Protein 1CW6 (pdb70)

Structure (mmCIF, N/CA/C/O backbone):
data_1CW6
#
_entry.id   1CW6
#
_cell.length_a   1.000
_cell.length_b   1.000
_cell.length_c   1.000
_cell.angle_alpha   90.00
_cell.angle_beta   90.00
_cell.angle_gamma   90.00
#
_symmetry.space_group_name_H-M   'P 1'
#
loop_
_atom_site.group_PDB
_atom_site.id
_atom_site.type_symbol
_atom_site.label_atom_id
_atom_site.label_alt_id
_atom_site.label_comp_id
_atom_site.label_asym_id
_atom_site.label_entity_id
_atom_site.label_seq_id
_atom_site.pdbx_PDB_ins_code
_atom_site.Cartn_x
_atom_site.Cartn_y
_atom_site.Cartn_z
_atom_site.occupancy
_atom_site.B_iso_or_equiv
_atom_site.auth_seq_id
_atom_site.auth_comp_id
_atom_site.auth_asym_id
_atom_site.auth_atom_id
_atom_site.pdbx_PDB_model_num
ATOM 1 N N . LYS A 1 1 ? -8.011 -4.516 6.679 1.00 0.00 1 LYS A N 1
ATOM 2 C CA . LYS A 1 1 ? -7.189 -5.431 5.844 1.00 0.00 1 LYS A CA 1
ATOM 3 C C . LYS A 1 1 ? -6.260 -4.654 4.914 1.00 0.00 1 LYS A C 1
ATOM 4 O O . LYS A 1 1 ? -6.716 -3.999 3.982 1.00 0.00 1 LYS A O 1
ATOM 22 N N . TYR A 1 2 ? -4.955 -4.726 5.163 1.00 0.00 2 TYR A N 1
ATOM 23 C CA . TYR A 1 2 ? -3.990 -4.025 4.333 1.00 0.00 2 TYR A CA 1
ATOM 24 C C . TYR A 1 2 ? -3.716 -4.813 3.063 1.00 0.00 2 TYR A C 1
ATOM 25 O O . TYR A 1 2 ? -3.591 -6.036 3.099 1.00 0.00 2 TYR A O 1
ATOM 43 N N . TYR A 1 3 ? -3.601 -4.112 1.947 1.00 0.00 3 TYR A N 1
ATOM 44 C CA . TYR A 1 3 ? -3.328 -4.764 0.669 1.00 0.00 3 TYR A CA 1
ATOM 45 C C . TYR A 1 3 ? -1.915 -4.443 0.203 1.00 0.00 3 TYR A C 1
ATOM 46 O O . TYR A 1 3 ? -1.679 -4.181 -0.976 1.00 0.00 3 TYR A O 1
ATOM 64 N N . GLY A 1 4 ? -0.977 -4.439 1.151 1.00 0.00 4 GLY A N 1
ATOM 65 C CA . GLY A 1 4 ? 0.412 -4.139 0.842 1.00 0.00 4 GLY A CA 1
ATOM 66 C C . GLY A 1 4 ? 0.576 -2.920 -0.053 1.00 0.00 4 GLY A C 1
ATOM 67 O O . GLY A 1 4 ? 1.620 -2.743 -0.680 1.00 0.00 4 GLY A O 1
ATOM 71 N N . ASN A 1 5 ? -0.458 -2.083 -0.118 1.00 0.00 5 ASN A N 1
ATOM 72 C CA . ASN A 1 5 ? -0.427 -0.881 -0.945 1.00 0.00 5 ASN A CA 1
ATOM 73 C C . ASN A 1 5 ? -1.212 0.246 -0.284 1.00 0.00 5 ASN A C 1
ATOM 74 O O . ASN A 1 5 ? -2.106 0.832 -0.898 1.00 0.00 5 ASN A O 1
ATOM 85 N N . GLY A 1 6 ? -0.896 0.537 0.976 1.00 0.00 6 GLY A N 1
ATOM 86 C CA . GLY A 1 6 ? -1.604 1.587 1.688 1.00 0.00 6 GLY A CA 1
ATOM 87 C C . GLY A 1 6 ? -3.094 1.552 1.431 1.00 0.00 6 GLY A C 1
ATOM 88 O O . GLY A 1 6 ? -3.726 2.585 1.233 1.00 0.00 6 GLY A O 1
ATOM 92 N N . VAL A 1 7 ? -3.652 0.351 1.422 1.00 0.00 7 VAL A N 1
ATOM 93 C CA . VAL A 1 7 ? -5.076 0.175 1.185 1.00 0.00 7 VAL A CA 1
ATOM 94 C C . VAL A 1 7 ? -5.665 -0.763 2.215 1.00 0.00 7 VAL A C 1
ATOM 95 O O . VAL A 1 7 ? -5.349 -1.953 2.246 1.00 0.00 7 VAL A O 1
ATOM 108 N N . HIS A 1 8 ? -6.517 -0.218 3.059 1.00 0.00 8 HIS A N 1
ATOM 109 C CA . HIS A 1 8 ? -7.149 -0.999 4.095 1.00 0.00 8 HIS A CA 1
ATOM 110 C C . HIS A 1 8 ? -8.647 -0.815 4.054 1.00 0.00 8 HIS A C 1
ATOM 111 O O . HIS A 1 8 ? -9.148 0.254 3.702 1.00 0.00 8 HIS A O 1
ATOM 126 N N . CYS A 1 9 ? -9.359 -1.861 4.415 1.00 0.00 9 CYS A N 1
ATOM 127 C CA . CYS A 1 9 ? -10.796 -1.809 4.431 1.00 0.00 9 CYS A CA 1
ATOM 128 C C . CYS A 1 9 ? -11.292 -1.826 5.863 1.00 0.00 9 CYS A C 1
ATOM 129 O O . CYS A 1 9 ? -11.383 -2.879 6.496 1.00 0.00 9 CYS A O 1
ATOM 136 N N . THR A 1 10 ? -11.589 -0.643 6.374 1.00 0.00 10 THR A N 1
ATOM 137 C CA . THR A 1 10 ? -12.056 -0.500 7.744 1.00 0.00 10 THR A CA 1
ATOM 138 C C . THR A 1 10 ? -13.567 -0.373 7.795 1.00 0.00 10 THR A C 1
ATOM 139 O O . THR A 1 10 ? -14.204 -0.006 6.808 1.00 0.00 10 THR A O 1
ATOM 150 N N . LYS A 1 11 ? -14.125 -0.684 8.960 1.00 0.00 11 LYS A N 1
ATOM 151 C CA . LYS A 1 11 ? -15.567 -0.621 9.188 1.00 0.00 11 LYS A CA 1
ATOM 152 C C . LYS A 1 11 ? -16.372 -1.039 7.954 1.00 0.00 11 LYS A C 1
ATOM 153 O O . LYS A 1 11 ? -17.457 -0.516 7.699 1.00 0.00 11 LYS A O 1
ATOM 172 N N . SER A 1 12 ? -15.833 -2.000 7.213 1.00 0.00 12 SER A N 1
ATOM 173 C CA . SER A 1 12 ? -16.481 -2.524 6.007 1.00 0.00 12 SER A CA 1
ATOM 174 C C . SER A 1 12 ? -16.384 -1.535 4.847 1.00 0.00 12 SER A C 1
ATOM 175 O O . SER A 1 12 ? -17.366 -1.272 4.152 1.00 0.00 12 SER A O 1
ATOM 183 N N . GLY A 1 13 ? -15.186 -1.006 4.639 1.00 0.00 13 GLY A N 1
ATOM 184 C CA . GLY A 1 13 ? -14.958 -0.062 3.560 1.00 0.00 13 GLY A CA 1
ATOM 185 C C . GLY A 1 13 ? -13.484 0.065 3.237 1.00 0.00 13 GLY A C 1
ATOM 186 O O . GLY A 1 13 ? -12.676 0.314 4.129 1.00 0.00 13 GLY A O 1
ATOM 190 N N . CYS A 1 14 ? -13.128 -0.108 1.965 1.00 0.00 14 CYS A N 1
ATOM 191 C CA . CYS A 1 14 ? -11.735 -0.012 1.549 1.00 0.00 14 CYS A CA 1
ATOM 192 C C . CYS A 1 14 ? -11.366 1.413 1.194 1.00 0.00 14 CYS A C 1
ATOM 193 O O . CYS A 1 14 ? -12.018 2.061 0.374 1.00 0.00 14 CYS A O 1
ATOM 200 N N . SER A 1 15 ? -10.302 1.884 1.824 1.00 0.00 15 SER A N 1
ATOM 201 C CA . SER A 1 15 ? -9.814 3.239 1.598 1.00 0.00 15 SER A CA 1
ATOM 202 C C . SER A 1 15 ? -8.297 3.290 1.716 1.00 0.00 15 SER A C 1
ATOM 203 O O . SER A 1 15 ? -7.662 2.296 2.068 1.00 0.00 15 SER A O 1
ATOM 211 N N . VAL A 1 16 ? -7.720 4.446 1.404 1.00 0.00 16 VAL A N 1
ATOM 212 C CA . VAL A 1 16 ? -6.272 4.613 1.470 1.00 0.00 16 VAL A CA 1
ATOM 213 C C . VAL A 1 16 ? -5.867 5.722 2.431 1.00 0.00 16 VAL A C 1
ATOM 214 O O . VAL A 1 16 ? -6.242 6.881 2.253 1.00 0.00 16 VAL A O 1
ATOM 227 N N . ASN A 1 17 ? -5.061 5.364 3.424 1.00 0.00 17 ASN A N 1
ATOM 228 C CA . ASN A 1 17 ? -4.563 6.343 4.380 1.00 0.00 17 ASN A CA 1
ATOM 229 C C . ASN A 1 17 ? -3.545 7.250 3.690 1.00 0.00 17 ASN A C 1
ATOM 230 O O . ASN A 1 17 ? -3.208 8.326 4.184 1.00 0.00 17 ASN A O 1
ATOM 241 N N . TRP A 1 18 ? -3.067 6.789 2.535 1.00 0.00 18 TRP A N 1
ATOM 242 C CA . TRP A 1 18 ? -2.095 7.513 1.732 1.00 0.00 18 TRP A CA 1
ATOM 243 C C . TRP A 1 18 ? -0.783 7.660 2.472 1.00 0.00 18 TRP A C 1
ATOM 244 O O . TRP A 1 18 ? 0.219 7.076 2.068 1.00 0.00 18 TRP A O 1
ATOM 265 N N . GLY A 1 19 ? -0.782 8.394 3.574 1.00 0.00 19 GLY A N 1
ATOM 266 C CA . GLY A 1 19 ? 0.440 8.522 4.333 1.00 0.00 19 GLY A CA 1
ATOM 267 C C . GLY A 1 19 ? 0.996 7.152 4.671 1.00 0.00 19 GLY A C 1
ATOM 268 O O . GLY A 1 19 ? 2.209 6.963 4.763 1.00 0.00 19 GLY A O 1
ATOM 272 N N . GLU A 1 20 ? 0.087 6.186 4.817 1.00 0.00 20 GLU A N 1
ATOM 273 C CA . GLU A 1 20 ? 0.460 4.808 5.109 1.00 0.00 20 GLU A CA 1
ATOM 274 C C . GLU A 1 20 ? 1.047 4.172 3.852 1.00 0.00 20 GLU A C 1
ATOM 275 O O . GLU A 1 20 ? 2.049 3.455 3.909 1.00 0.00 20 GLU A O 1
ATOM 287 N N . ALA A 1 21 ? 0.430 4.473 2.711 1.00 0.00 21 ALA A N 1
ATOM 288 C CA . ALA A 1 21 ? 0.893 3.968 1.426 1.00 0.00 21 ALA A CA 1
ATOM 289 C C . ALA A 1 21 ? 2.192 4.645 1.037 1.00 0.00 21 ALA A C 1
ATOM 290 O O . ALA A 1 21 ? 3.129 4.011 0.554 1.00 0.00 21 ALA A O 1
ATOM 297 N N . PHE A 1 22 ? 2.237 5.948 1.277 1.00 0.00 22 PHE A N 1
ATOM 298 C CA . PHE A 1 22 ? 3.409 6.749 0.975 1.00 0.00 22 PHE A CA 1
ATOM 299 C C . PHE A 1 22 ? 4.610 6.183 1.699 1.00 0.00 22 PHE A C 1
ATOM 300 O O . PHE A 1 22 ? 5.726 6.193 1.187 1.00 0.00 22 PHE A O 1
ATOM 317 N N . SER A 1 23 ? 4.361 5.691 2.900 1.00 0.00 23 SER A N 1
ATOM 318 C CA . SER A 1 23 ? 5.415 5.087 3.702 1.00 0.00 23 SER A CA 1
ATOM 319 C C . SER A 1 23 ? 5.803 3.757 3.071 1.00 0.00 23 SER A C 1
ATOM 320 O O . SER A 1 23 ? 6.948 3.319 3.161 1.00 0.00 23 SER A O 1
ATOM 328 N N . ALA A 1 24 ? 4.830 3.131 2.411 1.00 0.00 24 ALA A N 1
ATOM 329 C CA . ALA A 1 24 ? 5.054 1.864 1.735 1.00 0.00 24 ALA A CA 1
ATOM 330 C C . ALA A 1 24 ? 5.876 2.095 0.477 1.00 0.00 24 ALA A C 1
ATOM 331 O O . ALA A 1 24 ? 6.860 1.399 0.224 1.00 0.00 24 ALA A O 1
ATOM 338 N N . GLY A 1 25 ? 5.465 3.088 -0.304 1.00 0.00 25 GLY A N 1
ATOM 339 C CA . GLY A 1 25 ? 6.174 3.414 -1.527 1.00 0.00 25 GLY A CA 1
ATOM 340 C C . GLY A 1 25 ? 7.601 3.857 -1.263 1.00 0.00 25 GLY A C 1
ATOM 341 O O . GLY A 1 25 ? 8.525 3.393 -1.924 1.00 0.00 25 GLY A O 1
ATOM 345 N N . VAL A 1 26 ? 7.786 4.762 -0.299 1.00 0.00 26 VAL A N 1
ATOM 346 C CA . VAL A 1 26 ? 9.127 5.253 0.031 1.00 0.00 26 VAL A CA 1
ATOM 347 C C . VAL A 1 26 ? 10.053 4.116 0.436 1.00 0.00 26 VAL A C 1
ATOM 348 O O . VAL A 1 26 ? 11.228 4.115 0.086 1.00 0.00 26 VAL A O 1
ATOM 361 N N . HIS A 1 27 ? 9.530 3.140 1.163 1.00 0.00 27 HIS A N 1
ATOM 362 C CA . HIS A 1 27 ? 10.349 2.013 1.584 1.00 0.00 27 HIS A CA 1
ATOM 363 C C . HIS A 1 27 ? 10.855 1.267 0.357 1.00 0.00 27 HIS A C 1
ATOM 364 O O . HIS A 1 27 ? 12.017 0.874 0.285 1.00 0.00 27 HIS A O 1
ATOM 379 N N . ARG A 1 28 ? 9.965 1.097 -0.611 1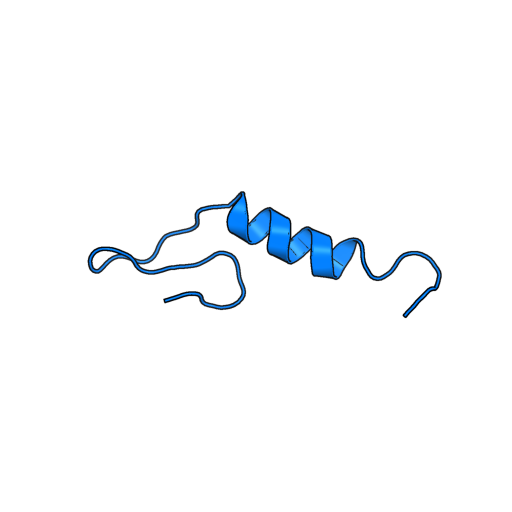.00 0.00 28 ARG A N 1
ATOM 380 C CA . ARG A 1 28 ? 10.291 0.421 -1.859 1.00 0.00 28 ARG A CA 1
ATOM 381 C C . ARG A 1 28 ? 11.163 1.307 -2.759 1.00 0.00 28 ARG A C 1
ATOM 382 O O . ARG A 1 28 ? 12.110 0.833 -3.386 1.00 0.00 28 ARG A O 1
ATOM 403 N N . LEU A 1 29 ? 10.810 2.589 -2.830 1.00 0.00 29 LEU A N 1
ATOM 404 C CA . LEU A 1 29 ? 11.523 3.555 -3.665 1.00 0.00 29 LEU A CA 1
ATOM 405 C C . LEU A 1 29 ? 12.879 3.940 -3.080 1.00 0.00 29 LEU A C 1
ATOM 406 O O . LEU A 1 29 ? 13.899 3.915 -3.769 1.00 0.00 29 LEU A O 1
ATOM 422 N N . ALA A 1 30 ? 12.867 4.325 -1.814 1.00 0.00 30 ALA A N 1
ATOM 423 C CA . ALA A 1 30 ? 14.072 4.761 -1.118 1.00 0.00 30 ALA A CA 1
ATOM 424 C C . ALA A 1 30 ? 15.046 3.617 -0.832 1.00 0.00 30 ALA A C 1
ATOM 425 O O . ALA A 1 30 ? 16.120 3.845 -0.273 1.00 0.00 30 ALA A O 1
ATOM 432 N N . ASN A 1 31 ? 14.686 2.396 -1.214 1.00 0.00 31 ASN A N 1
ATOM 433 C CA . ASN A 1 31 ? 15.561 1.251 -0.985 1.00 0.00 31 ASN A CA 1
ATOM 434 C C . ASN A 1 31 ? 16.629 1.156 -2.070 1.00 0.00 31 ASN A C 1
ATOM 435 O O . ASN A 1 31 ? 17.763 0.758 -1.806 1.00 0.00 31 ASN A O 1
ATOM 446 N N . GLY A 1 32 ? 16.256 1.520 -3.294 1.00 0.00 32 GLY A N 1
ATOM 447 C CA . GLY A 1 32 ? 17.193 1.465 -4.403 1.00 0.00 32 GLY A CA 1
ATOM 448 C C . GLY A 1 32 ? 18.092 2.685 -4.466 1.00 0.00 32 GLY A C 1
ATOM 449 O O . GLY A 1 32 ? 18.097 3.410 -5.462 1.00 0.00 32 GLY A O 1
ATOM 453 N N . GLY A 1 33 ? 18.856 2.912 -3.402 1.00 0.00 33 GLY A N 1
ATOM 454 C CA . GLY A 1 33 ? 19.754 4.055 -3.359 1.00 0.00 33 GLY A CA 1
ATOM 455 C C . GLY A 1 33 ? 21.187 3.686 -3.695 1.00 0.00 33 GLY A C 1
ATOM 456 O O . GLY A 1 33 ? 22.025 3.561 -2.803 1.00 0.00 33 GLY A O 1
ATOM 460 N N . ASN A 1 34 ? 21.470 3.525 -4.985 1.00 0.00 34 ASN A N 1
ATOM 461 C CA . ASN A 1 34 ? 22.812 3.181 -5.447 1.00 0.00 34 ASN A CA 1
ATOM 462 C C . ASN A 1 34 ? 23.229 1.783 -4.989 1.00 0.00 34 ASN A C 1
ATOM 463 O O . ASN A 1 34 ? 23.503 0.912 -5.812 1.00 0.00 34 ASN A O 1
ATOM 474 N N . GLY A 1 35 ? 23.290 1.577 -3.676 1.00 0.00 35 GLY A N 1
ATOM 475 C CA . GLY A 1 35 ? 23.684 0.283 -3.149 1.00 0.00 35 GLY A CA 1
ATOM 476 C C . GLY A 1 35 ? 23.015 -0.038 -1.826 1.00 0.00 35 GLY A C 1
ATOM 477 O O . GLY A 1 35 ? 21.868 0.342 -1.595 1.00 0.00 35 GLY A O 1
ATOM 481 N N . PHE A 1 36 ? 23.734 -0.744 -0.955 1.00 0.00 36 PHE A N 1
ATOM 482 C CA . PHE A 1 36 ? 23.204 -1.116 0.352 1.00 0.00 36 PHE A CA 1
ATOM 483 C C . PHE A 1 36 ? 21.889 -1.878 0.210 1.00 0.00 36 PHE A C 1
ATOM 484 O O . PHE A 1 36 ? 20.810 -1.306 0.366 1.00 0.00 36 PHE A O 1
ATOM 501 N N . TRP A 1 37 ? 21.987 -3.170 -0.083 1.00 0.00 37 TRP A N 1
ATOM 502 C CA . TRP A 1 37 ? 20.805 -4.010 -0.244 1.00 0.00 37 TRP A CA 1
ATOM 503 C C . TRP A 1 37 ? 20.210 -4.377 1.111 1.00 0.00 37 TRP A C 1
ATOM 504 O O . TRP A 1 37 ? 19.051 -3.992 1.372 1.00 0.00 37 TRP A O 1
ATOM 526 N N . LYS A 1 1 ? -7.570 -4.742 6.383 1.00 0.00 1 LYS A N 2
ATOM 527 C CA . LYS A 1 1 ? -6.611 -5.558 5.585 1.00 0.00 1 LYS A CA 2
ATOM 528 C C . LYS A 1 1 ? -5.736 -4.676 4.703 1.00 0.00 1 LYS A C 2
ATOM 529 O O . LYS A 1 1 ? -6.230 -4.043 3.777 1.00 0.00 1 LYS A O 2
ATOM 547 N N . TYR A 1 2 ? -4.440 -4.641 4.984 1.00 0.00 2 TYR A N 2
ATOM 548 C CA . TYR A 1 2 ? -3.524 -3.845 4.208 1.00 0.00 2 TYR A CA 2
ATOM 549 C C . TYR A 1 2 ? -3.165 -4.528 2.895 1.00 0.00 2 TYR A C 2
ATOM 550 O O . TYR A 1 2 ? -2.835 -5.713 2.873 1.00 0.00 2 TYR A O 2
ATOM 568 N N . TYR A 1 3 ? -3.210 -3.768 1.808 1.00 0.00 3 TYR A N 2
ATOM 569 C CA . TYR A 1 3 ? -2.872 -4.297 0.488 1.00 0.00 3 TYR A CA 2
ATOM 570 C C . TYR A 1 3 ? -1.481 -3.835 0.075 1.00 0.00 3 TYR A C 2
ATOM 571 O O . TYR A 1 3 ? -1.257 -3.448 -1.070 1.00 0.00 3 TYR A O 2
ATOM 589 N N . GLY A 1 4 ? -0.556 -3.852 1.037 1.00 0.00 4 GLY A N 2
ATOM 590 C CA . GLY A 1 4 ? 0.815 -3.430 0.787 1.00 0.00 4 GLY A CA 2
ATOM 591 C C . GLY A 1 4 ? 0.919 -2.206 -0.110 1.00 0.00 4 GLY A C 2
ATOM 592 O O . GLY A 1 4 ? 1.933 -2.005 -0.777 1.00 0.00 4 GLY A O 2
ATOM 596 N N . ASN A 1 5 ? -0.137 -1.397 -0.131 1.00 0.00 5 ASN A N 2
ATOM 597 C CA . ASN A 1 5 ? -0.176 -0.192 -0.950 1.00 0.00 5 ASN A CA 2
ATOM 598 C C . ASN A 1 5 ? -1.015 0.874 -0.264 1.00 0.00 5 ASN A C 2
ATOM 599 O O . ASN A 1 5 ? -1.800 1.570 -0.908 1.00 0.00 5 ASN A O 2
ATOM 610 N N . GLY A 1 6 ? -0.880 0.978 1.052 1.00 0.00 6 GLY A N 2
ATOM 611 C CA . GLY A 1 6 ? -1.670 1.946 1.782 1.00 0.00 6 GLY A CA 2
ATOM 612 C C . GLY A 1 6 ? -3.148 1.748 1.552 1.00 0.00 6 GLY A C 2
ATOM 613 O O . GLY A 1 6 ? -3.934 2.673 1.718 1.00 0.00 6 GLY A O 2
ATOM 617 N N . VAL A 1 7 ? -3.527 0.535 1.160 1.00 0.00 7 VAL A N 2
ATOM 618 C CA . VAL A 1 7 ? -4.934 0.226 0.910 1.00 0.00 7 VAL A CA 2
ATOM 619 C C . VAL A 1 7 ? -5.443 -0.797 1.903 1.00 0.00 7 VAL A C 2
ATOM 620 O O . VAL A 1 7 ? -5.198 -1.995 1.760 1.00 0.00 7 VAL A O 2
ATOM 633 N N . HIS A 1 8 ? -6.164 -0.321 2.900 1.00 0.00 8 HIS A N 2
ATOM 634 C CA . HIS A 1 8 ? -6.717 -1.200 3.904 1.00 0.00 8 HIS A CA 2
ATOM 635 C C . HIS A 1 8 ? -8.224 -1.257 3.778 1.00 0.00 8 HIS A C 2
ATOM 636 O O . HIS A 1 8 ? -8.842 -0.385 3.169 1.00 0.00 8 HIS A O 2
ATOM 651 N N . CYS A 1 9 ? -8.813 -2.285 4.356 1.00 0.00 9 CYS A N 2
ATOM 652 C CA . CYS A 1 9 ? -10.246 -2.438 4.312 1.00 0.00 9 CYS A CA 2
ATOM 653 C C . CYS A 1 9 ? -10.794 -2.555 5.720 1.00 0.00 9 CYS A C 2
ATOM 654 O O . CYS A 1 9 ? -10.962 -3.653 6.252 1.00 0.00 9 CYS A O 2
ATOM 661 N N . THR A 1 10 ? -11.046 -1.402 6.322 1.00 0.00 10 THR A N 2
ATOM 662 C CA . THR A 1 10 ? -11.550 -1.340 7.687 1.00 0.00 10 THR A CA 2
ATOM 663 C C . THR A 1 10 ? -13.029 -1.011 7.736 1.00 0.00 10 THR A C 2
ATOM 664 O O . THR A 1 10 ? -13.526 -0.213 6.948 1.00 0.00 10 THR A O 2
ATOM 675 N N . LYS A 1 11 ? -13.695 -1.633 8.708 1.00 0.00 11 LYS A N 2
ATOM 676 C CA . LYS A 1 11 ? -15.121 -1.453 8.986 1.00 0.00 11 LYS A CA 2
ATOM 677 C C . LYS A 1 11 ? -15.944 -0.935 7.801 1.00 0.00 11 LYS A C 2
ATOM 678 O O . LYS A 1 11 ? -16.889 -1.588 7.361 1.00 0.00 11 LYS A O 2
ATOM 697 N N . SER A 1 12 ? -15.609 0.258 7.327 1.00 0.00 12 SER A N 2
ATOM 698 C CA . SER A 1 12 ? -16.352 0.880 6.234 1.00 0.00 12 SER A CA 2
ATOM 699 C C . SER A 1 12 ? -15.926 0.369 4.857 1.00 0.00 12 SER A C 2
ATOM 700 O O . SER A 1 12 ? -16.435 0.835 3.839 1.00 0.00 12 SER A O 2
ATOM 708 N N . GLY A 1 13 ? -15.015 -0.599 4.821 1.00 0.00 13 GLY A N 2
ATOM 709 C CA . GLY A 1 13 ? -14.583 -1.147 3.545 1.00 0.00 13 GLY A CA 2
ATOM 710 C C . GLY A 1 13 ? -13.124 -0.868 3.246 1.00 0.00 13 GLY A C 2
ATOM 711 O O . GLY A 1 13 ? -12.330 -0.665 4.161 1.00 0.00 13 GLY A O 2
ATOM 715 N N . CYS A 1 14 ? -12.773 -0.861 1.959 1.00 0.00 14 CYS A N 2
ATOM 716 C CA . CYS A 1 14 ? -11.400 -0.606 1.536 1.00 0.00 14 CYS A CA 2
ATOM 717 C C . CYS A 1 14 ? -11.171 0.864 1.248 1.00 0.00 14 CYS A C 2
ATOM 718 O O . CYS A 1 14 ? -11.900 1.491 0.478 1.00 0.00 14 CYS A O 2
ATOM 725 N N . SER A 1 15 ? -10.137 1.398 1.877 1.00 0.00 15 SER A N 2
ATOM 726 C CA . SER A 1 15 ? -9.768 2.801 1.710 1.00 0.00 15 SER A CA 2
ATOM 727 C C . SER A 1 15 ? -8.257 2.969 1.798 1.00 0.00 15 SER A C 2
ATOM 728 O O . SER A 1 15 ? -7.542 2.031 2.153 1.00 0.00 15 SER A O 2
ATOM 736 N N . VAL A 1 16 ? -7.775 4.166 1.469 1.00 0.00 16 VAL A N 2
ATOM 737 C CA . VAL A 1 16 ? -6.345 4.449 1.512 1.00 0.00 16 VAL A CA 2
ATOM 738 C C . VAL A 1 16 ? -6.027 5.557 2.501 1.00 0.00 16 VAL A C 2
ATOM 739 O O . VAL A 1 16 ? -6.536 6.671 2.385 1.00 0.00 16 VAL A O 2
ATOM 752 N N . ASN A 1 17 ? -5.161 5.256 3.455 1.00 0.00 17 ASN A N 2
ATOM 753 C CA . ASN A 1 17 ? -4.749 6.256 4.434 1.00 0.00 17 ASN A CA 2
ATOM 754 C C . ASN A 1 17 ? -3.800 7.250 3.771 1.00 0.00 17 ASN A C 2
ATOM 755 O O . ASN A 1 17 ? -3.514 8.318 4.306 1.00 0.00 17 ASN A O 2
ATOM 766 N N . TRP A 1 18 ? -3.319 6.871 2.588 1.00 0.00 18 TRP A N 2
ATOM 767 C CA . TRP A 1 18 ? -2.411 7.689 1.804 1.00 0.00 18 TRP A CA 2
ATOM 768 C C . TRP A 1 18 ? -1.080 7.858 2.506 1.00 0.00 18 TRP A C 2
ATOM 769 O O . TRP A 1 18 ? -0.087 7.271 2.081 1.00 0.00 18 TRP A O 2
ATOM 790 N N . GLY A 1 19 ? -1.046 8.614 3.595 1.00 0.00 19 GLY A N 2
ATOM 791 C CA . GLY A 1 19 ? 0.204 8.762 4.312 1.00 0.00 19 GLY A CA 2
ATOM 792 C C . GLY A 1 19 ? 0.786 7.399 4.644 1.00 0.00 19 GLY A C 2
ATOM 793 O O . GLY A 1 19 ? 2.002 7.238 4.748 1.00 0.00 19 GLY A O 2
ATOM 797 N N . GLU A 1 20 ? -0.101 6.409 4.767 1.00 0.00 20 GLU A N 2
ATOM 798 C CA . GLU A 1 20 ? 0.302 5.038 5.037 1.00 0.00 20 GLU A CA 2
ATOM 799 C C . GLU A 1 20 ? 0.884 4.442 3.765 1.00 0.00 20 GLU A C 2
ATOM 800 O O . GLU A 1 20 ? 1.897 3.741 3.788 1.00 0.00 20 GLU A O 2
ATOM 812 N N . ALA A 1 21 ? 0.237 4.756 2.643 1.00 0.00 21 ALA A N 2
ATOM 813 C CA . ALA A 1 21 ? 0.683 4.290 1.342 1.00 0.00 21 ALA A CA 2
ATOM 814 C C . ALA A 1 21 ? 1.988 4.967 0.983 1.00 0.00 21 ALA A C 2
ATOM 815 O O . ALA A 1 21 ? 2.897 4.352 0.431 1.00 0.00 21 ALA A O 2
ATOM 822 N N . PHE A 1 22 ? 2.076 6.241 1.337 1.00 0.00 22 PHE A N 2
ATOM 823 C CA . PHE A 1 22 ? 3.271 7.021 1.091 1.00 0.00 22 PHE A CA 2
ATOM 824 C C . PHE A 1 22 ? 4.439 6.355 1.791 1.00 0.00 22 PHE A C 2
ATOM 825 O O . PHE A 1 22 ? 5.547 6.287 1.264 1.00 0.00 22 PHE A O 2
ATOM 842 N N . SER A 1 23 ? 4.155 5.835 2.977 1.00 0.00 23 SER A N 2
ATOM 843 C CA . SER A 1 23 ? 5.155 5.127 3.770 1.00 0.00 23 SER A CA 2
ATOM 844 C C . SER A 1 23 ? 5.483 3.786 3.126 1.00 0.00 23 SER A C 2
ATOM 845 O O . SER A 1 23 ? 6.600 3.284 3.238 1.00 0.00 23 SER A O 2
ATOM 853 N N . ALA A 1 24 ? 4.491 3.213 2.453 1.00 0.00 24 ALA A N 2
ATOM 854 C CA . ALA A 1 24 ? 4.661 1.929 1.788 1.00 0.00 24 ALA A CA 2
ATOM 855 C C . ALA A 1 24 ? 5.474 2.092 0.515 1.00 0.00 24 ALA A C 2
ATOM 856 O O . ALA A 1 24 ? 6.428 1.353 0.269 1.00 0.00 24 ALA A O 2
ATOM 863 N N . GLY A 1 25 ? 5.087 3.070 -0.290 1.00 0.00 25 GLY A N 2
ATOM 864 C CA . GLY A 1 25 ? 5.783 3.327 -1.532 1.00 0.00 25 GLY A CA 2
ATOM 865 C C . GLY A 1 25 ? 7.214 3.771 -1.309 1.00 0.00 25 GLY A C 2
ATOM 866 O O . GLY A 1 25 ? 8.106 3.387 -2.059 1.00 0.00 25 GLY A O 2
ATOM 870 N N . VAL A 1 26 ? 7.438 4.587 -0.283 1.00 0.00 26 VAL A N 2
ATOM 871 C CA . VAL A 1 26 ? 8.779 5.082 0.019 1.00 0.00 26 VAL A CA 2
ATOM 872 C C . VAL A 1 26 ? 9.700 3.944 0.412 1.00 0.00 26 VAL A C 2
ATOM 873 O O . VAL A 1 26 ? 10.863 3.917 0.022 1.00 0.00 26 VAL A O 2
ATOM 886 N N . HIS A 1 27 ? 9.183 2.992 1.173 1.00 0.00 27 HIS A N 2
ATOM 887 C CA . HIS A 1 27 ? 9.994 1.860 1.583 1.00 0.00 27 HIS A CA 2
ATOM 888 C C . HIS A 1 27 ? 10.446 1.100 0.345 1.00 0.00 27 HIS A C 2
ATOM 889 O O . HIS A 1 27 ? 11.588 0.664 0.252 1.00 0.00 27 HIS A O 2
ATOM 904 N N . ARG A 1 28 ? 9.538 0.972 -0.617 1.00 0.00 28 ARG A N 2
ATOM 905 C CA . ARG A 1 28 ? 9.836 0.286 -1.868 1.00 0.00 28 ARG A CA 2
ATOM 906 C C . ARG A 1 28 ? 10.826 1.088 -2.716 1.00 0.00 28 ARG A C 2
ATOM 907 O O . ARG A 1 28 ? 11.798 0.536 -3.236 1.00 0.00 28 ARG A O 2
ATOM 928 N N . LEU A 1 29 ? 10.571 2.390 -2.860 1.00 0.00 29 LEU A N 2
ATOM 929 C CA . LEU A 1 29 ? 11.437 3.261 -3.654 1.00 0.00 29 LEU A CA 2
ATOM 930 C C . LEU A 1 29 ? 12.774 3.484 -2.973 1.00 0.00 29 LEU A C 2
ATOM 931 O O . LEU A 1 29 ? 13.838 3.333 -3.574 1.00 0.00 29 LEU A O 2
ATOM 947 N N . ALA A 1 30 ? 12.691 3.879 -1.720 1.00 0.00 30 ALA A N 2
ATOM 948 C CA . ALA A 1 30 ? 13.864 4.186 -0.910 1.00 0.00 30 ALA A CA 2
ATOM 949 C C . ALA A 1 30 ? 14.727 2.959 -0.618 1.00 0.00 30 ALA A C 2
ATOM 950 O O . ALA A 1 30 ? 15.907 3.096 -0.296 1.00 0.00 30 ALA A O 2
ATOM 957 N N . ASN A 1 31 ? 14.154 1.764 -0.723 1.00 0.00 31 ASN A N 2
ATOM 958 C CA . ASN A 1 31 ? 14.919 0.547 -0.460 1.00 0.00 31 ASN A CA 2
ATOM 959 C C . ASN A 1 31 ? 15.704 0.122 -1.697 1.00 0.00 31 ASN A C 2
ATOM 960 O O . ASN A 1 31 ? 15.482 -0.956 -2.246 1.00 0.00 31 ASN A O 2
ATOM 971 N N . GLY A 1 32 ? 16.624 0.981 -2.131 1.00 0.00 32 GLY A N 2
ATOM 972 C CA . GLY A 1 32 ? 17.427 0.676 -3.302 1.00 0.00 32 GLY A CA 2
ATOM 973 C C . GLY A 1 32 ? 17.857 1.917 -4.060 1.00 0.00 32 GLY A C 2
ATOM 974 O O . GLY A 1 32 ? 18.832 1.884 -4.809 1.00 0.00 32 GLY A O 2
ATOM 978 N N . GLY A 1 33 ? 17.127 3.014 -3.872 1.00 0.00 33 GLY A N 2
ATOM 979 C CA . GLY A 1 33 ? 17.460 4.254 -4.554 1.00 0.00 33 GLY A CA 2
ATOM 980 C C . GLY A 1 33 ? 16.984 5.480 -3.797 1.00 0.00 33 GLY A C 2
ATOM 981 O O . GLY A 1 33 ? 15.781 5.699 -3.653 1.00 0.00 33 GLY A O 2
ATOM 985 N N . ASN A 1 34 ? 17.929 6.280 -3.315 1.00 0.00 34 ASN A N 2
ATOM 986 C CA . ASN A 1 34 ? 17.600 7.489 -2.566 1.00 0.00 34 ASN A CA 2
ATOM 987 C C . ASN A 1 34 ? 18.680 8.554 -2.739 1.00 0.00 34 ASN A C 2
ATOM 988 O O . ASN A 1 34 ? 19.737 8.486 -2.114 1.00 0.00 34 ASN A O 2
ATOM 999 N N . GLY A 1 35 ? 18.399 9.543 -3.582 1.00 0.00 35 GLY A N 2
ATOM 1000 C CA . GLY A 1 35 ? 19.349 10.619 -3.818 1.00 0.00 35 GLY A CA 2
ATOM 1001 C C . GLY A 1 35 ? 18.781 11.976 -3.450 1.00 0.00 35 GLY A C 2
ATOM 1002 O O . GLY A 1 35 ? 19.073 12.978 -4.103 1.00 0.00 35 GLY A O 2
ATOM 1006 N N . PHE A 1 36 ? 17.967 12.006 -2.398 1.00 0.00 36 PHE A N 2
ATOM 1007 C CA . PHE A 1 36 ? 17.348 13.248 -1.942 1.00 0.00 36 PHE A CA 2
ATOM 1008 C C . PHE A 1 36 ? 18.342 14.103 -1.161 1.00 0.00 36 PHE A C 2
ATOM 1009 O O . PHE A 1 36 ? 18.997 13.623 -0.237 1.00 0.00 36 PHE A O 2
ATOM 1026 N N . TRP A 1 37 ? 18.444 15.375 -1.534 1.00 0.00 37 TRP A N 2
ATOM 1027 C CA . TRP A 1 37 ? 19.351 16.298 -0.862 1.00 0.00 37 TRP A CA 2
ATOM 1028 C C . TRP A 1 37 ? 18.762 16.774 0.462 1.00 0.00 37 TRP A C 2
ATOM 1029 O O . TRP A 1 37 ? 17.526 16.686 0.623 1.00 0.00 37 TRP A O 2
ATOM 1051 N N . LYS A 1 1 ? -8.198 -4.488 7.138 1.00 0.00 1 LYS A N 3
ATOM 1052 C CA . LYS A 1 1 ? -7.313 -5.353 6.311 1.00 0.00 1 LYS A CA 3
ATOM 1053 C C . LYS A 1 1 ? -6.440 -4.539 5.371 1.00 0.00 1 LYS A C 3
ATOM 1054 O O . LYS A 1 1 ? -6.934 -3.978 4.394 1.00 0.00 1 LYS A O 3
ATOM 1072 N N . TYR A 1 2 ? -5.139 -4.510 5.638 1.00 0.00 2 TYR A N 3
ATOM 1073 C CA . TYR A 1 2 ? -4.211 -3.814 4.808 1.00 0.00 2 TYR A CA 3
ATOM 1074 C C . TYR A 1 2 ? -3.988 -4.641 3.562 1.00 0.00 2 TYR A C 3
ATOM 1075 O O . TYR A 1 2 ? -4.374 -5.808 3.510 1.00 0.00 2 TYR A O 3
ATOM 1093 N N . TYR A 1 3 ? -3.390 -4.037 2.557 1.00 0.00 3 TYR A N 3
ATOM 1094 C CA . TYR A 1 3 ? -3.147 -4.730 1.304 1.00 0.00 3 TYR A CA 3
ATOM 1095 C C . TYR A 1 3 ? -1.681 -4.621 0.890 1.00 0.00 3 TYR A C 3
ATOM 1096 O O . TYR A 1 3 ? -1.188 -5.427 0.099 1.00 0.00 3 TYR A O 3
ATOM 1114 N N . GLY A 1 4 ? -0.986 -3.634 1.440 1.00 0.00 4 GLY A N 3
ATOM 1115 C CA . GLY A 1 4 ? 0.411 -3.445 1.126 1.00 0.00 4 GLY A CA 3
ATOM 1116 C C . GLY A 1 4 ? 0.619 -2.295 0.163 1.00 0.00 4 GLY A C 3
ATOM 1117 O O . GLY A 1 4 ? 1.699 -2.142 -0.412 1.00 0.00 4 GLY A O 3
ATOM 1121 N N . ASN A 1 5 ? -0.424 -1.486 -0.009 1.00 0.00 5 ASN A N 3
ATOM 1122 C CA . ASN A 1 5 ? -0.376 -0.335 -0.901 1.00 0.00 5 ASN A CA 3
ATOM 1123 C C . ASN A 1 5 ? -1.067 0.864 -0.265 1.00 0.00 5 ASN A C 3
ATOM 1124 O O . ASN A 1 5 ? -1.408 1.827 -0.954 1.00 0.00 5 ASN A O 3
ATOM 1135 N N . GLY A 1 6 ? -1.315 0.794 1.044 1.00 0.00 6 GLY A N 3
ATOM 1136 C CA . GLY A 1 6 ? -1.996 1.880 1.703 1.00 0.00 6 GLY A CA 3
ATOM 1137 C C . GLY A 1 6 ? -3.491 1.649 1.727 1.00 0.00 6 GLY A C 3
ATOM 1138 O O . GLY A 1 6 ? -4.225 2.371 2.397 1.00 0.00 6 GLY A O 3
ATOM 1142 N N . VAL A 1 7 ? -3.937 0.642 0.976 1.00 0.00 7 VAL A N 3
ATOM 1143 C CA . VAL A 1 7 ? -5.350 0.307 0.882 1.00 0.00 7 VAL A CA 3
ATOM 1144 C C . VAL A 1 7 ? -5.800 -0.655 1.969 1.00 0.00 7 VAL A C 3
ATOM 1145 O O . VAL A 1 7 ? -5.515 -1.852 1.912 1.00 0.00 7 VAL A O 3
ATOM 1158 N N . HIS A 1 8 ? -6.549 -0.131 2.921 1.00 0.00 8 HIS A N 3
ATOM 1159 C CA . HIS A 1 8 ? -7.096 -0.946 3.988 1.00 0.00 8 HIS A CA 3
ATOM 1160 C C . HIS A 1 8 ? -8.601 -0.853 3.954 1.00 0.00 8 HIS A C 3
ATOM 1161 O O . HIS A 1 8 ? -9.165 0.157 3.538 1.00 0.00 8 HIS A O 3
ATOM 1176 N N . CYS A 1 9 ? -9.248 -1.905 4.400 1.00 0.00 9 CYS A N 3
ATOM 1177 C CA . CYS A 1 9 ? -10.687 -1.924 4.437 1.00 0.00 9 CYS A CA 3
ATOM 1178 C C . CYS A 1 9 ? -11.141 -1.960 5.882 1.00 0.00 9 CYS A C 3
ATOM 1179 O O . CYS A 1 9 ? -11.342 -3.025 6.470 1.00 0.00 9 CYS A O 3
ATOM 1186 N N . THR A 1 10 ? -11.275 -0.771 6.454 1.00 0.00 10 THR A N 3
ATOM 1187 C CA . THR A 1 10 ? -11.674 -0.631 7.845 1.00 0.00 10 THR A CA 3
ATOM 1188 C C . THR A 1 10 ? -13.179 -0.510 7.960 1.00 0.00 10 THR A C 3
ATOM 1189 O O . THR A 1 10 ? -13.812 0.245 7.222 1.00 0.00 10 THR A O 3
ATOM 1200 N N . LYS A 1 11 ? -13.740 -1.262 8.897 1.00 0.00 11 LYS A N 3
ATOM 1201 C CA . LYS A 1 11 ? -15.177 -1.252 9.134 1.00 0.00 11 LYS A CA 3
ATOM 1202 C C . LYS A 1 11 ? -15.911 -2.074 8.081 1.00 0.00 11 LYS A C 3
ATOM 1203 O O . LYS A 1 11 ? -16.225 -3.246 8.300 1.00 0.00 11 LYS A O 3
ATOM 1222 N N . SER A 1 12 ? -16.194 -1.449 6.945 1.00 0.00 12 SER A N 3
ATOM 1223 C CA . SER A 1 12 ? -16.900 -2.117 5.859 1.00 0.00 12 SER A CA 3
ATOM 1224 C C . SER A 1 12 ? -16.555 -1.502 4.506 1.00 0.00 12 SER A C 3
ATOM 1225 O O . SER A 1 12 ? -17.324 -1.617 3.551 1.00 0.00 12 SER A O 3
ATOM 1233 N N . GLY A 1 13 ? -15.406 -0.842 4.423 1.00 0.00 13 GLY A N 3
ATOM 1234 C CA . GLY A 1 13 ? -15.010 -0.223 3.173 1.00 0.00 13 GLY A CA 3
ATOM 1235 C C . GLY A 1 13 ? -13.510 -0.100 3.027 1.00 0.00 13 GLY A C 3
ATOM 1236 O O . GLY A 1 13 ? -12.799 0.094 4.012 1.00 0.00 13 GLY A O 3
ATOM 1240 N N . CYS A 1 14 ? -13.026 -0.206 1.792 1.00 0.00 14 CYS A N 3
ATOM 1241 C CA . CYS A 1 14 ? -11.604 -0.093 1.524 1.00 0.00 14 CYS A CA 3
ATOM 1242 C C . CYS A 1 14 ? -11.233 1.337 1.193 1.00 0.00 14 CYS A C 3
ATOM 1243 O O . CYS A 1 14 ? -11.834 1.970 0.327 1.00 0.00 14 CYS A O 3
ATOM 1250 N N . SER A 1 15 ? -10.229 1.827 1.899 1.00 0.00 15 SER A N 3
ATOM 1251 C CA . SER A 1 15 ? -9.747 3.187 1.710 1.00 0.00 15 SER A CA 3
ATOM 1252 C C . SER A 1 15 ? -8.246 3.259 1.927 1.00 0.00 15 SER A C 3
ATOM 1253 O O . SER A 1 15 ? -7.677 2.453 2.665 1.00 0.00 15 SER A O 3
ATOM 1261 N N . VAL A 1 16 ? -7.609 4.222 1.271 1.00 0.00 16 VAL A N 3
ATOM 1262 C CA . VAL A 1 16 ? -6.170 4.396 1.382 1.00 0.00 16 VAL A CA 3
ATOM 1263 C C . VAL A 1 16 ? -5.804 5.503 2.358 1.00 0.00 16 VAL A C 3
ATOM 1264 O O . VAL A 1 16 ? -6.232 6.646 2.208 1.00 0.00 16 VAL A O 3
ATOM 1277 N N . ASN A 1 17 ? -4.981 5.163 3.341 1.00 0.00 17 ASN A N 3
ATOM 1278 C CA . ASN A 1 17 ? -4.529 6.149 4.312 1.00 0.00 17 ASN A CA 3
ATOM 1279 C C . ASN A 1 17 ? -3.558 7.119 3.649 1.00 0.00 17 ASN A C 3
ATOM 1280 O O . ASN A 1 17 ? -3.289 8.200 4.167 1.00 0.00 17 ASN A O 3
ATOM 1291 N N . TRP A 1 18 ? -3.039 6.714 2.489 1.00 0.00 18 TRP A N 3
ATOM 1292 C CA . TRP A 1 18 ? -2.099 7.527 1.729 1.00 0.00 18 TRP A CA 3
ATOM 1293 C C . TRP A 1 18 ? -0.796 7.692 2.484 1.00 0.00 18 TRP A C 3
ATOM 1294 O O . TRP A 1 18 ? 0.247 7.244 2.014 1.00 0.00 18 TRP A O 3
ATOM 1315 N N . GLY A 1 19 ? -0.847 8.284 3.668 1.00 0.00 19 GLY A N 3
ATOM 1316 C CA . GLY A 1 19 ? 0.368 8.418 4.441 1.00 0.00 19 GLY A CA 3
ATOM 1317 C C . GLY A 1 19 ? 0.964 7.052 4.731 1.00 0.00 19 GLY A C 3
ATOM 1318 O O . GLY A 1 19 ? 2.175 6.911 4.900 1.00 0.00 19 GLY A O 3
ATOM 1322 N N . GLU A 1 20 ? 0.097 6.040 4.752 1.00 0.00 20 GLU A N 3
ATOM 1323 C CA . GLU A 1 20 ? 0.525 4.669 4.977 1.00 0.00 20 GLU A CA 3
ATOM 1324 C C . GLU A 1 20 ? 1.134 4.132 3.691 1.00 0.00 20 GLU A C 3
ATOM 1325 O O . GLU A 1 20 ? 2.173 3.472 3.704 1.00 0.00 20 GLU A O 3
ATOM 1337 N N . ALA A 1 21 ? 0.478 4.459 2.577 1.00 0.00 21 ALA A N 3
ATOM 1338 C CA . ALA A 1 21 ? 0.938 4.049 1.262 1.00 0.00 21 ALA A CA 3
ATOM 1339 C C . ALA A 1 21 ? 2.227 4.764 0.918 1.00 0.00 21 ALA A C 3
ATOM 1340 O O . ALA A 1 21 ? 3.149 4.182 0.346 1.00 0.00 21 ALA A O 3
ATOM 1347 N N . PHE A 1 22 ? 2.291 6.031 1.301 1.00 0.00 22 PHE A N 3
ATOM 1348 C CA . PHE A 1 22 ? 3.466 6.845 1.060 1.00 0.00 22 PHE A CA 3
ATOM 1349 C C . PHE A 1 22 ? 4.659 6.204 1.737 1.00 0.00 22 PHE A C 3
ATOM 1350 O O . PHE A 1 22 ? 5.771 6.216 1.214 1.00 0.00 22 PHE A O 3
ATOM 1367 N N . SER A 1 23 ? 4.398 5.637 2.903 1.00 0.00 23 SER A N 3
ATOM 1368 C CA . SER A 1 23 ? 5.429 4.940 3.666 1.00 0.00 23 SER A CA 3
ATOM 1369 C C . SER A 1 23 ? 5.802 3.653 2.934 1.00 0.00 23 SER A C 3
ATOM 1370 O O . SER A 1 23 ? 6.937 3.186 3.004 1.00 0.00 23 SER A O 3
ATOM 1378 N N . ALA A 1 24 ? 4.826 3.101 2.212 1.00 0.00 24 ALA A N 3
ATOM 1379 C CA . ALA A 1 24 ? 5.029 1.882 1.437 1.00 0.00 24 ALA A CA 3
ATOM 1380 C C . ALA A 1 24 ? 5.859 2.193 0.203 1.00 0.00 24 ALA A C 3
ATOM 1381 O O . ALA A 1 24 ? 6.813 1.486 -0.119 1.00 0.00 24 ALA A O 3
ATOM 1388 N N . GLY A 1 25 ? 5.484 3.270 -0.477 1.00 0.00 25 GLY A N 3
ATOM 1389 C CA . GLY A 1 25 ? 6.203 3.685 -1.664 1.00 0.00 25 GLY A CA 3
ATOM 1390 C C . GLY A 1 25 ? 7.638 4.052 -1.347 1.00 0.00 25 GLY A C 3
ATOM 1391 O O . GLY A 1 25 ? 8.555 3.650 -2.060 1.00 0.00 25 GLY A O 3
ATOM 1395 N N . VAL A 1 26 ? 7.837 4.818 -0.273 1.00 0.00 26 VAL A N 3
ATOM 1396 C CA . VAL A 1 26 ? 9.185 5.222 0.129 1.00 0.00 26 VAL A CA 3
ATOM 1397 C C . VAL A 1 26 ? 10.038 4.008 0.453 1.00 0.00 26 VAL A C 3
ATOM 1398 O O . VAL A 1 26 ? 11.215 3.965 0.121 1.00 0.00 26 VAL A O 3
ATOM 1411 N N . HIS A 1 27 ? 9.440 3.006 1.080 1.00 0.00 27 HIS A N 3
ATOM 1412 C CA . HIS A 1 27 ? 10.173 1.795 1.411 1.00 0.00 27 HIS A CA 3
ATOM 1413 C C . HIS A 1 27 ? 10.652 1.138 0.125 1.00 0.00 27 HIS A C 3
ATOM 1414 O O . HIS A 1 27 ? 11.768 0.633 0.044 1.00 0.00 27 HIS A O 3
ATOM 1429 N N . ARG A 1 28 ? 9.789 1.177 -0.883 1.00 0.00 28 ARG A N 3
ATOM 1430 C CA . ARG A 1 28 ? 10.090 0.617 -2.194 1.00 0.00 28 ARG A CA 3
ATOM 1431 C C . ARG A 1 28 ? 11.091 1.491 -2.961 1.00 0.00 28 ARG A C 3
ATOM 1432 O O . ARG A 1 28 ? 12.046 0.983 -3.548 1.00 0.00 28 ARG A O 3
ATOM 1453 N N . LEU A 1 29 ? 10.849 2.805 -2.977 1.00 0.00 29 LEU A N 3
ATOM 1454 C CA . LEU A 1 29 ? 11.713 3.741 -3.698 1.00 0.00 29 LEU A CA 3
ATOM 1455 C C . LEU A 1 29 ? 13.038 3.992 -2.975 1.00 0.00 29 LEU A C 3
ATOM 1456 O O . LEU A 1 29 ? 14.092 4.085 -3.603 1.00 0.00 29 LEU A O 3
ATOM 1472 N N . ALA A 1 30 ? 12.965 4.121 -1.662 1.00 0.00 30 ALA A N 3
ATOM 1473 C CA . ALA A 1 30 ? 14.139 4.390 -0.841 1.00 0.00 30 ALA A CA 3
ATOM 1474 C C . ALA A 1 30 ? 15.037 3.163 -0.682 1.00 0.00 30 ALA A C 3
ATOM 1475 O O . ALA A 1 30 ? 16.204 3.292 -0.317 1.00 0.00 30 ALA A O 3
ATOM 1482 N N . ASN A 1 31 ? 14.497 1.979 -0.951 1.00 0.00 31 ASN A N 3
ATOM 1483 C CA . ASN A 1 31 ? 15.281 0.754 -0.819 1.00 0.00 31 ASN A CA 3
ATOM 1484 C C . ASN A 1 31 ? 16.242 0.597 -1.993 1.00 0.00 31 ASN A C 3
ATOM 1485 O O . ASN A 1 31 ? 15.959 -0.117 -2.954 1.00 0.00 31 ASN A O 3
ATOM 1496 N N . GLY A 1 32 ? 17.382 1.277 -1.897 1.00 0.00 32 GLY A N 3
ATOM 1497 C CA . GLY A 1 32 ? 18.384 1.215 -2.946 1.00 0.00 32 GLY A CA 3
ATOM 1498 C C . GLY A 1 32 ? 19.624 2.019 -2.605 1.00 0.00 32 GLY A C 3
ATOM 1499 O O . GLY A 1 32 ? 20.746 1.538 -2.763 1.00 0.00 32 GLY A O 3
ATOM 1503 N N . GLY A 1 33 ? 19.420 3.247 -2.133 1.00 0.00 33 GLY A N 3
ATOM 1504 C CA . GLY A 1 33 ? 20.538 4.103 -1.776 1.00 0.00 33 GLY A CA 3
ATOM 1505 C C . GLY A 1 33 ? 20.697 4.277 -0.275 1.00 0.00 33 GLY A C 3
ATOM 1506 O O . GLY A 1 33 ? 21.549 5.041 0.176 1.00 0.00 33 GLY A O 3
ATOM 1510 N N . ASN A 1 34 ? 19.878 3.571 0.502 1.00 0.00 34 ASN A N 3
ATOM 1511 C CA . ASN A 1 34 ? 19.945 3.662 1.957 1.00 0.00 34 ASN A CA 3
ATOM 1512 C C . ASN A 1 34 ? 20.916 2.632 2.523 1.00 0.00 34 ASN A C 3
ATOM 1513 O O . ASN A 1 34 ? 21.753 2.953 3.369 1.00 0.00 34 ASN A O 3
ATOM 1524 N N . GLY A 1 35 ? 20.801 1.393 2.056 1.00 0.00 35 GLY A N 3
ATOM 1525 C CA . GLY A 1 35 ? 21.680 0.341 2.533 1.00 0.00 35 GLY A CA 3
ATOM 1526 C C . GLY A 1 35 ? 21.166 -1.048 2.211 1.00 0.00 35 GLY A C 3
ATOM 1527 O O . GLY A 1 35 ? 20.046 -1.405 2.578 1.00 0.00 35 GLY A O 3
ATOM 1531 N N . PHE A 1 36 ? 21.995 -1.843 1.534 1.00 0.00 36 PHE A N 3
ATOM 1532 C CA . PHE A 1 36 ? 21.633 -3.210 1.172 1.00 0.00 36 PHE A CA 3
ATOM 1533 C C . PHE A 1 36 ? 20.582 -3.230 0.054 1.00 0.00 36 PHE A C 3
ATOM 1534 O O . PHE A 1 36 ? 20.477 -2.279 -0.722 1.00 0.00 36 PHE A O 3
ATOM 1551 N N . TRP A 1 37 ? 19.814 -4.318 -0.033 1.00 0.00 37 TRP A N 3
ATOM 1552 C CA . TRP A 1 37 ? 18.780 -4.458 -1.061 1.00 0.00 37 TRP A CA 3
ATOM 1553 C C . TRP A 1 37 ? 17.688 -5.413 -0.587 1.00 0.00 37 TRP A C 3
ATOM 1554 O O . TRP A 1 37 ? 17.996 -6.605 -0.374 1.00 0.00 37 TRP A O 3
ATOM 1576 N N . LYS A 1 1 ? -8.652 -4.278 8.316 1.00 0.00 1 LYS A N 4
ATOM 1577 C CA . LYS A 1 1 ? -7.782 -5.189 7.529 1.00 0.00 1 LYS A CA 4
ATOM 1578 C C . LYS A 1 1 ? -6.790 -4.404 6.682 1.00 0.00 1 LYS A C 4
ATOM 1579 O O . LYS A 1 1 ? -7.154 -3.843 5.654 1.00 0.00 1 LYS A O 4
ATOM 1597 N N . TYR A 1 2 ? -5.531 -4.366 7.114 1.00 0.00 2 TYR A N 4
ATOM 1598 C CA . TYR A 1 2 ? -4.511 -3.640 6.374 1.00 0.00 2 TYR A CA 4
ATOM 1599 C C . TYR A 1 2 ? -4.011 -4.467 5.200 1.00 0.00 2 TYR A C 4
ATOM 1600 O O . TYR A 1 2 ? -3.851 -5.683 5.304 1.00 0.00 2 TYR A O 4
ATOM 1618 N N . TYR A 1 3 ? -3.760 -3.800 4.088 1.00 0.00 3 TYR A N 4
ATOM 1619 C CA . TYR A 1 3 ? -3.286 -4.467 2.885 1.00 0.00 3 TYR A CA 4
ATOM 1620 C C . TYR A 1 3 ? -1.786 -4.264 2.688 1.00 0.00 3 TYR A C 4
ATOM 1621 O O . TYR A 1 3 ? -1.308 -4.184 1.556 1.00 0.00 3 TYR A O 4
ATOM 1639 N N . GLY A 1 4 ? -1.050 -4.157 3.799 1.00 0.00 4 GLY A N 4
ATOM 1640 C CA . GLY A 1 4 ? 0.392 -3.946 3.738 1.00 0.00 4 GLY A CA 4
ATOM 1641 C C . GLY A 1 4 ? 0.793 -2.928 2.680 1.00 0.00 4 GLY A C 4
ATOM 1642 O O . GLY A 1 4 ? 1.928 -2.930 2.201 1.00 0.00 4 GLY A O 4
ATOM 1646 N N . ASN A 1 5 ? -0.151 -2.069 2.312 1.00 0.00 5 ASN A N 4
ATOM 1647 C CA . ASN A 1 5 ? 0.076 -1.042 1.308 1.00 0.00 5 ASN A CA 4
ATOM 1648 C C . ASN A 1 5 ? -0.765 0.176 1.641 1.00 0.00 5 ASN A C 4
ATOM 1649 O O . ASN A 1 5 ? -1.357 0.799 0.760 1.00 0.00 5 ASN A O 4
ATOM 1660 N N . GLY A 1 6 ? -0.856 0.484 2.928 1.00 0.00 6 GLY A N 4
ATOM 1661 C CA . GLY A 1 6 ? -1.671 1.597 3.356 1.00 0.00 6 GLY A CA 4
ATOM 1662 C C . GLY A 1 6 ? -3.073 1.511 2.787 1.00 0.00 6 GLY A C 4
ATOM 1663 O O . GLY A 1 6 ? -3.595 2.490 2.262 1.00 0.00 6 GLY A O 4
ATOM 1667 N N . VAL A 1 7 ? -3.680 0.330 2.879 1.00 0.00 7 VAL A N 4
ATOM 1668 C CA . VAL A 1 7 ? -5.030 0.128 2.363 1.00 0.00 7 VAL A CA 4
ATOM 1669 C C . VAL A 1 7 ? -5.837 -0.794 3.260 1.00 0.00 7 VAL A C 4
ATOM 1670 O O . VAL A 1 7 ? -5.621 -2.007 3.276 1.00 0.00 7 VAL A O 4
ATOM 1683 N N . HIS A 1 8 ? -6.786 -0.214 3.976 1.00 0.00 8 HIS A N 4
ATOM 1684 C CA . HIS A 1 8 ? -7.655 -0.979 4.845 1.00 0.00 8 HIS A CA 4
ATOM 1685 C C . HIS A 1 8 ? -9.050 -1.004 4.247 1.00 0.00 8 HIS A C 4
ATOM 1686 O O . HIS A 1 8 ? -9.435 -0.084 3.537 1.00 0.00 8 HIS A O 4
ATOM 1701 N N . CYS A 1 9 ? -9.804 -2.053 4.517 1.00 0.00 9 CYS A N 4
ATOM 1702 C CA . CYS A 1 9 ? -11.150 -2.146 3.983 1.00 0.00 9 CYS A CA 4
ATOM 1703 C C . CYS A 1 9 ? -12.147 -2.221 5.119 1.00 0.00 9 CYS A C 4
ATOM 1704 O O . CYS A 1 9 ? -12.658 -3.289 5.457 1.00 0.00 9 CYS A O 4
ATOM 1711 N N . THR A 1 10 ? -12.414 -1.064 5.705 1.00 0.00 10 THR A N 4
ATOM 1712 C CA . THR A 1 10 ? -13.338 -0.966 6.823 1.00 0.00 10 THR A CA 4
ATOM 1713 C C . THR A 1 10 ? -14.747 -0.617 6.355 1.00 0.00 10 THR A C 4
ATOM 1714 O O . THR A 1 10 ? -14.937 0.259 5.513 1.00 0.00 10 THR A O 4
ATOM 1725 N N . LYS A 1 11 ? -15.720 -1.331 6.924 1.00 0.00 11 LYS A N 4
ATOM 1726 C CA . LYS A 1 11 ? -17.139 -1.142 6.622 1.00 0.00 11 LYS A CA 4
ATOM 1727 C C . LYS A 1 11 ? -17.549 -1.898 5.366 1.00 0.00 11 LYS A C 4
ATOM 1728 O O . LYS A 1 11 ? -17.974 -3.051 5.427 1.00 0.00 11 LYS A O 4
ATOM 1747 N N . SER A 1 12 ? -17.429 -1.230 4.231 1.00 0.00 12 SER A N 4
ATOM 1748 C CA . SER A 1 12 ? -17.798 -1.824 2.949 1.00 0.00 12 SER A CA 4
ATOM 1749 C C . SER A 1 12 ? -16.951 -1.269 1.811 1.00 0.00 12 SER A C 4
ATOM 1750 O O . SER A 1 12 ? -17.339 -1.342 0.646 1.00 0.00 12 SER A O 4
ATOM 1758 N N . GLY A 1 13 ? -15.796 -0.716 2.150 1.00 0.00 13 GLY A N 4
ATOM 1759 C CA . GLY A 1 13 ? -14.917 -0.161 1.141 1.00 0.00 13 GLY A CA 4
ATOM 1760 C C . GLY A 1 13 ? -13.486 -0.096 1.620 1.00 0.00 13 GLY A C 4
ATOM 1761 O O . GLY A 1 13 ? -13.225 -0.121 2.824 1.00 0.00 13 GLY A O 4
ATOM 1765 N N . CYS A 1 14 ? -12.550 -0.008 0.689 1.00 0.00 14 CYS A N 4
ATOM 1766 C CA . CYS A 1 14 ? -11.153 0.067 1.056 1.00 0.00 14 CYS A CA 4
ATOM 1767 C C . CYS A 1 14 ? -10.698 1.509 1.163 1.00 0.00 14 CYS A C 4
ATOM 1768 O O . CYS A 1 14 ? -10.963 2.335 0.291 1.00 0.00 14 CYS A O 4
ATOM 1775 N N . SER A 1 15 ? -10.008 1.789 2.254 1.00 0.00 15 SER A N 4
ATOM 1776 C CA . SER A 1 15 ? -9.495 3.121 2.527 1.00 0.00 15 SER A CA 4
ATOM 1777 C C . SER A 1 15 ? -7.985 3.123 2.434 1.00 0.00 15 SER A C 4
ATOM 1778 O O . SER A 1 15 ? -7.378 2.097 2.126 1.00 0.00 15 SER A O 4
ATOM 1786 N N . VAL A 1 16 ? -7.385 4.274 2.693 1.00 0.00 16 VAL A N 4
ATOM 1787 C CA . VAL A 1 16 ? -5.943 4.402 2.651 1.00 0.00 16 VAL A CA 4
ATOM 1788 C C . VAL A 1 16 ? -5.454 5.410 3.677 1.00 0.00 16 VAL A C 4
ATOM 1789 O O . VAL A 1 16 ? -6.026 6.491 3.824 1.00 0.00 16 VAL A O 4
ATOM 1802 N N . ASN A 1 17 ? -4.370 5.071 4.351 1.00 0.00 17 ASN A N 4
ATOM 1803 C CA . ASN A 1 17 ? -3.776 5.970 5.324 1.00 0.00 17 ASN A CA 4
ATOM 1804 C C . ASN A 1 17 ? -2.549 6.624 4.696 1.00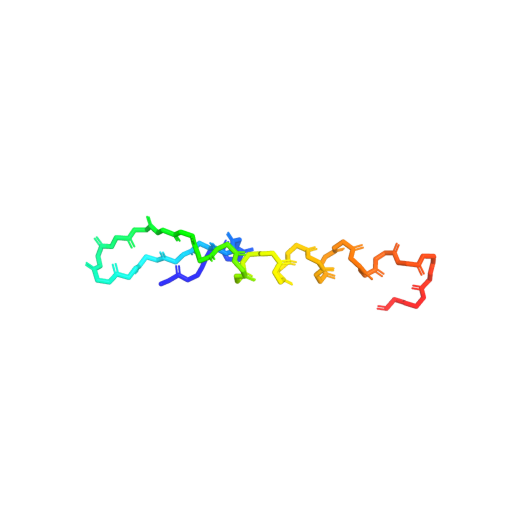 0.00 17 ASN A C 4
ATOM 1805 O O . ASN A 1 17 ? -1.612 7.009 5.390 1.00 0.00 17 ASN A O 4
ATOM 1816 N N . TRP A 1 18 ? -2.604 6.733 3.359 1.00 0.00 18 TRP A N 4
ATOM 1817 C CA . TRP A 1 18 ? -1.557 7.316 2.515 1.00 0.00 18 TRP A CA 4
ATOM 1818 C C . TRP A 1 18 ? -0.210 7.429 3.206 1.00 0.00 18 TRP A C 4
ATOM 1819 O O . TRP A 1 18 ? 0.737 6.761 2.806 1.00 0.00 18 TRP A O 4
ATOM 1840 N N . GLY A 1 19 ? -0.114 8.244 4.246 1.00 0.00 19 GLY A N 4
ATOM 1841 C CA . GLY A 1 19 ? 1.149 8.364 4.949 1.00 0.00 19 GLY A CA 4
ATOM 1842 C C . GLY A 1 19 ? 1.764 7.002 5.217 1.00 0.00 19 GLY A C 4
ATOM 1843 O O . GLY A 1 19 ? 2.984 6.843 5.185 1.00 0.00 19 GLY A O 4
ATOM 1847 N N . GLU A 1 20 ? 0.904 6.007 5.442 1.00 0.00 20 GLU A N 4
ATOM 1848 C CA . GLU A 1 20 ? 1.361 4.640 5.674 1.00 0.00 20 GLU A CA 4
ATOM 1849 C C . GLU A 1 20 ? 1.833 4.038 4.359 1.00 0.00 20 GLU A C 4
ATOM 1850 O O . GLU A 1 20 ? 2.899 3.423 4.284 1.00 0.00 20 GLU A O 4
ATOM 1862 N N . ALA A 1 21 ? 1.038 4.250 3.312 1.00 0.00 21 ALA A N 4
ATOM 1863 C CA . ALA A 1 21 ? 1.367 3.759 1.983 1.00 0.00 21 ALA A CA 4
ATOM 1864 C C . ALA A 1 21 ? 2.557 4.520 1.428 1.00 0.00 21 ALA A C 4
ATOM 1865 O O . ALA A 1 21 ? 3.395 3.966 0.720 1.00 0.00 21 ALA A O 4
ATOM 1872 N N . PHE A 1 22 ? 2.627 5.795 1.782 1.00 0.00 22 PHE A N 4
ATOM 1873 C CA . PHE A 1 22 ? 3.710 6.658 1.351 1.00 0.00 22 PHE A CA 4
ATOM 1874 C C . PHE A 1 22 ? 5.026 6.066 1.809 1.00 0.00 22 PHE A C 4
ATOM 1875 O O . PHE A 1 22 ? 6.021 6.084 1.089 1.00 0.00 22 PHE A O 4
ATOM 1892 N N . SER A 1 23 ? 5.000 5.509 3.009 1.00 0.00 23 SER A N 4
ATOM 1893 C CA . SER A 1 23 ? 6.178 4.866 3.575 1.00 0.00 23 SER A CA 4
ATOM 1894 C C . SER A 1 23 ? 6.483 3.593 2.800 1.00 0.00 23 SER A C 4
ATOM 1895 O O . SER A 1 23 ? 7.638 3.197 2.648 1.00 0.00 23 SER A O 4
ATOM 1903 N N . ALA A 1 24 ? 5.424 2.962 2.303 1.00 0.00 24 ALA A N 4
ATOM 1904 C CA . ALA A 1 24 ? 5.549 1.735 1.528 1.00 0.00 24 ALA A CA 4
ATOM 1905 C C . ALA A 1 24 ? 6.101 2.037 0.145 1.00 0.00 24 ALA A C 4
ATOM 1906 O O . ALA A 1 24 ? 6.995 1.350 -0.352 1.00 0.00 24 ALA A O 4
ATOM 1913 N N . GLY A 1 25 ? 5.554 3.076 -0.469 1.00 0.00 25 GLY A N 4
ATOM 1914 C CA . GLY A 1 25 ? 5.986 3.475 -1.792 1.00 0.00 25 GLY A CA 4
ATOM 1915 C C . GLY A 1 25 ? 7.399 4.021 -1.802 1.00 0.00 25 GLY A C 4
ATOM 1916 O O . GLY A 1 25 ? 8.163 3.760 -2.729 1.00 0.00 25 GLY A O 4
ATOM 1920 N N . VAL A 1 26 ? 7.753 4.783 -0.775 1.00 0.00 26 VAL A N 4
ATOM 1921 C CA . VAL A 1 26 ? 9.089 5.361 -0.694 1.00 0.00 26 VAL A CA 4
ATOM 1922 C C . VAL A 1 26 ? 10.147 4.277 -0.577 1.00 0.00 26 VAL A C 4
ATOM 1923 O O . VAL A 1 26 ? 11.211 4.371 -1.186 1.00 0.00 26 VAL A O 4
ATOM 1936 N N . HIS A 1 27 ? 9.858 3.238 0.193 1.00 0.00 27 HIS A N 4
ATOM 1937 C CA . HIS A 1 27 ? 10.806 2.147 0.359 1.00 0.00 27 HIS A CA 4
ATOM 1938 C C . HIS A 1 27 ? 11.102 1.515 -0.996 1.00 0.00 27 HIS A C 4
ATOM 1939 O O . HIS A 1 27 ? 12.256 1.323 -1.364 1.00 0.00 27 HIS A O 4
ATOM 1954 N N . ARG A 1 28 ? 10.046 1.219 -1.743 1.00 0.00 28 ARG A N 4
ATOM 1955 C CA . ARG A 1 28 ? 10.188 0.626 -3.068 1.00 0.00 28 ARG A CA 4
ATOM 1956 C C . ARG A 1 28 ? 10.794 1.616 -4.065 1.00 0.00 28 ARG A C 4
ATOM 1957 O O . ARG A 1 28 ? 11.655 1.253 -4.865 1.00 0.00 28 ARG A O 4
ATOM 1978 N N . LEU A 1 29 ? 10.324 2.862 -4.021 1.00 0.00 29 LEU A N 4
ATOM 1979 C CA . LEU A 1 29 ? 10.798 3.906 -4.930 1.00 0.00 29 LEU A CA 4
ATOM 1980 C C . LEU A 1 29 ? 12.212 4.340 -4.614 1.00 0.00 29 LEU A C 4
ATOM 1981 O O . LEU A 1 29 ? 13.101 4.338 -5.467 1.00 0.00 29 LEU A O 4
ATOM 1997 N N . ALA A 1 30 ? 12.376 4.758 -3.382 1.00 0.00 30 ALA A N 4
ATOM 1998 C CA . ALA A 1 30 ? 13.647 5.272 -2.888 1.00 0.00 30 ALA A CA 4
ATOM 1999 C C . ALA A 1 30 ? 14.756 4.219 -2.867 1.00 0.00 30 ALA A C 4
ATOM 2000 O O . ALA A 1 30 ? 15.932 4.563 -2.751 1.00 0.00 30 ALA A O 4
ATOM 2007 N N . ASN A 1 31 ? 14.398 2.944 -2.980 1.00 0.00 31 ASN A N 4
ATOM 2008 C CA . ASN A 1 31 ? 15.406 1.887 -2.975 1.00 0.00 31 ASN A CA 4
ATOM 2009 C C . ASN A 1 31 ? 15.987 1.681 -4.371 1.00 0.00 31 ASN A C 4
ATOM 2010 O O . ASN A 1 31 ? 17.179 1.410 -4.522 1.00 0.00 31 ASN A O 4
ATOM 2021 N N . GLY A 1 32 ? 15.139 1.813 -5.389 1.00 0.00 32 GLY A N 4
ATOM 2022 C CA . GLY A 1 32 ? 15.585 1.643 -6.764 1.00 0.00 32 GLY A CA 4
ATOM 2023 C C . GLY A 1 32 ? 16.397 0.376 -6.974 1.00 0.00 32 GLY A C 4
ATOM 2024 O O . GLY A 1 32 ? 17.596 0.349 -6.699 1.00 0.00 32 GLY A O 4
ATOM 2028 N N . GLY A 1 33 ? 15.745 -0.676 -7.461 1.00 0.00 33 GLY A N 4
ATOM 2029 C CA . GLY A 1 33 ? 16.430 -1.927 -7.696 1.00 0.00 33 GLY A CA 4
ATOM 2030 C C . GLY A 1 33 ? 16.256 -2.897 -6.549 1.00 0.00 33 GLY A C 4
ATOM 2031 O O . GLY A 1 33 ? 16.124 -2.490 -5.396 1.00 0.00 33 GLY A O 4
ATOM 2035 N N . ASN A 1 34 ? 16.259 -4.180 -6.867 1.00 0.00 34 ASN A N 4
ATOM 2036 C CA . ASN A 1 34 ? 16.104 -5.219 -5.854 1.00 0.00 34 ASN A CA 4
ATOM 2037 C C . ASN A 1 34 ? 17.443 -5.501 -5.179 1.00 0.00 34 ASN A C 4
ATOM 2038 O O . ASN A 1 34 ? 18.039 -6.562 -5.367 1.00 0.00 34 ASN A O 4
ATOM 2049 N N . GLY A 1 35 ? 17.913 -4.533 -4.399 1.00 0.00 35 GLY A N 4
ATOM 2050 C CA . GLY A 1 35 ? 19.184 -4.676 -3.713 1.00 0.00 35 GLY A CA 4
ATOM 2051 C C . GLY A 1 35 ? 19.088 -5.515 -2.453 1.00 0.00 35 GLY A C 4
ATOM 2052 O O . GLY A 1 35 ? 20.007 -6.270 -2.137 1.00 0.00 35 GLY A O 4
ATOM 2056 N N . PHE A 1 36 ? 17.978 -5.378 -1.730 1.00 0.00 36 PHE A N 4
ATOM 2057 C CA . PHE A 1 36 ? 17.762 -6.125 -0.489 1.00 0.00 36 PHE A CA 4
ATOM 2058 C C . PHE A 1 36 ? 18.559 -5.507 0.659 1.00 0.00 36 PHE A C 4
ATOM 2059 O O . PHE A 1 36 ? 19.790 -5.552 0.665 1.00 0.00 36 PHE A O 4
ATOM 2076 N N . TRP A 1 37 ? 17.849 -4.931 1.626 1.00 0.00 37 TRP A N 4
ATOM 2077 C CA . TRP A 1 37 ? 18.486 -4.307 2.783 1.00 0.00 37 TRP A CA 4
ATOM 2078 C C . TRP A 1 37 ? 17.483 -4.126 3.918 1.00 0.00 37 TRP A C 4
ATOM 2079 O O . TRP A 1 37 ? 17.363 -5.046 4.754 1.00 0.00 37 TRP A O 4
ATOM 2101 N N . LYS A 1 1 ? -8.716 -3.979 7.740 1.00 0.00 1 LYS A N 5
ATOM 2102 C CA . LYS A 1 1 ? -7.786 -4.872 6.999 1.00 0.00 1 LYS A CA 5
ATOM 2103 C C . LYS A 1 1 ? -6.701 -4.072 6.292 1.00 0.00 1 LYS A C 5
ATOM 2104 O O . LYS A 1 1 ? -6.931 -3.550 5.207 1.00 0.00 1 LYS A O 5
ATOM 2122 N N . TYR A 1 2 ? -5.519 -3.988 6.887 1.00 0.00 2 TYR A N 5
ATOM 2123 C CA . TYR A 1 2 ? -4.437 -3.253 6.264 1.00 0.00 2 TYR A CA 5
ATOM 2124 C C . TYR A 1 2 ? -3.775 -4.101 5.191 1.00 0.00 2 TYR A C 5
ATOM 2125 O O . TYR A 1 2 ? -3.582 -5.303 5.363 1.00 0.00 2 TYR A O 5
ATOM 2143 N N . TYR A 1 3 ? -3.433 -3.465 4.081 1.00 0.00 3 TYR A N 5
ATOM 2144 C CA . TYR A 1 3 ? -2.801 -4.159 2.965 1.00 0.00 3 TYR A CA 5
ATOM 2145 C C . TYR A 1 3 ? -1.317 -3.824 2.889 1.00 0.00 3 TYR A C 5
ATOM 2146 O O . TYR A 1 3 ? -0.759 -3.698 1.799 1.00 0.00 3 TYR A O 5
ATOM 2164 N N . GLY A 1 4 ? -0.689 -3.654 4.056 1.00 0.00 4 GLY A N 5
ATOM 2165 C CA . GLY A 1 4 ? 0.732 -3.321 4.114 1.00 0.00 4 GLY A CA 5
ATOM 2166 C C . GLY A 1 4 ? 1.147 -2.297 3.071 1.00 0.00 4 GLY A C 5
ATOM 2167 O O . GLY A 1 4 ? 2.311 -2.238 2.676 1.00 0.00 4 GLY A O 5
ATOM 2171 N N . ASN A 1 5 ? 0.183 -1.503 2.616 1.00 0.00 5 ASN A N 5
ATOM 2172 C CA . ASN A 1 5 ? 0.425 -0.482 1.607 1.00 0.00 5 ASN A CA 5
ATOM 2173 C C . ASN A 1 5 ? -0.484 0.713 1.849 1.00 0.00 5 ASN A C 5
ATOM 2174 O O . ASN A 1 5 ? -0.937 1.361 0.906 1.00 0.00 5 ASN A O 5
ATOM 2185 N N . GLY A 1 6 ? -0.773 0.987 3.118 1.00 0.00 6 GLY A N 5
ATOM 2186 C CA . GLY A 1 6 ? -1.654 2.088 3.444 1.00 0.00 6 GLY A CA 5
ATOM 2187 C C . GLY A 1 6 ? -3.007 1.936 2.780 1.00 0.00 6 GLY A C 5
ATOM 2188 O O . GLY A 1 6 ? -3.506 2.864 2.153 1.00 0.00 6 GLY A O 5
ATOM 2192 N N . VAL A 1 7 ? -3.593 0.752 2.910 1.00 0.00 7 VAL A N 5
ATOM 2193 C CA . VAL A 1 7 ? -4.897 0.471 2.316 1.00 0.00 7 VAL A CA 5
ATOM 2194 C C . VAL A 1 7 ? -5.674 -0.535 3.144 1.00 0.00 7 VAL A C 5
ATOM 2195 O O . VAL A 1 7 ? -5.342 -1.718 3.178 1.00 0.00 7 VAL A O 5
ATOM 2208 N N . HIS A 1 8 ? -6.722 -0.050 3.790 1.00 0.00 8 HIS A N 5
ATOM 2209 C CA . HIS A 1 8 ? -7.573 -0.895 4.606 1.00 0.00 8 HIS A CA 5
ATOM 2210 C C . HIS A 1 8 ? -8.992 -0.857 4.087 1.00 0.00 8 HIS A C 5
ATOM 2211 O O . HIS A 1 8 ? -9.430 0.134 3.512 1.00 0.00 8 HIS A O 5
ATOM 2226 N N . CYS A 1 9 ? -9.710 -1.937 4.301 1.00 0.00 9 CYS A N 5
ATOM 2227 C CA . CYS A 1 9 ? -11.082 -2.015 3.869 1.00 0.00 9 CYS A CA 5
ATOM 2228 C C . CYS A 1 9 ? -11.953 -2.420 5.043 1.00 0.00 9 CYS A C 5
ATOM 2229 O O . CYS A 1 9 ? -12.129 -3.606 5.327 1.00 0.00 9 CYS A O 5
ATOM 2236 N N . THR A 1 10 ? -12.468 -1.420 5.739 1.00 0.00 10 THR A N 5
ATOM 2237 C CA . THR A 1 10 ? -13.296 -1.660 6.913 1.00 0.00 10 THR A CA 5
ATOM 2238 C C . THR A 1 10 ? -14.775 -1.627 6.572 1.00 0.00 10 THR A C 5
ATOM 2239 O O . THR A 1 10 ? -15.297 -0.605 6.131 1.00 0.00 10 THR A O 5
ATOM 2250 N N . LYS A 1 11 ? -15.428 -2.770 6.796 1.00 0.00 11 LYS A N 5
ATOM 2251 C CA . LYS A 1 11 ? -16.861 -2.941 6.546 1.00 0.00 11 LYS A CA 5
ATOM 2252 C C . LYS A 1 11 ? -17.130 -3.369 5.109 1.00 0.00 11 LYS A C 5
ATOM 2253 O O . LYS A 1 11 ? -17.271 -4.557 4.819 1.00 0.00 11 LYS A O 5
ATOM 2272 N N . SER A 1 12 ? -17.218 -2.391 4.217 1.00 0.00 12 SER A N 5
ATOM 2273 C CA . SER A 1 12 ? -17.490 -2.667 2.809 1.00 0.00 12 SER A CA 5
ATOM 2274 C C . SER A 1 12 ? -16.863 -1.613 1.902 1.00 0.00 12 SER A C 5
ATOM 2275 O O . SER A 1 12 ? -17.399 -1.299 0.840 1.00 0.00 12 SER A O 5
ATOM 2283 N N . GLY A 1 13 ? -15.731 -1.070 2.328 1.00 0.00 13 GLY A N 5
ATOM 2284 C CA . GLY A 1 13 ? -15.053 -0.057 1.541 1.00 0.00 13 GLY A CA 5
ATOM 2285 C C . GLY A 1 13 ? -13.596 0.076 1.923 1.00 0.00 13 GLY A C 5
ATOM 2286 O O . GLY A 1 13 ? -13.244 -0.060 3.094 1.00 0.00 13 GLY A O 5
ATOM 2290 N N . CYS A 1 14 ? -12.744 0.333 0.940 1.00 0.00 14 CYS A N 5
ATOM 2291 C CA . CYS A 1 14 ? -11.322 0.475 1.199 1.00 0.00 14 CYS A CA 5
ATOM 2292 C C . CYS A 1 14 ? -10.917 1.931 1.325 1.00 0.00 14 CYS A C 5
ATOM 2293 O O . CYS A 1 14 ? -11.369 2.793 0.572 1.00 0.00 14 CYS A O 5
ATOM 2300 N N . SER A 1 15 ? -10.040 2.180 2.283 1.00 0.00 15 SER A N 5
ATOM 2301 C CA . SER A 1 15 ? -9.526 3.521 2.540 1.00 0.00 15 SER A CA 5
ATOM 2302 C C . SER A 1 15 ? -8.005 3.512 2.508 1.00 0.00 15 SER A C 5
ATOM 2303 O O . SER A 1 15 ? -7.393 2.448 2.433 1.00 0.00 15 SER A O 5
ATOM 2311 N N . VAL A 1 16 ? -7.398 4.694 2.555 1.00 0.00 16 VAL A N 5
ATOM 2312 C CA . VAL A 1 16 ? -5.944 4.797 2.529 1.00 0.00 16 VAL A CA 5
ATOM 2313 C C . VAL A 1 16 ? -5.435 5.806 3.547 1.00 0.00 16 VAL A C 5
ATOM 2314 O O . VAL A 1 16 ? -5.968 6.911 3.664 1.00 0.00 16 VAL A O 5
ATOM 2327 N N . ASN A 1 17 ? -4.373 5.438 4.248 1.00 0.00 17 ASN A N 5
ATOM 2328 C CA . ASN A 1 17 ? -3.756 6.327 5.220 1.00 0.00 17 ASN A CA 5
ATOM 2329 C C . ASN A 1 17 ? -2.536 6.985 4.581 1.00 0.00 17 ASN A C 5
ATOM 2330 O O . ASN A 1 17 ? -1.591 7.369 5.263 1.00 0.00 17 ASN A O 5
ATOM 2341 N N . TRP A 1 18 ? -2.604 7.100 3.248 1.00 0.00 18 TRP A N 5
ATOM 2342 C CA . TRP A 1 18 ? -1.563 7.690 2.405 1.00 0.00 18 TRP A CA 5
ATOM 2343 C C . TRP A 1 18 ? -0.196 7.751 3.070 1.00 0.00 18 TRP A C 5
ATOM 2344 O O . TRP A 1 18 ? 0.706 7.024 2.666 1.00 0.00 18 TRP A O 5
ATOM 2365 N N . GLY A 1 19 ? -0.032 8.588 4.086 1.00 0.00 19 GLY A N 5
ATOM 2366 C CA . GLY A 1 19 ? 1.254 8.660 4.756 1.00 0.00 19 GLY A CA 5
ATOM 2367 C C . GLY A 1 19 ? 1.814 7.275 5.037 1.00 0.00 19 GLY A C 5
ATOM 2368 O O . GLY A 1 19 ? 3.028 7.071 5.016 1.00 0.00 19 GLY A O 5
ATOM 2372 N N . GLU A 1 20 ? 0.917 6.315 5.266 1.00 0.00 20 GLU A N 5
ATOM 2373 C CA . GLU A 1 20 ? 1.323 4.933 5.511 1.00 0.00 20 GLU A CA 5
ATOM 2374 C C . GLU A 1 20 ? 1.745 4.290 4.195 1.00 0.00 20 GLU A C 5
ATOM 2375 O O . GLU A 1 20 ? 2.775 3.620 4.113 1.00 0.00 20 GLU A O 5
ATOM 2387 N N . ALA A 1 21 ? 0.948 4.531 3.158 1.00 0.00 21 ALA A N 5
ATOM 2388 C CA . ALA A 1 21 ? 1.232 4.011 1.830 1.00 0.00 21 ALA A CA 5
ATOM 2389 C C . ALA A 1 21 ? 2.440 4.720 1.247 1.00 0.00 21 ALA A C 5
ATOM 2390 O O . ALA A 1 21 ? 3.256 4.121 0.546 1.00 0.00 21 ALA A O 5
ATOM 2397 N N . PHE A 1 22 ? 2.560 5.999 1.575 1.00 0.00 22 PHE A N 5
ATOM 2398 C CA . PHE A 1 22 ? 3.674 6.809 1.122 1.00 0.00 22 PHE A CA 5
ATOM 2399 C C . PHE A 1 22 ? 4.961 6.175 1.611 1.00 0.00 22 PHE A C 5
ATOM 2400 O O . PHE A 1 22 ? 5.964 6.129 0.904 1.00 0.00 22 PHE A O 5
ATOM 2417 N N . SER A 1 23 ? 4.893 5.655 2.828 1.00 0.00 23 SER A N 5
ATOM 2418 C CA . SER A 1 23 ? 6.027 4.978 3.442 1.00 0.00 23 SER A CA 5
ATOM 2419 C C . SER A 1 23 ? 6.311 3.674 2.707 1.00 0.00 23 SER A C 5
ATOM 2420 O O . SER A 1 23 ? 7.455 3.226 2.624 1.00 0.00 23 SER A O 5
ATOM 2428 N N . ALA A 1 24 ? 5.249 3.074 2.177 1.00 0.00 24 ALA A N 5
ATOM 2429 C CA . ALA A 1 24 ? 5.359 1.821 1.445 1.00 0.00 24 ALA A CA 5
ATOM 2430 C C . ALA A 1 24 ? 5.946 2.056 0.059 1.00 0.00 24 ALA A C 5
ATOM 2431 O O . ALA A 1 24 ? 6.874 1.365 -0.361 1.00 0.00 24 ALA A O 5
ATOM 2438 N N . GLY A 1 25 ? 5.396 3.037 -0.645 1.00 0.00 25 GLY A N 5
ATOM 2439 C CA . GLY A 1 25 ? 5.876 3.351 -1.975 1.00 0.00 25 GLY A CA 5
ATOM 2440 C C . GLY A 1 25 ? 7.285 3.911 -1.967 1.00 0.00 25 GLY A C 5
ATOM 2441 O O . GLY A 1 25 ? 8.063 3.649 -2.882 1.00 0.00 25 GLY A O 5
ATOM 2445 N N . VAL A 1 26 ? 7.621 4.679 -0.932 1.00 0.00 26 VAL A N 5
ATOM 2446 C CA . VAL A 1 26 ? 8.957 5.261 -0.824 1.00 0.00 26 VAL A CA 5
ATOM 2447 C C . VAL A 1 26 ? 9.995 4.166 -0.636 1.00 0.00 26 VAL A C 5
ATOM 2448 O O . VAL A 1 26 ? 11.074 4.221 -1.217 1.00 0.00 26 VAL A O 5
ATOM 2461 N N . HIS A 1 27 ? 9.662 3.164 0.163 1.00 0.00 27 HIS A N 5
ATOM 2462 C CA . HIS A 1 27 ? 10.580 2.059 0.396 1.00 0.00 27 HIS A CA 5
ATOM 2463 C C . HIS A 1 27 ? 10.834 1.332 -0.916 1.00 0.00 27 HIS A C 5
ATOM 2464 O O . HIS A 1 27 ? 11.973 1.181 -1.348 1.00 0.00 27 HIS A O 5
ATOM 2479 N N . ARG A 1 28 ? 9.754 0.912 -1.558 1.00 0.00 28 ARG A N 5
ATOM 2480 C CA . ARG A 1 28 ? 9.839 0.216 -2.835 1.00 0.00 28 ARG A CA 5
ATOM 2481 C C . ARG A 1 28 ? 10.449 1.124 -3.905 1.00 0.00 28 ARG A C 5
ATOM 2482 O O . ARG A 1 28 ? 11.200 0.668 -4.767 1.00 0.00 28 ARG A O 5
ATOM 2503 N N . LEU A 1 29 ? 10.120 2.409 -3.835 1.00 0.00 29 LEU A N 5
ATOM 2504 C CA . LEU A 1 29 ? 10.624 3.393 -4.785 1.00 0.00 29 LEU A CA 5
ATOM 2505 C C . LEU A 1 29 ? 12.098 3.687 -4.548 1.00 0.00 29 LEU A C 5
ATOM 2506 O O . LEU A 1 29 ? 12.945 3.499 -5.422 1.00 0.00 29 LEU A O 5
ATOM 2522 N 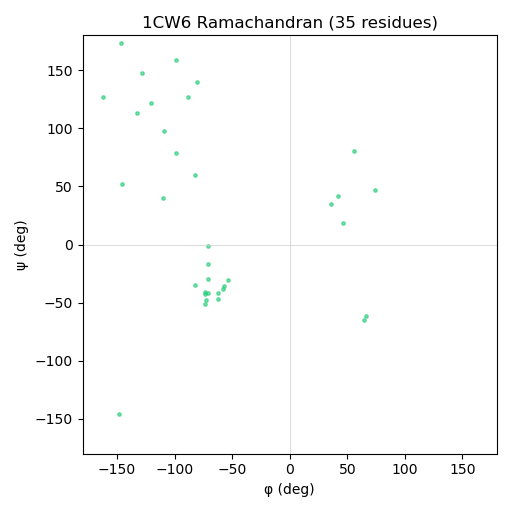N . ALA A 1 30 ? 12.370 4.193 -3.360 1.00 0.00 30 ALA A N 5
ATOM 2523 C CA . ALA A 1 30 ? 13.709 4.588 -2.949 1.00 0.00 30 ALA A CA 5
ATOM 2524 C C . ALA A 1 30 ? 14.672 3.410 -2.807 1.00 0.00 30 ALA A C 5
ATOM 2525 O O . ALA A 1 30 ? 15.887 3.595 -2.873 1.00 0.00 30 ALA A O 5
ATOM 2532 N N . ASN A 1 31 ? 14.150 2.205 -2.606 1.00 0.00 31 ASN A N 5
ATOM 2533 C CA . ASN A 1 31 ? 15.017 1.036 -2.460 1.00 0.00 31 ASN A CA 5
ATOM 2534 C C . ASN A 1 31 ? 15.468 0.531 -3.825 1.00 0.00 31 ASN A C 5
ATOM 2535 O O . ASN A 1 31 ? 15.065 -0.546 -4.267 1.00 0.00 31 ASN A O 5
ATOM 2546 N N . GLY A 1 32 ? 16.307 1.318 -4.492 1.00 0.00 32 GLY A N 5
ATOM 2547 C CA . GLY A 1 32 ? 16.803 0.937 -5.800 1.00 0.00 32 GLY A CA 5
ATOM 2548 C C . GLY A 1 32 ? 17.554 -0.379 -5.768 1.00 0.00 32 GLY A C 5
ATOM 2549 O O . GLY A 1 32 ? 17.393 -1.216 -6.656 1.00 0.00 32 GLY A O 5
ATOM 2553 N N . GLY A 1 33 ? 18.372 -0.563 -4.738 1.00 0.00 33 GLY A N 5
ATOM 2554 C CA . GLY A 1 33 ? 19.136 -1.789 -4.604 1.00 0.00 33 GLY A CA 5
ATOM 2555 C C . GLY A 1 33 ? 20.621 -1.582 -4.827 1.00 0.00 33 GLY A C 5
ATOM 2556 O O . GLY A 1 33 ? 21.044 -1.176 -5.910 1.00 0.00 33 GLY A O 5
ATOM 2560 N N . ASN A 1 34 ? 21.415 -1.863 -3.799 1.00 0.00 34 ASN A N 5
ATOM 2561 C CA . ASN A 1 34 ? 22.863 -1.713 -3.883 1.00 0.00 34 ASN A CA 5
ATOM 2562 C C . ASN A 1 34 ? 23.561 -2.702 -2.956 1.00 0.00 34 ASN A C 5
ATOM 2563 O O . ASN A 1 34 ? 24.508 -3.379 -3.354 1.00 0.00 34 ASN A O 5
ATOM 2574 N N . GLY A 1 35 ? 23.080 -2.784 -1.720 1.00 0.00 35 GLY A N 5
ATOM 2575 C CA . GLY A 1 35 ? 23.663 -3.698 -0.755 1.00 0.00 35 GLY A CA 5
ATOM 2576 C C . GLY A 1 35 ? 24.846 -3.098 -0.021 1.00 0.00 35 GLY A C 5
ATOM 2577 O O . GLY A 1 35 ? 25.661 -2.391 -0.615 1.00 0.00 35 GLY A O 5
ATOM 2581 N N . PHE A 1 36 ? 24.938 -3.383 1.274 1.00 0.00 36 PHE A N 5
ATOM 2582 C CA . PHE A 1 36 ? 26.029 -2.875 2.100 1.00 0.00 36 PHE A CA 5
ATOM 2583 C C . PHE A 1 36 ? 26.144 -3.681 3.390 1.00 0.00 36 PHE A C 5
ATOM 2584 O O . PHE A 1 36 ? 26.470 -3.139 4.446 1.00 0.00 36 PHE A O 5
ATOM 2601 N N . TRP A 1 37 ? 25.878 -4.980 3.296 1.00 0.00 37 TRP A N 5
ATOM 2602 C CA . TRP A 1 37 ? 25.951 -5.863 4.456 1.00 0.00 37 TRP A CA 5
ATOM 2603 C C . TRP A 1 37 ? 27.401 -6.182 4.807 1.00 0.00 37 TRP A C 5
ATOM 2604 O O . TRP A 1 37 ? 27.977 -5.461 5.648 1.00 0.00 37 TRP A O 5
ATOM 2626 N N . LYS A 1 1 ? -8.923 -4.714 7.011 1.00 0.00 1 LYS A N 6
ATOM 2627 C CA . LYS A 1 1 ? -7.947 -5.561 6.279 1.00 0.00 1 LYS A CA 6
ATOM 2628 C C . LYS A 1 1 ? -6.984 -4.713 5.462 1.00 0.00 1 LYS A C 6
ATOM 2629 O O . LYS A 1 1 ? -7.381 -4.090 4.486 1.00 0.00 1 LYS A O 6
ATOM 2647 N N . TYR A 1 2 ? -5.716 -4.698 5.850 1.00 0.00 2 TYR A N 6
ATOM 2648 C CA . TYR A 1 2 ? -4.726 -3.929 5.119 1.00 0.00 2 TYR A CA 6
ATOM 2649 C C . TYR A 1 2 ? -4.188 -4.745 3.948 1.00 0.00 2 TYR A C 6
ATOM 2650 O O . TYR A 1 2 ? -3.993 -5.955 4.065 1.00 0.00 2 TYR A O 6
ATOM 2668 N N . TYR A 1 3 ? -3.944 -4.085 2.826 1.00 0.00 3 TYR A N 6
ATOM 2669 C CA . TYR A 1 3 ? -3.432 -4.772 1.642 1.00 0.00 3 TYR A CA 6
ATOM 2670 C C . TYR A 1 3 ? -1.954 -4.464 1.414 1.00 0.00 3 TYR A C 6
ATOM 2671 O O . TYR A 1 3 ? -1.530 -4.229 0.282 1.00 0.00 3 TYR A O 6
ATOM 2689 N N . GLY A 1 4 ? -1.174 -4.458 2.496 1.00 0.00 4 GLY A N 6
ATOM 2690 C CA . GLY A 1 4 ? 0.254 -4.179 2.395 1.00 0.00 4 GLY A CA 6
ATOM 2691 C C . GLY A 1 4 ? 0.580 -3.044 1.435 1.00 0.00 4 GLY A C 6
ATOM 2692 O O . GLY A 1 4 ? 1.679 -2.988 0.884 1.00 0.00 4 GLY A O 6
ATOM 2696 N N . ASN A 1 5 ? -0.379 -2.145 1.229 1.00 0.00 5 ASN A N 6
ATOM 2697 C CA . ASN A 1 5 ? -0.192 -1.013 0.326 1.00 0.00 5 ASN A CA 6
ATOM 2698 C C . ASN A 1 5 ? -0.950 0.208 0.832 1.00 0.00 5 ASN A C 6
ATOM 2699 O O . ASN A 1 5 ? -1.408 1.034 0.043 1.00 0.00 5 ASN A O 6
ATOM 2710 N N . GLY A 1 6 ? -1.109 0.310 2.149 1.00 0.00 6 GLY A N 6
ATOM 2711 C CA . GLY A 1 6 ? -1.841 1.430 2.712 1.00 0.00 6 GLY A CA 6
ATOM 2712 C C . GLY A 1 6 ? -3.345 1.276 2.564 1.00 0.00 6 GLY A C 6
ATOM 2713 O O . GLY A 1 6 ? -4.108 2.028 3.166 1.00 0.00 6 GLY A O 6
ATOM 2717 N N . VAL A 1 7 ? -3.763 0.310 1.745 1.00 0.00 7 VAL A N 6
ATOM 2718 C CA . VAL A 1 7 ? -5.183 0.070 1.479 1.00 0.00 7 VAL A CA 6
ATOM 2719 C C . VAL A 1 7 ? -5.805 -0.933 2.441 1.00 0.00 7 VAL A C 6
ATOM 2720 O O . VAL A 1 7 ? -5.294 -2.034 2.628 1.00 0.00 7 VAL A O 6
ATOM 2733 N N . HIS A 1 8 ? -6.933 -0.542 3.027 1.00 0.00 8 HIS A N 6
ATOM 2734 C CA . HIS A 1 8 ? -7.663 -1.403 3.944 1.00 0.00 8 HIS A CA 6
ATOM 2735 C C . HIS A 1 8 ? -9.159 -1.279 3.709 1.00 0.00 8 HIS A C 6
ATOM 2736 O O . HIS A 1 8 ? -9.711 -0.180 3.718 1.00 0.00 8 HIS A O 6
ATOM 2751 N N . CYS A 1 9 ? -9.818 -2.410 3.512 1.00 0.00 9 CYS A N 6
ATOM 2752 C CA . CYS A 1 9 ? -11.250 -2.406 3.297 1.00 0.00 9 CYS A CA 6
ATOM 2753 C C . CYS A 1 9 ? -11.963 -2.924 4.535 1.00 0.00 9 CYS A C 6
ATOM 2754 O O . CYS A 1 9 ? -12.211 -4.121 4.679 1.00 0.00 9 CYS A O 6
ATOM 2761 N N . THR A 1 10 ? -12.277 -2.000 5.432 1.00 0.00 10 THR A N 6
ATOM 2762 C CA . THR A 1 10 ? -12.947 -2.334 6.682 1.00 0.00 10 THR A CA 6
ATOM 2763 C C . THR A 1 10 ? -14.451 -2.117 6.578 1.00 0.00 10 THR A C 6
ATOM 2764 O O . THR A 1 10 ? -14.993 -1.952 5.484 1.00 0.00 10 THR A O 6
ATOM 2775 N N . LYS A 1 11 ? -15.117 -2.143 7.721 1.00 0.00 11 LYS A N 6
ATOM 2776 C CA . LYS A 1 11 ? -16.558 -1.975 7.779 1.00 0.00 11 LYS A CA 6
ATOM 2777 C C . LYS A 1 11 ? -16.994 -0.664 7.129 1.00 0.00 11 LYS A C 6
ATOM 2778 O O . LYS A 1 11 ? -18.143 -0.521 6.712 1.00 0.00 11 LYS A O 6
ATOM 2797 N N . SER A 1 12 ? -16.066 0.281 7.023 1.00 0.00 12 SER A N 6
ATOM 2798 C CA . SER A 1 12 ? -16.357 1.563 6.396 1.00 0.00 12 SER A CA 6
ATOM 2799 C C . SER A 1 12 ? -15.973 1.531 4.916 1.00 0.00 12 SER A C 6
ATOM 2800 O O . SER A 1 12 ? -15.841 2.575 4.277 1.00 0.00 12 SER A O 6
ATOM 280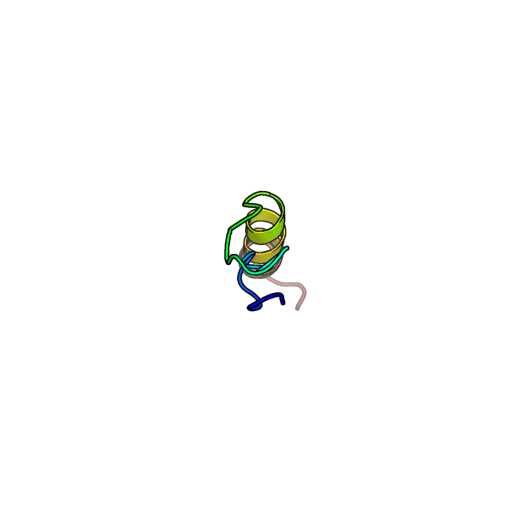8 N N . GLY A 1 13 ? -15.788 0.323 4.383 1.00 0.00 13 GLY A N 6
ATOM 2809 C CA . GLY A 1 13 ? -15.410 0.170 2.990 1.00 0.00 13 GLY A CA 6
ATOM 2810 C C . GLY A 1 13 ? -13.907 0.144 2.817 1.00 0.00 13 GLY A C 6
ATOM 2811 O O . GLY A 1 13 ? -13.178 -0.176 3.753 1.00 0.00 13 GLY A O 6
ATOM 2815 N N . CYS A 1 14 ? -13.438 0.499 1.627 1.00 0.00 14 CYS A N 6
ATOM 2816 C CA . CYS A 1 14 ? -12.009 0.535 1.362 1.00 0.00 14 CYS A CA 6
ATOM 2817 C C . CYS A 1 14 ? -11.465 1.918 1.673 1.00 0.00 14 CYS A C 6
ATOM 2818 O O . CYS A 1 14 ? -12.025 2.927 1.246 1.00 0.00 14 CYS A O 6
ATOM 2825 N N . SER A 1 15 ? -10.375 1.963 2.429 1.00 0.00 15 SER A N 6
ATOM 2826 C CA . SER A 1 15 ? -9.773 3.235 2.803 1.00 0.00 15 SER A CA 6
ATOM 2827 C C . SER A 1 15 ? -8.268 3.105 2.996 1.00 0.00 15 SER A C 6
ATOM 2828 O O . SER A 1 15 ? -7.801 2.473 3.941 1.00 0.00 15 SER A O 6
ATOM 2836 N N . VAL A 1 16 ? -7.520 3.714 2.086 1.00 0.00 16 VAL A N 6
ATOM 2837 C CA . VAL A 1 16 ? -6.069 3.689 2.129 1.00 0.00 16 VAL A CA 6
ATOM 2838 C C . VAL A 1 16 ? -5.535 4.953 2.797 1.00 0.00 16 VAL A C 6
ATOM 2839 O O . VAL A 1 16 ? -5.710 6.058 2.288 1.00 0.00 16 VAL A O 6
ATOM 2852 N N . ASN A 1 17 ? -4.894 4.780 3.946 1.00 0.00 17 ASN A N 6
ATOM 2853 C CA . ASN A 1 17 ? -4.334 5.903 4.688 1.00 0.00 17 ASN A CA 6
ATOM 2854 C C . ASN A 1 17 ? -3.440 6.745 3.783 1.00 0.00 17 ASN A C 6
ATOM 2855 O O . ASN A 1 17 ? -3.234 7.934 4.023 1.00 0.00 17 ASN A O 6
ATOM 2866 N N . TRP A 1 18 ? -2.895 6.103 2.757 1.00 0.00 18 TRP A N 6
ATOM 2867 C CA . TRP A 1 18 ? -2.009 6.762 1.805 1.00 0.00 18 TRP A CA 6
ATOM 2868 C C . TRP A 1 18 ? -0.683 7.098 2.455 1.00 0.00 18 TRP A C 6
ATOM 2869 O O . TRP A 1 18 ? 0.352 6.586 2.035 1.00 0.00 18 TRP A O 6
ATOM 2890 N N . GLY A 1 19 ? -0.703 7.898 3.516 1.00 0.00 19 GLY A N 6
ATOM 2891 C CA . GLY A 1 19 ? 0.538 8.188 4.210 1.00 0.00 19 GLY A CA 6
ATOM 2892 C C . GLY A 1 19 ? 1.242 6.892 4.571 1.00 0.00 19 GLY A C 6
ATOM 2893 O O . GLY A 1 19 ? 2.469 6.837 4.670 1.00 0.00 19 GLY A O 6
ATOM 2897 N N . GLU A 1 20 ? 0.439 5.837 4.733 1.00 0.00 20 GLU A N 6
ATOM 2898 C CA . GLU A 1 20 ? 0.944 4.508 5.041 1.00 0.00 20 GLU A CA 6
ATOM 2899 C C . GLU A 1 20 ? 1.567 3.902 3.790 1.00 0.00 20 GLU A C 6
ATOM 2900 O O . GLU A 1 20 ? 2.656 3.329 3.837 1.00 0.00 20 GLU A O 6
ATOM 2912 N N . ALA A 1 21 ? 0.876 4.063 2.662 1.00 0.00 21 ALA A N 6
ATOM 2913 C CA . ALA A 1 21 ? 1.365 3.558 1.386 1.00 0.00 21 ALA A CA 6
ATOM 2914 C C . ALA A 1 21 ? 2.540 4.394 0.920 1.00 0.00 21 ALA A C 6
ATOM 2915 O O . ALA A 1 21 ? 3.498 3.880 0.345 1.00 0.00 21 ALA A O 6
ATOM 2922 N N . PHE A 1 22 ? 2.471 5.685 1.208 1.00 0.00 22 PHE A N 6
ATOM 2923 C CA . PHE A 1 22 ? 3.535 6.607 0.855 1.00 0.00 22 PHE A CA 6
ATOM 2924 C C . PHE A 1 22 ? 4.809 6.150 1.535 1.00 0.00 22 PHE A C 6
ATOM 2925 O O . PHE A 1 22 ? 5.900 6.228 0.973 1.00 0.00 22 PHE A O 6
ATOM 2942 N N . SER A 1 23 ? 4.639 5.639 2.746 1.00 0.00 23 SER A N 6
ATOM 2943 C CA . SER A 1 23 ? 5.754 5.118 3.521 1.00 0.00 23 SER A CA 6
ATOM 2944 C C . SER A 1 23 ? 6.284 3.852 2.860 1.00 0.00 23 SER A C 6
ATOM 2945 O O . SER A 1 23 ? 7.475 3.551 2.923 1.00 0.00 23 SER A O 6
ATOM 2953 N N . ALA A 1 24 ? 5.377 3.120 2.217 1.00 0.00 24 ALA A N 6
ATOM 2954 C CA . ALA A 1 24 ? 5.726 1.886 1.527 1.00 0.00 24 ALA A CA 6
ATOM 2955 C C . ALA A 1 24 ? 6.435 2.188 0.214 1.00 0.00 24 ALA A C 6
ATOM 2956 O O . ALA A 1 24 ? 7.490 1.626 -0.084 1.00 0.00 24 ALA A O 6
ATOM 2963 N N . GLY A 1 25 ? 5.846 3.086 -0.567 1.00 0.00 25 GLY A N 6
ATOM 2964 C CA . GLY A 1 25 ? 6.430 3.459 -1.838 1.00 0.00 25 GLY A CA 6
ATOM 2965 C C . GLY A 1 25 ? 7.784 4.119 -1.671 1.00 0.00 25 GLY A C 6
ATOM 2966 O O . GLY A 1 25 ? 8.674 3.939 -2.500 1.00 0.00 25 GLY A O 6
ATOM 2970 N N . VAL A 1 26 ? 7.942 4.884 -0.591 1.00 0.00 26 VAL A N 6
ATOM 2971 C CA . VAL A 1 26 ? 9.204 5.566 -0.319 1.00 0.00 26 VAL A CA 6
ATOM 2972 C C . VAL A 1 26 ? 10.296 4.560 0.007 1.00 0.00 26 VAL A C 6
ATOM 2973 O O . VAL A 1 26 ? 11.433 4.715 -0.416 1.00 0.00 26 VAL A O 6
ATOM 2986 N N . HIS A 1 27 ? 9.950 3.522 0.754 1.00 0.00 27 HIS A N 6
ATOM 2987 C CA . HIS A 1 27 ? 10.929 2.507 1.109 1.00 0.00 27 HIS A CA 6
ATOM 2988 C C . HIS A 1 27 ? 11.431 1.819 -0.153 1.00 0.00 27 HIS A C 6
ATOM 2989 O O . HIS A 1 27 ? 12.634 1.734 -0.388 1.00 0.00 27 HIS A O 6
ATOM 3004 N N . ARG A 1 28 ? 10.500 1.354 -0.975 1.00 0.00 28 ARG A N 6
ATOM 3005 C CA . ARG A 1 28 ? 10.848 0.692 -2.225 1.00 0.00 28 ARG A CA 6
ATOM 3006 C C . ARG A 1 28 ? 11.482 1.675 -3.211 1.00 0.00 28 ARG A C 6
ATOM 3007 O O . ARG A 1 28 ? 12.412 1.327 -3.938 1.00 0.00 28 ARG A O 6
ATOM 3028 N N . LEU A 1 29 ? 10.964 2.902 -3.234 1.00 0.00 29 LEU A N 6
ATOM 3029 C CA . LEU A 1 29 ? 11.464 3.937 -4.136 1.00 0.00 29 LEU A CA 6
ATOM 3030 C C . LEU A 1 29 ? 12.824 4.475 -3.699 1.00 0.00 29 LEU A C 6
ATOM 3031 O O . LEU A 1 29 ? 13.748 4.606 -4.502 1.00 0.00 29 LEU A O 6
ATOM 3047 N N . ALA A 1 30 ? 12.914 4.819 -2.425 1.00 0.00 30 ALA A N 6
ATOM 3048 C CA . ALA A 1 30 ? 14.124 5.392 -1.851 1.00 0.00 30 ALA A CA 6
ATOM 3049 C C . ALA A 1 30 ? 15.265 4.383 -1.728 1.00 0.00 30 ALA A C 6
ATOM 3050 O O . ALA A 1 30 ? 16.434 4.762 -1.794 1.00 0.00 30 ALA A O 6
ATOM 3057 N N . ASN A 1 31 ? 14.938 3.108 -1.542 1.00 0.00 31 ASN A N 6
ATOM 3058 C CA . ASN A 1 31 ? 15.974 2.085 -1.411 1.00 0.00 31 ASN A CA 6
ATOM 3059 C C . ASN A 1 31 ? 16.491 1.660 -2.782 1.00 0.00 31 ASN A C 6
ATOM 3060 O O . ASN A 1 31 ? 16.411 0.490 -3.156 1.00 0.00 31 ASN A O 6
ATOM 3071 N N . GLY A 1 32 ? 17.025 2.626 -3.527 1.00 0.00 32 GLY A N 6
ATOM 3072 C CA . GLY A 1 32 ? 17.552 2.345 -4.851 1.00 0.00 32 GLY A CA 6
ATOM 3073 C C . GLY A 1 32 ? 19.059 2.174 -4.847 1.00 0.00 32 GLY A C 6
ATOM 3074 O O . GLY A 1 32 ? 19.791 3.041 -5.325 1.00 0.00 32 GLY A O 6
ATOM 3078 N N . GLY A 1 33 ? 19.522 1.053 -4.306 1.00 0.00 33 GLY A N 6
ATOM 3079 C CA . GLY A 1 33 ? 20.946 0.786 -4.250 1.00 0.00 33 GLY A CA 6
ATOM 3080 C C . GLY A 1 33 ? 21.261 -0.460 -3.446 1.00 0.00 33 GLY A C 6
ATOM 3081 O O . GLY A 1 33 ? 22.152 -1.230 -3.805 1.00 0.00 33 GLY A O 6
ATOM 3085 N N . ASN A 1 34 ? 20.518 -0.662 -2.363 1.00 0.00 34 ASN A N 6
ATOM 3086 C CA . ASN A 1 34 ? 20.712 -1.826 -1.510 1.00 0.00 34 ASN A CA 6
ATOM 3087 C C . ASN A 1 34 ? 19.881 -2.999 -2.017 1.00 0.00 34 ASN A C 6
ATOM 3088 O O . ASN A 1 34 ? 20.388 -4.107 -2.187 1.00 0.00 34 ASN A O 6
ATOM 3099 N N . GLY A 1 35 ? 18.600 -2.741 -2.260 1.00 0.00 35 GLY A N 6
ATOM 3100 C CA . GLY A 1 35 ? 17.713 -3.778 -2.751 1.00 0.00 35 GLY A CA 6
ATOM 3101 C C . GLY A 1 35 ? 17.784 -3.927 -4.259 1.00 0.00 35 GLY A C 6
ATOM 3102 O O . GLY A 1 35 ? 18.820 -3.659 -4.865 1.00 0.00 35 GLY A O 6
ATOM 3106 N N . PHE A 1 36 ? 16.679 -4.349 -4.865 1.00 0.00 36 PHE A N 6
ATOM 3107 C CA . PHE A 1 36 ? 16.622 -4.530 -6.311 1.00 0.00 36 PHE A CA 6
ATOM 3108 C C . PHE A 1 36 ? 16.486 -3.188 -7.025 1.00 0.00 36 PHE A C 6
ATOM 3109 O O . PHE A 1 36 ? 15.691 -2.338 -6.629 1.00 0.00 36 PHE A O 6
ATOM 3126 N N . TRP A 1 37 ? 17.269 -3.007 -8.084 1.00 0.00 37 TRP A N 6
ATOM 3127 C CA . TRP A 1 37 ? 17.240 -1.769 -8.857 1.00 0.00 37 TRP A CA 6
ATOM 3128 C C . TRP A 1 37 ? 16.010 -1.720 -9.758 1.00 0.00 37 TRP A C 6
ATOM 3129 O O . TRP A 1 37 ? 15.251 -2.712 -9.775 1.00 0.00 37 TRP A O 6
ATOM 3151 N N . LYS A 1 1 ? -8.349 -3.911 7.349 1.00 0.00 1 LYS A N 7
ATOM 3152 C CA . LYS A 1 1 ? -7.477 -4.931 6.712 1.00 0.00 1 LYS A CA 7
ATOM 3153 C C . LYS A 1 1 ? -6.475 -4.294 5.758 1.00 0.00 1 LYS A C 7
ATOM 3154 O O . LYS A 1 1 ? -6.860 -3.736 4.733 1.00 0.00 1 LYS A O 7
ATOM 3172 N N . TYR A 1 2 ? -5.186 -4.382 6.079 1.00 0.00 2 TYR A N 7
ATOM 3173 C CA . TYR A 1 2 ? -4.168 -3.816 5.216 1.00 0.00 2 TYR A CA 7
ATOM 3174 C C . TYR A 1 2 ? -3.904 -4.757 4.053 1.00 0.00 2 TYR A C 7
ATOM 3175 O O . TYR A 1 2 ? -3.802 -5.968 4.236 1.00 0.00 2 TYR A O 7
ATOM 3193 N N . TYR A 1 3 ? -3.797 -4.205 2.858 1.00 0.00 3 TYR A N 7
ATOM 3194 C CA . TYR A 1 3 ? -3.562 -5.023 1.673 1.00 0.00 3 TYR A CA 7
ATOM 3195 C C . TYR A 1 3 ? -2.087 -5.049 1.301 1.00 0.00 3 TYR A C 7
ATOM 3196 O O . TYR A 1 3 ? -1.585 -6.040 0.769 1.00 0.00 3 TYR A O 7
ATOM 3214 N N . GLY A 1 4 ? -1.398 -3.953 1.580 1.00 0.00 4 GLY A N 7
ATOM 3215 C CA . GLY A 1 4 ? 0.016 -3.867 1.279 1.00 0.00 4 GLY A CA 7
ATOM 3216 C C . GLY A 1 4 ? 0.377 -2.543 0.642 1.00 0.00 4 GLY A C 7
ATOM 3217 O O . GLY A 1 4 ? 1.510 -2.075 0.755 1.00 0.00 4 GLY A O 7
ATOM 3221 N N . ASN A 1 5 ? -0.601 -1.943 -0.023 1.00 0.00 5 ASN A N 7
ATOM 3222 C CA . ASN A 1 5 ? -0.417 -0.662 -0.689 1.00 0.00 5 ASN A CA 7
ATOM 3223 C C . ASN A 1 5 ? -1.140 0.431 0.082 1.00 0.00 5 ASN A C 7
ATOM 3224 O O . ASN A 1 5 ? -1.937 1.180 -0.483 1.00 0.00 5 ASN A O 7
ATOM 3235 N N . GLY A 1 6 ? -0.892 0.496 1.386 1.00 0.00 6 GLY A N 7
ATOM 3236 C CA . GLY A 1 6 ? -1.559 1.485 2.205 1.00 0.00 6 GLY A CA 7
ATOM 3237 C C . GLY A 1 6 ? -3.057 1.471 2.005 1.00 0.00 6 GLY A C 7
ATOM 3238 O O . GLY A 1 6 ? -3.724 2.486 2.187 1.00 0.00 6 GLY A O 7
ATOM 3242 N N . VAL A 1 7 ? -3.583 0.319 1.609 1.00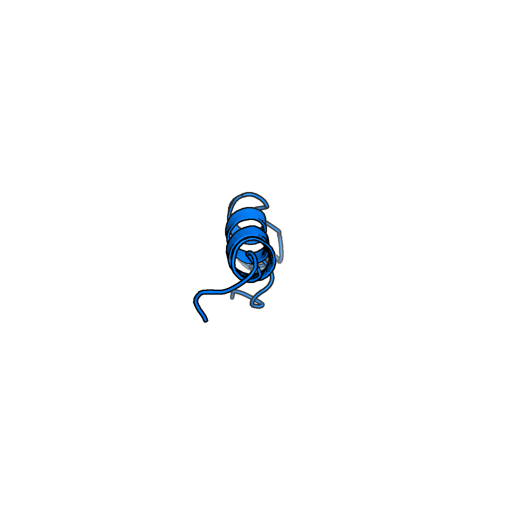 0.00 7 VAL A N 7
ATOM 3243 C CA . VAL A 1 7 ? -5.015 0.177 1.377 1.00 0.00 7 VAL A CA 7
ATOM 3244 C C . VAL A 1 7 ? -5.664 -0.686 2.448 1.00 0.00 7 VAL A C 7
ATOM 3245 O O . VAL A 1 7 ? -5.473 -1.902 2.470 1.00 0.00 7 VAL A O 7
ATOM 3258 N N . HIS A 1 8 ? -6.453 -0.064 3.314 1.00 0.00 8 HIS A N 7
ATOM 3259 C CA . HIS A 1 8 ? -7.143 -0.810 4.351 1.00 0.00 8 HIS A CA 7
ATOM 3260 C C . HIS A 1 8 ? -8.641 -0.795 4.105 1.00 0.00 8 HIS A C 7
ATOM 3261 O O . HIS A 1 8 ? -9.200 0.194 3.632 1.00 0.00 8 HIS A O 7
ATOM 3276 N N . CYS A 1 9 ? -9.289 -1.895 4.441 1.00 0.00 9 CYS A N 7
ATOM 3277 C CA . CYS A 1 9 ? -10.723 -2.007 4.280 1.00 0.00 9 CYS A CA 7
ATOM 3278 C C . CYS A 1 9 ? -11.363 -2.120 5.651 1.00 0.00 9 CYS A C 7
ATOM 3279 O O . CYS A 1 9 ? -11.703 -3.208 6.114 1.00 0.00 9 CYS A O 7
ATOM 3286 N N . THR A 1 10 ? -11.493 -0.970 6.304 1.00 0.00 10 THR A N 7
ATOM 3287 C CA . THR A 1 10 ? -12.054 -0.906 7.649 1.00 0.00 10 THR A CA 7
ATOM 3288 C C . THR A 1 10 ? -13.552 -0.644 7.628 1.00 0.00 10 THR A C 7
ATOM 3289 O O . THR A 1 10 ? -14.032 0.235 6.913 1.00 0.00 10 THR A O 7
ATOM 3300 N N . LYS A 1 11 ? -14.269 -1.430 8.435 1.00 0.00 11 LYS A N 7
ATOM 3301 C CA . LYS A 1 11 ? -15.720 -1.327 8.569 1.00 0.00 11 LYS A CA 7
ATOM 3302 C C . LYS A 1 11 ? -16.432 -2.087 7.458 1.00 0.00 11 LYS A C 7
ATOM 3303 O O . LYS A 1 11 ? -16.787 -3.255 7.618 1.00 0.00 11 LYS A O 7
ATOM 3322 N N . SER A 1 12 ? -16.646 -1.413 6.338 1.00 0.00 12 SER A N 7
ATOM 3323 C CA . SER A 1 12 ? -17.323 -2.021 5.200 1.00 0.00 12 SER A CA 7
ATOM 3324 C C . SER A 1 12 ? -16.855 -1.410 3.882 1.00 0.00 12 SER A C 7
ATOM 3325 O O . SER A 1 12 ? -17.566 -1.464 2.879 1.00 0.00 12 SER A O 7
ATOM 3333 N N . GLY A 1 13 ? -15.663 -0.823 3.889 1.00 0.00 13 GLY A N 7
ATOM 3334 C CA . GLY A 1 13 ? -15.139 -0.210 2.684 1.00 0.00 13 GLY A CA 7
ATOM 3335 C C . GLY A 1 13 ? -13.630 -0.092 2.700 1.00 0.00 13 GLY A C 7
ATOM 3336 O O . GLY A 1 13 ? -13.015 -0.024 3.765 1.00 0.00 13 GLY A O 7
ATOM 3340 N N . CYS A 1 14 ? -13.024 -0.071 1.517 1.00 0.00 14 CYS A N 7
ATOM 3341 C CA . CYS A 1 14 ? -11.579 0.045 1.413 1.00 0.00 14 CYS A CA 7
ATOM 3342 C C . CYS A 1 14 ? -11.168 1.493 1.240 1.00 0.00 14 CYS A C 7
ATOM 3343 O O . CYS A 1 14 ? -11.774 2.244 0.475 1.00 0.00 14 CYS A O 7
ATOM 3350 N N . SER A 1 15 ? -10.130 1.873 1.967 1.00 0.00 15 SER A N 7
ATOM 3351 C CA . SER A 1 15 ? -9.617 3.234 1.922 1.00 0.00 15 SER A CA 7
ATOM 3352 C C . SER A 1 15 ? -8.099 3.229 1.983 1.00 0.00 15 SER A C 7
ATOM 3353 O O . SER A 1 15 ? -7.486 2.199 2.262 1.00 0.00 15 SER A O 7
ATOM 3361 N N . VAL A 1 16 ? -7.498 4.381 1.711 1.00 0.00 16 VAL A N 7
ATOM 3362 C CA . VAL A 1 16 ? -6.047 4.505 1.736 1.00 0.00 16 VAL A CA 7
ATOM 3363 C C . VAL A 1 16 ? -5.599 5.636 2.645 1.00 0.00 16 VAL A C 7
ATOM 3364 O O . VAL A 1 16 ? -5.931 6.799 2.416 1.00 0.00 16 VAL A O 7
ATOM 3377 N N . ASN A 1 17 ? -4.818 5.298 3.660 1.00 0.00 17 ASN A N 7
ATOM 3378 C CA . ASN A 1 17 ? -4.299 6.307 4.574 1.00 0.00 17 ASN A CA 7
ATOM 3379 C C . ASN A 1 17 ? -3.350 7.238 3.824 1.00 0.00 17 ASN A C 7
ATOM 3380 O O . ASN A 1 17 ? -3.050 8.340 4.281 1.00 0.00 17 ASN A O 7
ATOM 3391 N N . TRP A 1 18 ? -2.881 6.776 2.665 1.00 0.00 18 TRP A N 7
ATOM 3392 C CA . TRP A 1 18 ? -1.971 7.544 1.828 1.00 0.00 18 TRP A CA 7
ATOM 3393 C C . TRP A 1 18 ? -0.643 7.761 2.522 1.00 0.00 18 TRP A C 7
ATOM 3394 O O . TRP A 1 18 ? 0.378 7.253 2.065 1.00 0.00 18 TRP A O 7
ATOM 3415 N N . GLY A 1 19 ? -0.641 8.467 3.641 1.00 0.00 19 GLY A N 7
ATOM 3416 C CA . GLY A 1 19 ? 0.601 8.653 4.353 1.00 0.00 19 GLY A CA 7
ATOM 3417 C C . GLY A 1 19 ? 1.197 7.310 4.730 1.00 0.00 19 GLY A C 7
ATOM 3418 O O . GLY A 1 19 ? 2.416 7.155 4.795 1.00 0.00 19 GLY A O 7
ATOM 3422 N N . GLU A 1 20 ? 0.319 6.324 4.942 1.00 0.00 20 GLU A N 7
ATOM 3423 C CA . GLU A 1 20 ? 0.745 4.969 5.267 1.00 0.00 20 GLU A CA 7
ATOM 3424 C C . GLU A 1 20 ? 1.266 4.301 4.000 1.00 0.00 20 GLU A C 7
ATOM 3425 O O . GLU A 1 20 ? 2.289 3.614 4.015 1.00 0.00 20 GLU A O 7
ATOM 3437 N N . ALA A 1 21 ? 0.566 4.547 2.890 1.00 0.00 21 ALA A N 7
ATOM 3438 C CA . ALA A 1 21 ? 0.962 4.008 1.596 1.00 0.00 21 ALA A CA 7
ATOM 3439 C C . ALA A 1 21 ? 2.222 4.699 1.114 1.00 0.00 21 ALA A C 7
ATOM 3440 O O . ALA A 1 21 ? 3.112 4.078 0.534 1.00 0.00 21 ALA A O 7
ATOM 3447 N N . PHE A 1 22 ? 2.298 5.992 1.393 1.00 0.00 22 PHE A N 7
ATOM 3448 C CA . PHE A 1 22 ? 3.453 6.786 1.024 1.00 0.00 22 PHE A CA 7
ATOM 3449 C C . PHE A 1 22 ? 4.677 6.199 1.689 1.00 0.00 22 PHE A C 7
ATOM 3450 O O . PHE A 1 22 ? 5.756 6.140 1.106 1.00 0.00 22 PHE A O 7
ATOM 3467 N N . SER A 1 23 ? 4.477 5.725 2.912 1.00 0.00 23 SER A N 7
ATOM 3468 C CA . SER A 1 23 ? 5.547 5.088 3.667 1.00 0.00 23 SER A CA 7
ATOM 3469 C C . SER A 1 23 ? 5.937 3.788 2.978 1.00 0.00 23 SER A C 7
ATOM 3470 O O . SER A 1 23 ? 7.093 3.369 3.012 1.00 0.00 23 SER A O 7
ATOM 3478 N N . ALA A 1 24 ? 4.950 3.167 2.336 1.00 0.00 24 ALA A N 7
ATOM 3479 C CA . ALA A 1 24 ? 5.163 1.922 1.613 1.00 0.00 24 ALA A CA 7
ATOM 3480 C C . ALA A 1 24 ? 5.914 2.195 0.320 1.00 0.00 24 ALA A C 7
ATOM 3481 O O . ALA A 1 24 ? 6.901 1.531 0.005 1.00 0.00 24 ALA A O 7
ATOM 3488 N N . GLY A 1 25 ? 5.440 3.187 -0.424 1.00 0.00 25 GLY A N 7
ATOM 3489 C CA . GLY A 1 25 ? 6.081 3.546 -1.670 1.00 0.00 25 GLY A CA 7
ATOM 3490 C C . GLY A 1 25 ? 7.511 4.009 -1.462 1.00 0.00 25 GLY A C 7
ATOM 3491 O O . GLY A 1 25 ? 8.376 3.764 -2.300 1.00 0.00 25 GLY A O 7
ATOM 3495 N N . VAL A 1 26 ? 7.759 4.678 -0.336 1.00 0.00 26 VAL A N 7
ATOM 3496 C CA . VAL A 1 26 ? 9.097 5.171 -0.017 1.00 0.00 26 VAL A CA 7
ATOM 3497 C C . VAL A 1 26 ? 10.049 4.019 0.269 1.00 0.00 26 VAL A C 7
ATOM 3498 O O . VAL A 1 26 ? 11.216 4.066 -0.100 1.00 0.00 26 VAL A O 7
ATOM 3511 N N . HIS A 1 27 ? 9.550 2.978 0.918 1.00 0.00 27 HIS A N 7
ATOM 3512 C CA . HIS A 1 27 ? 10.385 1.825 1.229 1.00 0.00 27 HIS A CA 7
ATOM 3513 C C . HIS A 1 27 ? 10.886 1.194 -0.064 1.00 0.00 27 HIS A C 7
ATOM 3514 O O . HIS A 1 27 ? 12.050 0.812 -0.173 1.00 0.00 27 HIS A O 7
ATOM 3529 N N . ARG A 1 28 ? 9.992 1.102 -1.044 1.00 0.00 28 ARG A N 7
ATOM 3530 C CA . ARG A 1 28 ? 10.325 0.539 -2.348 1.00 0.00 28 ARG A CA 7
ATOM 3531 C C . ARG A 1 28 ? 11.183 1.506 -3.166 1.00 0.00 28 ARG A C 7
ATOM 3532 O O . ARG A 1 28 ? 12.153 1.105 -3.807 1.00 0.00 28 ARG A O 7
ATOM 3553 N N . LEU A 1 29 ? 10.801 2.783 -3.147 1.00 0.00 29 LEU A N 7
ATOM 3554 C CA . LEU A 1 29 ? 11.508 3.818 -3.896 1.00 0.00 29 LEU A CA 7
ATOM 3555 C C . LEU A 1 29 ? 12.868 4.137 -3.281 1.00 0.00 29 LEU A C 7
ATOM 3556 O O . LEU A 1 29 ? 13.874 4.247 -3.982 1.00 0.00 29 LEU A O 7
ATOM 3572 N N . ALA A 1 30 ? 12.874 4.303 -1.970 1.00 0.00 30 ALA A N 7
ATOM 3573 C CA . ALA A 1 30 ? 14.084 4.639 -1.230 1.00 0.00 30 ALA A CA 7
ATOM 3574 C C . ALA A 1 30 ? 15.048 3.458 -1.116 1.00 0.00 30 ALA A C 7
ATOM 3575 O O . ALA A 1 30 ? 16.110 3.579 -0.505 1.00 0.00 30 ALA A O 7
ATOM 3582 N N . ASN A 1 31 ? 14.686 2.320 -1.702 1.00 0.00 31 ASN A N 7
ATOM 3583 C CA . ASN A 1 31 ? 15.544 1.141 -1.653 1.00 0.00 31 ASN A CA 7
ATOM 3584 C C . ASN A 1 31 ? 16.657 1.238 -2.691 1.00 0.00 31 ASN A C 7
ATOM 3585 O O . ASN A 1 31 ? 17.733 0.665 -2.517 1.00 0.00 31 ASN A O 7
ATOM 3596 N N . GLY A 1 32 ? 16.389 1.963 -3.773 1.00 0.00 32 GLY A N 7
ATOM 3597 C CA . GLY A 1 32 ? 17.377 2.120 -4.824 1.00 0.00 32 GLY A CA 7
ATOM 3598 C C . GLY A 1 32 ? 16.937 3.103 -5.892 1.00 0.00 32 GLY A C 7
ATOM 3599 O O . GLY A 1 32 ? 17.172 4.304 -5.772 1.00 0.00 32 GLY A O 7
ATOM 3603 N N . GLY A 1 33 ? 16.298 2.591 -6.939 1.00 0.00 33 GLY A N 7
ATOM 3604 C CA . GLY A 1 33 ? 15.833 3.447 -8.018 1.00 0.00 33 GLY A CA 7
ATOM 3605 C C . GLY A 1 33 ? 15.125 2.669 -9.110 1.00 0.00 33 GLY A C 7
ATOM 3606 O O . GLY A 1 33 ? 15.689 2.432 -10.178 1.00 0.00 33 GLY A O 7
ATOM 3610 N N . ASN A 1 34 ? 13.887 2.267 -8.842 1.00 0.00 34 ASN A N 7
ATOM 3611 C CA . ASN A 1 34 ? 13.102 1.508 -9.809 1.00 0.00 34 ASN A CA 7
ATOM 3612 C C . ASN A 1 34 ? 11.608 1.748 -9.607 1.00 0.00 34 ASN A C 7
ATOM 3613 O O . ASN A 1 34 ? 10.814 0.808 -9.595 1.00 0.00 34 ASN A O 7
ATOM 3624 N N . GLY A 1 35 ? 11.233 3.013 -9.448 1.00 0.00 35 GLY A N 7
ATOM 3625 C CA . GLY A 1 35 ? 9.833 3.353 -9.251 1.00 0.00 35 GLY A CA 7
ATOM 3626 C C . GLY A 1 35 ? 9.475 4.709 -9.831 1.00 0.00 35 GLY A C 7
ATOM 3627 O O . GLY A 1 35 ? 8.482 5.318 -9.431 1.00 0.00 35 GLY A O 7
ATOM 3631 N N . PHE A 1 36 ? 10.281 5.184 -10.777 1.00 0.00 36 PHE A N 7
ATOM 3632 C CA . PHE A 1 36 ? 10.041 6.477 -11.410 1.00 0.00 36 PHE A CA 7
ATOM 3633 C C . PHE A 1 36 ? 8.954 6.367 -12.475 1.00 0.00 36 PHE A C 7
ATOM 3634 O O . PHE A 1 36 ? 8.479 5.273 -12.780 1.00 0.00 36 PHE A O 7
ATOM 3651 N N . TRP A 1 37 ? 8.579 7.507 -13.050 1.00 0.00 37 TRP A N 7
ATOM 3652 C CA . TRP A 1 37 ? 7.553 7.543 -14.092 1.00 0.00 37 TRP A CA 7
ATOM 3653 C C . TRP A 1 37 ? 6.318 6.746 -13.681 1.00 0.00 37 TRP A C 7
ATOM 3654 O O . TRP A 1 37 ? 5.552 6.338 -14.579 1.00 0.00 37 TRP A O 7
ATOM 3676 N N . LYS A 1 1 ? -8.388 -4.545 6.785 1.00 0.00 1 LYS A N 8
ATOM 3677 C CA . LYS A 1 1 ? -7.556 -5.500 6.004 1.00 0.00 1 LYS A CA 8
ATOM 3678 C C . LYS A 1 1 ? -6.532 -4.762 5.146 1.00 0.00 1 LYS A C 8
ATOM 3679 O O . LYS A 1 1 ? -6.889 -4.148 4.144 1.00 0.00 1 LYS A O 8
ATOM 3697 N N . TYR A 1 2 ? -5.261 -4.826 5.541 1.00 0.00 2 TYR A N 8
ATOM 3698 C CA . TYR A 1 2 ? -4.199 -4.168 4.806 1.00 0.00 2 TYR A CA 8
ATOM 3699 C C . TYR A 1 2 ? -3.817 -4.961 3.564 1.00 0.00 2 TYR A C 8
ATOM 3700 O O . TYR A 1 2 ? -3.658 -6.180 3.617 1.00 0.00 2 TYR A O 8
ATOM 3718 N N . TYR A 1 3 ? -3.650 -4.255 2.459 1.00 0.00 3 TYR A N 8
ATOM 3719 C CA . TYR A 1 3 ? -3.269 -4.880 1.196 1.00 0.00 3 TYR A CA 8
ATOM 3720 C C . TYR A 1 3 ? -1.810 -4.577 0.874 1.00 0.00 3 TYR A C 8
ATOM 3721 O O . TYR A 1 3 ? -1.462 -4.283 -0.270 1.00 0.00 3 TYR A O 8
ATOM 3739 N N . GLY A 1 4 ? -0.964 -4.620 1.904 1.00 0.00 4 GLY A N 8
ATOM 3740 C CA . GLY A 1 4 ? 0.453 -4.340 1.732 1.00 0.00 4 GLY A CA 8
ATOM 3741 C C . GLY A 1 4 ? 0.725 -3.117 0.869 1.00 0.00 4 GLY A C 8
ATOM 3742 O O . GLY A 1 4 ? 1.818 -2.972 0.323 1.00 0.00 4 GLY A O 8
ATOM 3746 N N . ASN A 1 5 ? -0.269 -2.241 0.740 1.00 0.00 5 ASN A N 8
ATOM 3747 C CA . ASN A 1 5 ? -0.127 -1.031 -0.063 1.00 0.00 5 ASN A CA 8
ATOM 3748 C C . ASN A 1 5 ? -0.957 0.103 0.524 1.00 0.00 5 ASN A C 8
ATOM 3749 O O . ASN A 1 5 ? -1.716 0.763 -0.188 1.00 0.00 5 ASN A O 8
ATOM 3760 N N . GLY A 1 6 ? -0.836 0.314 1.830 1.00 0.00 6 GLY A N 8
ATOM 3761 C CA . GLY A 1 6 ? -1.607 1.361 2.470 1.00 0.00 6 GLY A CA 8
ATOM 3762 C C . GLY A 1 6 ? -3.073 1.285 2.112 1.00 0.00 6 GLY A C 8
ATOM 3763 O O . GLY A 1 6 ? -3.772 2.293 2.111 1.00 0.00 6 GLY A O 8
ATOM 3767 N N . VAL A 1 7 ? -3.535 0.082 1.799 1.00 0.00 7 VAL A N 8
ATOM 3768 C CA . VAL A 1 7 ? -4.937 -0.121 1.437 1.00 0.00 7 VAL A CA 8
ATOM 3769 C C . VAL A 1 7 ? -5.618 -1.056 2.414 1.00 0.00 7 VAL A C 8
ATOM 3770 O O . VAL A 1 7 ? -5.398 -2.267 2.385 1.00 0.00 7 VAL A O 8
ATOM 3783 N N . HIS A 1 8 ? -6.456 -0.495 3.270 1.00 0.00 8 HIS A N 8
ATOM 3784 C CA . HIS A 1 8 ? -7.170 -1.296 4.239 1.00 0.00 8 HIS A CA 8
ATOM 3785 C C . HIS A 1 8 ? -8.641 -1.365 3.885 1.00 0.00 8 HIS A C 8
ATOM 3786 O O . HIS A 1 8 ? -9.197 -0.428 3.317 1.00 0.00 8 HIS A O 8
ATOM 3801 N N . CYS A 1 9 ? -9.275 -2.470 4.227 1.00 0.00 9 CYS A N 8
ATOM 3802 C CA . CYS A 1 9 ? -10.683 -2.626 3.950 1.00 0.00 9 CYS A CA 8
ATOM 3803 C C . CYS A 1 9 ? -11.464 -2.668 5.244 1.00 0.00 9 CYS A C 8
ATOM 3804 O O . CYS A 1 9 ? -12.073 -3.676 5.605 1.00 0.00 9 CYS A O 8
ATOM 3811 N N . THR A 1 10 ? -11.426 -1.538 5.933 1.00 0.00 10 THR A N 8
ATOM 3812 C CA . THR A 1 10 ? -12.113 -1.375 7.201 1.00 0.00 10 THR A CA 8
ATOM 3813 C C . THR A 1 10 ? -13.141 -0.263 7.097 1.00 0.00 10 THR A C 8
ATOM 3814 O O . THR A 1 10 ? -13.221 0.416 6.075 1.00 0.00 10 THR A O 8
ATOM 3825 N N . LYS A 1 11 ? -13.927 -0.097 8.158 1.00 0.00 11 LYS A N 8
ATOM 3826 C CA . LYS A 1 11 ? -14.977 0.920 8.214 1.00 0.00 11 LYS A CA 8
ATOM 3827 C C . LYS A 1 11 ? -15.548 1.245 6.831 1.00 0.00 11 LYS A C 8
ATOM 3828 O O . LYS A 1 11 ? -14.947 1.989 6.056 1.00 0.00 11 LYS A O 8
ATOM 3847 N N . SER A 1 12 ? -16.719 0.680 6.545 1.00 0.00 12 SER A N 8
ATOM 3848 C CA . SER A 1 12 ? -17.411 0.883 5.265 1.00 0.00 12 SER A CA 8
ATOM 3849 C C . SER A 1 12 ? -16.867 -0.033 4.167 1.00 0.00 12 SER A C 8
ATOM 3850 O O . SER A 1 12 ? -17.640 -0.657 3.439 1.00 0.00 12 SER A O 8
ATOM 3858 N N . GLY A 1 13 ? -15.544 -0.118 4.042 1.00 0.00 13 GLY A N 8
ATOM 3859 C CA . GLY A 1 13 ? -14.964 -0.973 3.019 1.00 0.00 13 GLY A CA 8
ATOM 3860 C C . GLY A 1 13 ? -13.471 -0.777 2.850 1.00 0.00 13 GLY A C 8
ATOM 3861 O O . GLY A 1 13 ? -12.730 -0.720 3.829 1.00 0.00 13 GLY A O 8
ATOM 3865 N N . CYS A 1 14 ? -13.031 -0.684 1.598 1.00 0.00 14 CYS A N 8
ATOM 3866 C CA . CYS A 1 14 ? -11.619 -0.497 1.289 1.00 0.00 14 CYS A CA 8
ATOM 3867 C C . CYS A 1 14 ? -11.276 0.972 1.177 1.00 0.00 14 CYS A C 8
ATOM 3868 O O . CYS A 1 14 ? -11.943 1.736 0.479 1.00 0.00 14 CYS A O 8
ATOM 3875 N N . SER A 1 15 ? -10.218 1.346 1.874 1.00 0.00 15 SER A N 8
ATOM 3876 C CA . SER A 1 15 ? -9.749 2.722 1.879 1.00 0.00 15 SER A CA 8
ATOM 3877 C C . SER A 1 15 ? -8.231 2.762 1.924 1.00 0.00 15 SER A C 8
ATOM 3878 O O . SER A 1 15 ? -7.580 1.725 2.047 1.00 0.00 15 SER A O 8
ATOM 3886 N N . VAL A 1 16 ? -7.678 3.963 1.821 1.00 0.00 16 VAL A N 8
ATOM 3887 C CA . VAL A 1 16 ? -6.233 4.142 1.854 1.00 0.00 16 VAL A CA 8
ATOM 3888 C C . VAL A 1 16 ? -5.837 5.252 2.819 1.00 0.00 16 VAL A C 8
ATOM 3889 O O . VAL A 1 16 ? -6.256 6.399 2.664 1.00 0.00 16 VAL A O 8
ATOM 3902 N N . ASN A 1 17 ? -5.008 4.913 3.799 1.00 0.00 17 ASN A N 8
ATOM 3903 C CA . ASN A 1 17 ? -4.537 5.901 4.754 1.00 0.00 17 ASN A CA 8
ATOM 3904 C C . ASN A 1 17 ? -3.564 6.853 4.063 1.00 0.00 17 ASN A C 8
ATOM 3905 O O . ASN A 1 17 ? -3.239 7.917 4.582 1.00 0.00 17 ASN A O 8
ATOM 3916 N N . TRP A 1 18 ? -3.113 6.447 2.875 1.00 0.00 18 TRP A N 8
ATOM 3917 C CA . TRP A 1 18 ? -2.186 7.232 2.072 1.00 0.00 18 TRP A CA 8
ATOM 3918 C C . TRP A 1 18 ? -0.866 7.426 2.789 1.00 0.00 18 TRP A C 8
ATOM 3919 O O . TRP A 1 18 ? 0.157 6.928 2.329 1.00 0.00 18 TRP A O 8
ATOM 3940 N N . GLY A 1 19 ? -0.874 8.107 3.924 1.00 0.00 19 GLY A N 8
ATOM 3941 C CA . GLY A 1 19 ? 0.362 8.272 4.652 1.00 0.00 19 GLY A CA 8
ATOM 3942 C C . GLY A 1 19 ? 0.988 6.924 4.956 1.00 0.00 19 GLY A C 8
ATOM 3943 O O . GLY A 1 19 ? 2.209 6.800 5.038 1.00 0.00 19 GLY A O 8
ATOM 3947 N N . GLU A 1 20 ? 0.135 5.904 5.083 1.00 0.00 20 GLU A N 8
ATOM 3948 C CA . GLU A 1 20 ? 0.594 4.541 5.334 1.00 0.00 20 GLU A CA 8
ATOM 3949 C C . GLU A 1 20 ? 1.187 3.978 4.051 1.00 0.00 20 GLU A C 8
ATOM 3950 O O . GLU A 1 20 ? 2.234 3.327 4.058 1.00 0.00 20 GLU A O 8
ATOM 3962 N N . ALA A 1 21 ? 0.511 4.265 2.941 1.00 0.00 21 ALA A N 8
ATOM 3963 C CA . ALA A 1 21 ? 0.958 3.826 1.628 1.00 0.00 21 ALA A CA 8
ATOM 3964 C C . ALA A 1 21 ? 2.201 4.594 1.220 1.00 0.00 21 ALA A C 8
ATOM 3965 O O . ALA A 1 21 ? 3.107 4.052 0.589 1.00 0.00 21 ALA A O 8
ATOM 3972 N N . PHE A 1 22 ? 2.243 5.861 1.620 1.00 0.00 22 PHE A N 8
ATOM 3973 C CA . PHE A 1 22 ? 3.379 6.719 1.331 1.00 0.00 22 PHE A CA 8
ATOM 3974 C C . PHE A 1 22 ? 4.618 6.096 1.939 1.00 0.00 22 PHE A C 8
ATOM 3975 O O . PHE A 1 22 ? 5.702 6.127 1.360 1.00 0.00 22 PHE A O 8
ATOM 3992 N N . SER A 1 23 ? 4.422 5.498 3.103 1.00 0.00 23 SER A N 8
ATOM 3993 C CA . SER A 1 23 ? 5.501 4.819 3.802 1.00 0.00 23 SER A CA 8
ATOM 3994 C C . SER A 1 23 ? 5.924 3.596 3.002 1.00 0.00 23 SER A C 8
ATOM 3995 O O . SER A 1 23 ? 7.094 3.216 2.984 1.00 0.00 23 SER A O 8
ATOM 4003 N N . ALA A 1 24 ? 4.946 2.993 2.331 1.00 0.00 24 ALA A N 8
ATOM 4004 C CA . ALA A 1 24 ? 5.188 1.816 1.508 1.00 0.00 24 ALA A CA 8
ATOM 4005 C C . ALA A 1 24 ? 5.922 2.207 0.233 1.00 0.00 24 ALA A C 8
ATOM 4006 O O . ALA A 1 24 ? 6.895 1.565 -0.164 1.00 0.00 24 ALA A O 8
ATOM 4013 N N . GLY A 1 25 ? 5.444 3.271 -0.401 1.00 0.00 25 GLY A N 8
ATOM 4014 C CA . GLY A 1 25 ? 6.059 3.747 -1.624 1.00 0.00 25 GLY A CA 8
ATOM 4015 C C . GLY A 1 25 ? 7.465 4.272 -1.396 1.00 0.00 25 GLY A C 8
ATOM 4016 O O . GLY A 1 25 ? 8.325 4.160 -2.268 1.00 0.00 25 GLY A O 8
ATOM 4020 N N . VAL A 1 26 ? 7.703 4.841 -0.216 1.00 0.00 26 VAL A N 8
ATOM 4021 C CA . VAL A 1 26 ? 9.020 5.373 0.119 1.00 0.00 26 VAL A CA 8
ATOM 4022 C C . VAL A 1 26 ? 10.024 4.242 0.266 1.00 0.00 26 VAL A C 8
ATOM 4023 O O . VAL A 1 26 ? 11.178 4.375 -0.122 1.00 0.00 26 VAL A O 8
ATOM 4036 N N . HIS A 1 27 ? 9.581 3.121 0.815 1.00 0.00 27 HIS A N 8
ATOM 4037 C CA . HIS A 1 27 ? 10.463 1.977 0.985 1.00 0.00 27 HIS A CA 8
ATOM 4038 C C . HIS A 1 27 ? 10.955 1.504 -0.378 1.00 0.00 27 HIS A C 8
ATOM 4039 O O . HIS A 1 27 ? 12.150 1.309 -0.587 1.00 0.00 27 HIS A O 8
ATOM 4054 N N . ARG A 1 28 ? 10.024 1.343 -1.308 1.00 0.00 28 ARG A N 8
ATOM 4055 C CA . ARG A 1 28 ? 10.354 0.910 -2.660 1.00 0.00 28 ARG A CA 8
ATOM 4056 C C . ARG A 1 28 ? 11.122 1.995 -3.417 1.00 0.00 28 ARG A C 8
ATOM 4057 O O . ARG A 1 28 ? 12.077 1.705 -4.139 1.00 0.00 28 ARG A O 8
ATOM 4078 N N . LEU A 1 29 ? 10.686 3.240 -3.256 1.00 0.00 29 LEU A N 8
ATOM 4079 C CA . LEU A 1 29 ? 11.308 4.374 -3.932 1.00 0.00 29 LEU A CA 8
ATOM 4080 C C . LEU A 1 29 ? 12.684 4.696 -3.358 1.00 0.00 29 LEU A C 8
ATOM 4081 O O . LEU A 1 29 ? 13.637 4.953 -4.095 1.00 0.00 29 LEU A O 8
ATOM 4097 N N . ALA A 1 30 ? 12.764 4.708 -2.040 1.00 0.00 30 ALA A N 8
ATOM 4098 C CA . ALA A 1 30 ? 13.999 5.031 -1.338 1.00 0.00 30 ALA A CA 8
ATOM 4099 C C . ALA A 1 30 ? 15.040 3.920 -1.450 1.00 0.00 30 ALA A C 8
ATOM 4100 O O . ALA A 1 30 ? 16.240 4.191 -1.472 1.00 0.00 30 ALA A O 8
ATOM 4107 N N . ASN A 1 31 ? 14.587 2.673 -1.508 1.00 0.00 31 ASN A N 8
ATOM 4108 C CA . ASN A 1 31 ? 15.504 1.544 -1.609 1.00 0.00 31 ASN A CA 8
ATOM 4109 C C . ASN A 1 31 ? 15.939 1.318 -3.055 1.00 0.00 31 ASN A C 8
ATOM 4110 O O . ASN A 1 31 ? 16.991 0.732 -3.312 1.00 0.00 31 ASN A O 8
ATOM 4121 N N . GLY A 1 32 ? 15.122 1.783 -3.995 1.00 0.00 32 GLY A N 8
ATOM 4122 C CA . GLY A 1 32 ? 15.442 1.621 -5.402 1.00 0.00 32 GLY A CA 8
ATOM 4123 C C . GLY A 1 32 ? 14.886 2.746 -6.252 1.00 0.00 32 GLY A C 8
ATOM 4124 O O . GLY A 1 32 ? 15.338 3.887 -6.155 1.00 0.00 32 GLY A O 8
ATOM 4128 N N . GLY A 1 33 ? 13.901 2.425 -7.084 1.00 0.00 33 GLY A N 8
ATOM 4129 C CA . GLY A 1 33 ? 13.298 3.430 -7.941 1.00 0.00 33 GLY A CA 8
ATOM 4130 C C . GLY A 1 33 ? 14.235 3.894 -9.039 1.00 0.00 33 GLY A C 8
ATOM 4131 O O . GLY A 1 33 ? 13.985 3.652 -10.219 1.00 0.00 33 GLY A O 8
ATOM 4135 N N . ASN A 1 34 ? 15.316 4.560 -8.649 1.00 0.00 34 ASN A N 8
ATOM 4136 C CA . ASN A 1 34 ? 16.295 5.059 -9.608 1.00 0.00 34 ASN A CA 8
ATOM 4137 C C . ASN A 1 34 ? 17.687 5.105 -8.987 1.00 0.00 34 ASN A C 8
ATOM 4138 O O . ASN A 1 34 ? 18.072 6.100 -8.373 1.00 0.00 34 ASN A O 8
ATOM 4149 N N . GLY A 1 35 ? 18.439 4.021 -9.149 1.00 0.00 35 GLY A N 8
ATOM 4150 C CA . GLY A 1 35 ? 19.781 3.958 -8.598 1.00 0.00 35 GLY A CA 8
ATOM 4151 C C . GLY A 1 35 ? 20.694 5.020 -9.178 1.00 0.00 35 GLY A C 8
ATOM 4152 O O . GLY A 1 35 ? 20.233 6.082 -9.592 1.00 0.00 35 GLY A O 8
ATOM 4156 N N . PHE A 1 36 ? 21.992 4.729 -9.209 1.00 0.00 36 PHE A N 8
ATOM 4157 C CA . PHE A 1 36 ? 22.978 5.665 -9.745 1.00 0.00 36 PHE A CA 8
ATOM 4158 C C . PHE A 1 36 ? 24.274 4.940 -10.095 1.00 0.00 36 PHE A C 8
ATOM 4159 O O . PHE A 1 36 ? 24.587 3.897 -9.521 1.00 0.00 36 PHE A O 8
ATOM 4176 N N . TRP A 1 37 ? 25.026 5.499 -11.039 1.00 0.00 37 TRP A N 8
ATOM 4177 C CA . TRP A 1 37 ? 26.289 4.906 -11.464 1.00 0.00 37 TRP A CA 8
ATOM 4178 C C . TRP A 1 37 ? 27.388 5.175 -10.440 1.00 0.00 37 TRP A C 8
ATOM 4179 O O . TRP A 1 37 ? 28.572 4.959 -10.773 1.00 0.00 37 TRP A O 8
ATOM 4201 N N . LYS A 1 1 ? -8.624 -4.829 6.680 1.00 0.00 1 LYS A N 9
ATOM 4202 C CA . LYS A 1 1 ? -7.603 -5.713 6.058 1.00 0.00 1 LYS A CA 9
ATOM 4203 C C . LYS A 1 1 ? -6.548 -4.900 5.317 1.00 0.00 1 LYS A C 9
ATOM 4204 O O . LYS A 1 1 ? -6.848 -4.269 4.308 1.00 0.00 1 LYS A O 9
ATOM 4222 N N . TYR A 1 2 ? -5.311 -4.915 5.805 1.00 0.00 2 TYR A N 9
ATOM 4223 C CA . TYR A 1 2 ? -4.252 -4.173 5.148 1.00 0.00 2 TYR A CA 9
ATOM 4224 C C . TYR A 1 2 ? -3.744 -4.957 3.952 1.00 0.00 2 TYR A C 9
ATOM 4225 O O . TYR A 1 2 ? -3.606 -6.176 4.013 1.00 0.00 2 TYR A O 9
ATOM 4243 N N . TYR A 1 3 ? -3.470 -4.255 2.863 1.00 0.00 3 TYR A N 9
ATOM 4244 C CA . TYR A 1 3 ? -2.986 -4.902 1.647 1.00 0.00 3 TYR A CA 9
ATOM 4245 C C . TYR A 1 3 ? -1.516 -4.590 1.409 1.00 0.00 3 TYR A C 9
ATOM 4246 O O . TYR A 1 3 ? -1.085 -4.412 0.270 1.00 0.00 3 TYR A O 9
ATOM 4264 N N . GLY A 1 4 ? -0.751 -4.498 2.498 1.00 0.00 4 GLY A N 9
ATOM 4265 C CA . GLY A 1 4 ? 0.668 -4.192 2.395 1.00 0.00 4 GLY A CA 9
ATOM 4266 C C . GLY A 1 4 ? 0.954 -3.043 1.442 1.00 0.00 4 GLY A C 9
ATOM 4267 O O . GLY A 1 4 ? 2.074 -2.898 0.949 1.00 0.00 4 GLY A O 9
ATOM 4271 N N . ASN A 1 5 ? -0.068 -2.230 1.181 1.00 0.00 5 ASN A N 9
ATOM 4272 C CA . ASN A 1 5 ? 0.054 -1.088 0.285 1.00 0.00 5 ASN A CA 9
ATOM 4273 C C . ASN A 1 5 ? -0.841 0.047 0.762 1.00 0.00 5 ASN A C 9
ATOM 4274 O O . ASN A 1 5 ? -1.575 0.645 -0.027 1.00 0.00 5 ASN A O 9
ATOM 4285 N N . GLY A 1 6 ? -0.795 0.324 2.061 1.00 0.00 6 GLY A N 9
ATOM 4286 C CA . GLY A 1 6 ? -1.627 1.371 2.625 1.00 0.00 6 GLY A CA 9
ATOM 4287 C C . GLY A 1 6 ? -3.052 1.312 2.108 1.00 0.00 6 GLY A C 9
ATOM 4288 O O . GLY A 1 6 ? -3.587 2.308 1.634 1.00 0.00 6 GLY A O 9
ATOM 4292 N N . VAL A 1 7 ? -3.660 0.133 2.194 1.00 0.00 7 VAL A N 9
ATOM 4293 C CA . VAL A 1 7 ? -5.033 -0.064 1.734 1.00 0.00 7 VAL A CA 9
ATOM 4294 C C . VAL A 1 7 ? -5.756 -1.061 2.622 1.00 0.00 7 VAL A C 9
ATOM 4295 O O . VAL A 1 7 ? -5.471 -2.257 2.593 1.00 0.00 7 VAL A O 9
ATOM 4308 N N . HIS A 1 8 ? -6.699 -0.558 3.401 1.00 0.00 8 HIS A N 9
ATOM 4309 C CA . HIS A 1 8 ? -7.473 -1.400 4.291 1.00 0.00 8 HIS A CA 9
ATOM 4310 C C . HIS A 1 8 ? -8.951 -1.261 3.999 1.00 0.00 8 HIS A C 9
ATOM 4311 O O . HIS A 1 8 ? -9.450 -0.161 3.762 1.00 0.00 8 HIS A O 9
ATOM 4326 N N . CYS A 1 9 ? -9.650 -2.380 4.027 1.00 0.00 9 CYS A N 9
ATOM 4327 C CA . CYS A 1 9 ? -11.072 -2.372 3.781 1.00 0.00 9 CYS A CA 9
ATOM 4328 C C . CYS A 1 9 ? -11.815 -2.660 5.078 1.00 0.00 9 CYS A C 9
ATOM 4329 O O . CYS A 1 9 ? -11.956 -3.811 5.491 1.00 0.00 9 CYS A O 9
ATOM 4336 N N . THR A 1 10 ? -12.271 -1.599 5.725 1.00 0.00 10 THR A N 9
ATOM 4337 C CA . THR A 1 10 ? -12.979 -1.722 6.993 1.00 0.00 10 THR A CA 9
ATOM 4338 C C . THR A 1 10 ? -14.484 -1.745 6.777 1.00 0.00 10 THR A C 9
ATOM 4339 O O . THR A 1 10 ? -14.962 -1.926 5.658 1.00 0.00 10 THR A O 9
ATOM 4350 N N . LYS A 1 11 ? -15.227 -1.573 7.863 1.00 0.00 11 LYS A N 9
ATOM 4351 C CA . LYS A 1 11 ? -16.679 -1.586 7.808 1.00 0.00 11 LYS A CA 9
ATOM 4352 C C . LYS A 1 11 ? -17.208 -0.502 6.867 1.00 0.00 11 LYS A C 9
ATOM 4353 O O . LYS A 1 11 ? -18.356 -0.558 6.429 1.00 0.00 11 LYS A O 9
ATOM 4372 N N . SER A 1 12 ? -16.361 0.473 6.547 1.00 0.00 12 SER A N 9
ATOM 4373 C CA . SER A 1 12 ? -16.745 1.550 5.644 1.00 0.00 12 SER A CA 9
ATOM 4374 C C . SER A 1 12 ? -16.295 1.249 4.213 1.00 0.00 12 SER A C 9
ATOM 4375 O O . SER A 1 12 ? -16.475 2.067 3.311 1.00 0.00 12 SER A O 9
ATOM 4383 N N . GLY A 1 13 ? -15.702 0.072 4.014 1.00 0.00 13 GLY A N 9
ATOM 4384 C CA . GLY A 1 13 ? -15.229 -0.315 2.698 1.00 0.00 13 GLY A CA 9
ATOM 4385 C C . GLY A 1 13 ? -13.718 -0.243 2.604 1.00 0.00 13 GLY A C 9
ATOM 4386 O O . GLY A 1 13 ? -13.031 -0.281 3.622 1.00 0.00 13 GLY A O 9
ATOM 4390 N N . CYS A 1 14 ? -13.197 -0.122 1.386 1.00 0.00 14 CYS A N 9
ATOM 4391 C CA . CYS A 1 14 ? -11.757 -0.024 1.184 1.00 0.00 14 CYS A CA 9
ATOM 4392 C C . CYS A 1 14 ? -11.317 1.423 1.195 1.00 0.00 14 CYS A C 9
ATOM 4393 O O . CYS A 1 14 ? -11.916 2.279 0.544 1.00 0.00 14 CYS A O 9
ATOM 4400 N N . SER A 1 15 ? -10.266 1.683 1.953 1.00 0.00 15 SER A N 9
ATOM 4401 C CA . SER A 1 15 ? -9.733 3.034 2.077 1.00 0.00 15 SER A CA 9
ATOM 4402 C C . SER A 1 15 ? -8.213 3.023 2.057 1.00 0.00 15 SER A C 9
ATOM 4403 O O . SER A 1 15 ? -7.593 1.961 2.005 1.00 0.00 15 SER A O 9
ATOM 4411 N N . VAL A 1 16 ? -7.619 4.211 2.086 1.00 0.00 16 VAL A N 9
ATOM 4412 C CA . VAL A 1 16 ? -6.169 4.332 2.065 1.00 0.00 16 VAL A CA 9
ATOM 4413 C C . VAL A 1 16 ? -5.674 5.408 3.024 1.00 0.00 16 VAL A C 9
ATOM 4414 O O . VAL A 1 16 ? -6.080 6.567 2.937 1.00 0.00 16 VAL A O 9
ATOM 4427 N N . ASN A 1 17 ? -4.767 5.025 3.917 1.00 0.00 17 ASN A N 9
ATOM 4428 C CA . ASN A 1 17 ? -4.187 5.974 4.858 1.00 0.00 17 ASN A CA 9
ATOM 4429 C C . ASN A 1 17 ? -3.286 6.948 4.105 1.00 0.00 17 ASN A C 9
ATOM 4430 O O . ASN A 1 17 ? -3.005 8.050 4.575 1.00 0.00 17 ASN A O 9
ATOM 4441 N N . TRP A 1 18 ? -2.834 6.509 2.932 1.00 0.00 18 TRP A N 9
ATOM 4442 C CA . TRP A 1 18 ? -1.963 7.301 2.078 1.00 0.00 18 TRP A CA 9
ATOM 4443 C C . TRP A 1 18 ? -0.619 7.508 2.732 1.00 0.00 18 TRP A C 9
ATOM 4444 O O . TRP A 1 18 ? 0.386 6.992 2.250 1.00 0.00 18 TRP A O 9
ATOM 4465 N N . GLY A 1 19 ? -0.587 8.217 3.847 1.00 0.00 19 GLY A N 9
ATOM 4466 C CA . GLY A 1 19 ? 0.673 8.399 4.526 1.00 0.00 19 GLY A CA 9
ATOM 4467 C C . GLY A 1 19 ? 1.302 7.057 4.852 1.00 0.00 19 GLY A C 9
ATOM 4468 O O . GLY A 1 19 ? 2.525 6.928 4.911 1.00 0.00 19 GLY A O 9
ATOM 4472 N N . GLU A 1 20 ? 0.449 6.043 5.031 1.00 0.00 20 GLU A N 9
ATOM 4473 C CA . GLU A 1 20 ? 0.909 4.687 5.312 1.00 0.00 20 GLU A CA 9
ATOM 4474 C C . GLU A 1 20 ? 1.436 4.059 4.031 1.00 0.00 20 GLU A C 9
ATOM 4475 O O . GLU A 1 20 ? 2.475 3.398 4.027 1.00 0.00 20 GLU A O 9
ATOM 4487 N N . ALA A 1 21 ? 0.721 4.303 2.936 1.00 0.00 21 ALA A N 9
ATOM 4488 C CA . ALA A 1 21 ? 1.115 3.797 1.632 1.00 0.00 21 ALA A CA 9
ATOM 4489 C C . ALA A 1 21 ? 2.342 4.544 1.145 1.00 0.00 21 ALA A C 9
ATOM 4490 O O . ALA A 1 21 ? 3.238 3.968 0.530 1.00 0.00 21 ALA A O 9
ATOM 4497 N N . PHE A 1 22 ? 2.378 5.832 1.455 1.00 0.00 22 PHE A N 9
ATOM 4498 C CA . PHE A 1 22 ? 3.492 6.679 1.081 1.00 0.00 22 PHE A CA 9
ATOM 4499 C C . PHE A 1 22 ? 4.757 6.120 1.698 1.00 0.00 22 PHE A C 9
ATOM 4500 O O . PHE A 1 22 ? 5.819 6.107 1.080 1.00 0.00 22 PHE A O 9
ATOM 4517 N N . SER A 1 23 ? 4.613 5.624 2.919 1.00 0.00 23 SER A N 9
ATOM 4518 C CA . SER A 1 23 ? 5.728 5.015 3.634 1.00 0.00 23 SER A CA 9
ATOM 4519 C C . SER A 1 23 ? 6.120 3.712 2.951 1.00 0.00 23 SER A C 9
ATOM 4520 O O . SER A 1 23 ? 7.282 3.304 2.971 1.00 0.00 23 SER A O 9
ATOM 4528 N N . ALA A 1 24 ? 5.131 3.067 2.337 1.00 0.00 24 ALA A N 9
ATOM 4529 C CA . ALA A 1 24 ? 5.349 1.816 1.630 1.00 0.00 24 ALA A CA 9
ATOM 4530 C C . ALA A 1 24 ? 6.044 2.080 0.302 1.00 0.00 24 ALA A C 9
ATOM 4531 O O . ALA A 1 24 ? 7.040 1.439 -0.038 1.00 0.00 24 ALA A O 9
ATOM 4538 N N . GLY A 1 25 ? 5.511 3.039 -0.441 1.00 0.00 25 GLY A N 9
ATOM 4539 C CA . GLY A 1 25 ? 6.087 3.386 -1.721 1.00 0.00 25 GLY A CA 9
ATOM 4540 C C . GLY A 1 25 ? 7.497 3.922 -1.588 1.00 0.00 25 GLY A C 9
ATOM 4541 O O . GLY A 1 25 ? 8.347 3.648 -2.428 1.00 0.00 25 GLY A O 9
ATOM 4545 N N . VAL A 1 26 ? 7.750 4.691 -0.530 1.00 0.00 26 VAL A N 9
ATOM 4546 C CA . VAL A 1 26 ? 9.075 5.260 -0.305 1.00 0.00 26 VAL A CA 9
ATOM 4547 C C . VAL A 1 26 ? 10.091 4.160 -0.058 1.00 0.00 26 VAL A C 9
ATOM 4548 O O . VAL A 1 26 ? 11.209 4.219 -0.558 1.00 0.00 26 VAL A O 9
ATOM 4561 N N . HIS A 1 27 ? 9.701 3.137 0.692 1.00 0.00 27 HIS A N 9
ATOM 4562 C CA . HIS A 1 27 ? 10.609 2.031 0.953 1.00 0.00 27 HIS A CA 9
ATOM 4563 C C . HIS A 1 27 ? 11.000 1.398 -0.377 1.00 0.00 27 HIS A C 9
ATOM 4564 O O . HIS A 1 27 ? 12.114 0.907 -0.544 1.00 0.00 27 HIS A O 9
ATOM 4579 N N . ARG A 1 28 ? 10.064 1.434 -1.322 1.00 0.00 28 ARG A N 9
ATOM 4580 C CA . ARG A 1 28 ? 10.285 0.895 -2.657 1.00 0.00 28 ARG A CA 9
ATOM 4581 C C . ARG A 1 28 ? 11.172 1.825 -3.495 1.00 0.00 28 ARG A C 9
ATOM 4582 O O . ARG A 1 28 ? 12.176 1.395 -4.063 1.00 0.00 28 ARG A O 9
ATOM 4603 N N . LEU A 1 29 ? 10.776 3.099 -3.585 1.00 0.00 29 LEU A N 9
ATOM 4604 C CA . LEU A 1 29 ? 11.514 4.092 -4.372 1.00 0.00 29 LEU A CA 9
ATOM 4605 C C . LEU A 1 29 ? 12.832 4.477 -3.724 1.00 0.00 29 LEU A C 9
ATOM 4606 O O . LEU A 1 29 ? 13.873 4.537 -4.376 1.00 0.00 29 LEU A O 9
ATOM 4622 N N . ALA A 1 30 ? 12.757 4.771 -2.441 1.00 0.00 30 ALA A N 9
ATOM 4623 C CA . ALA A 1 30 ? 13.919 5.202 -1.675 1.00 0.00 30 ALA A CA 9
ATOM 4624 C C . ALA A 1 30 ? 14.980 4.108 -1.533 1.00 0.00 30 ALA A C 9
ATOM 4625 O O . ALA A 1 30 ? 16.059 4.360 -0.997 1.00 0.00 30 ALA A O 9
ATOM 4632 N N . ASN A 1 31 ? 14.687 2.904 -2.013 1.00 0.00 31 ASN A N 9
ATOM 4633 C CA . ASN A 1 31 ? 15.648 1.810 -1.930 1.00 0.00 31 ASN A CA 9
ATOM 4634 C C . ASN A 1 31 ? 16.652 1.880 -3.079 1.00 0.00 31 ASN A C 9
ATOM 4635 O O . ASN A 1 31 ? 17.757 1.348 -2.982 1.00 0.00 31 ASN A O 9
ATOM 4646 N N . GLY A 1 32 ? 16.258 2.537 -4.167 1.00 0.00 32 GLY A N 9
ATOM 4647 C CA . GLY A 1 32 ? 17.136 2.662 -5.317 1.00 0.00 32 GLY A CA 9
ATOM 4648 C C . GLY A 1 32 ? 18.302 3.597 -5.061 1.00 0.00 32 GLY A C 9
ATOM 4649 O O . GLY A 1 32 ? 19.414 3.151 -4.783 1.00 0.00 32 GLY A O 9
ATOM 4653 N N . GLY A 1 33 ? 18.046 4.899 -5.155 1.00 0.00 33 GLY A N 9
ATOM 4654 C CA . GLY A 1 33 ? 19.093 5.879 -4.928 1.00 0.00 33 GLY A CA 9
ATOM 4655 C C . GLY A 1 33 ? 18.784 7.220 -5.569 1.00 0.00 33 GLY A C 9
ATOM 4656 O O . GLY A 1 33 ? 18.771 7.341 -6.794 1.00 0.00 33 GLY A O 9
ATOM 4660 N N . ASN A 1 34 ? 18.535 8.229 -4.739 1.00 0.00 34 ASN A N 9
ATOM 4661 C CA . ASN A 1 34 ? 18.224 9.567 -5.231 1.00 0.00 34 ASN A CA 9
ATOM 4662 C C . ASN A 1 34 ? 19.490 10.404 -5.391 1.00 0.00 34 ASN A C 9
ATOM 4663 O O . ASN A 1 34 ? 19.538 11.324 -6.207 1.00 0.00 34 ASN A O 9
ATOM 4674 N N . GLY A 1 35 ? 20.513 10.087 -4.601 1.00 0.00 35 GLY A N 9
ATOM 4675 C CA . GLY A 1 35 ? 21.763 10.825 -4.671 1.00 0.00 35 GLY A CA 9
ATOM 4676 C C . GLY A 1 35 ? 21.834 11.940 -3.642 1.00 0.00 35 GLY A C 9
ATOM 4677 O O . GLY A 1 35 ? 21.802 11.684 -2.439 1.00 0.00 35 GLY A O 9
ATOM 4681 N N . PHE A 1 36 ? 21.934 13.179 -4.114 1.00 0.00 36 PHE A N 9
ATOM 4682 C CA . PHE A 1 36 ? 22.010 14.331 -3.220 1.00 0.00 36 PHE A CA 9
ATOM 4683 C C . PHE A 1 36 ? 21.703 15.627 -3.966 1.00 0.00 36 PHE A C 9
ATOM 4684 O O . PHE A 1 36 ? 22.404 16.627 -3.807 1.00 0.00 36 PHE A O 9
ATOM 4701 N N . TRP A 1 37 ? 20.649 15.605 -4.777 1.00 0.00 37 TRP A N 9
ATOM 4702 C CA . TRP A 1 37 ? 20.243 16.782 -5.543 1.00 0.00 37 TRP A CA 9
ATOM 4703 C C . TRP A 1 37 ? 18.809 16.639 -6.042 1.00 0.00 37 TRP A C 9
ATOM 4704 O O . TRP A 1 37 ? 17.938 17.394 -5.562 1.00 0.00 37 TRP A O 9
ATOM 4726 N N . LYS A 1 1 ? -8.593 -4.467 7.189 1.00 0.00 1 LYS A N 10
ATOM 4727 C CA . LYS A 1 1 ? -7.540 -5.323 6.579 1.00 0.00 1 LYS A CA 10
ATOM 4728 C C . LYS A 1 1 ? -6.503 -4.482 5.850 1.00 0.00 1 LYS A C 10
ATOM 4729 O O . LYS A 1 1 ? -6.803 -3.873 4.828 1.00 0.00 1 LYS A O 10
ATOM 4747 N N . TYR A 1 2 ? -5.278 -4.453 6.367 1.00 0.00 2 TYR A N 10
ATOM 4748 C CA . TYR A 1 2 ? -4.224 -3.685 5.735 1.00 0.00 2 TYR A CA 10
ATOM 4749 C C . TYR A 1 2 ? -3.624 -4.476 4.583 1.00 0.00 2 TYR A C 10
ATOM 4750 O O . TYR A 1 2 ? -3.425 -5.685 4.691 1.00 0.00 2 TYR A O 10
ATOM 4768 N N . TYR A 1 3 ? -3.335 -3.794 3.484 1.00 0.00 3 TYR A N 10
ATOM 4769 C CA . TYR A 1 3 ? -2.766 -4.455 2.311 1.00 0.00 3 TYR A CA 10
ATOM 4770 C C . TYR A 1 3 ? -1.284 -4.134 2.167 1.00 0.00 3 TYR A C 10
ATOM 4771 O O . TYR A 1 3 ? -0.783 -3.979 1.054 1.00 0.00 3 TYR A O 10
ATOM 4789 N N . GLY A 1 4 ? -0.593 -4.012 3.300 1.00 0.00 4 GLY A N 10
ATOM 4790 C CA . GLY A 1 4 ? 0.828 -3.695 3.281 1.00 0.00 4 GLY A CA 10
ATOM 4791 C C . GLY A 1 4 ? 1.175 -2.607 2.276 1.00 0.00 4 GLY A C 10
ATOM 4792 O O . GLY A 1 4 ? 2.313 -2.515 1.818 1.00 0.00 4 GLY A O 10
ATOM 4796 N N . ASN A 1 5 ? 0.181 -1.792 1.926 1.00 0.00 5 ASN A N 10
ATOM 4797 C CA . ASN A 1 5 ? 0.364 -0.711 0.967 1.00 0.00 5 ASN A CA 10
ATOM 4798 C C . ASN A 1 5 ? -0.521 0.468 1.336 1.00 0.00 5 ASN A C 10
ATOM 4799 O O . ASN A 1 5 ? -1.030 1.170 0.464 1.00 0.00 5 ASN A O 10
ATOM 4810 N N . GLY A 1 6 ? -0.723 0.669 2.632 1.00 0.00 6 GLY A N 10
ATOM 4811 C CA . GLY A 1 6 ? -1.573 1.753 3.077 1.00 0.00 6 GLY A CA 10
ATOM 4812 C C . GLY A 1 6 ? -2.951 1.679 2.454 1.00 0.00 6 GLY A C 10
ATOM 4813 O O . GLY A 1 6 ? -3.428 2.649 1.876 1.00 0.00 6 GLY A O 10
ATOM 4817 N N . VAL A 1 7 ? -3.585 0.517 2.565 1.00 0.00 7 VAL A N 10
ATOM 4818 C CA . VAL A 1 7 ? -4.920 0.305 2.014 1.00 0.00 7 VAL A CA 10
ATOM 4819 C C . VAL A 1 7 ? -5.702 -0.676 2.866 1.00 0.00 7 VAL A C 10
ATOM 4820 O O . VAL A 1 7 ? -5.456 -1.883 2.830 1.00 0.00 7 VAL A O 10
ATOM 4833 N N . HIS A 1 8 ? -6.649 -0.150 3.620 1.00 0.00 8 HIS A N 10
ATOM 4834 C CA . HIS A 1 8 ? -7.480 -0.971 4.477 1.00 0.00 8 HIS A CA 10
ATOM 4835 C C . HIS A 1 8 ? -8.921 -0.912 4.023 1.00 0.00 8 HIS A C 10
ATOM 4836 O O . HIS A 1 8 ? -9.342 0.040 3.369 1.00 0.00 8 HIS A O 10
ATOM 4851 N N . CYS A 1 9 ? -9.676 -1.933 4.370 1.00 0.00 9 CYS A N 10
ATOM 4852 C CA . CYS A 1 9 ? -11.071 -1.992 4.006 1.00 0.00 9 CYS A CA 10
ATOM 4853 C C . CYS A 1 9 ? -11.900 -2.268 5.243 1.00 0.00 9 CYS A C 10
ATOM 4854 O O . CYS A 1 9 ? -12.279 -3.406 5.521 1.00 0.00 9 CYS A O 10
ATOM 4861 N N . THR A 1 10 ? -12.152 -1.208 5.996 1.00 0.00 10 THR A N 10
ATOM 4862 C CA . THR A 1 10 ? -12.910 -1.311 7.235 1.00 0.00 10 THR A CA 10
ATOM 4863 C C . THR A 1 10 ? -14.374 -0.972 7.028 1.00 0.00 10 THR A C 10
ATOM 4864 O O . THR A 1 10 ? -14.705 0.084 6.493 1.00 0.00 10 THR A O 10
ATOM 4875 N N . LYS A 1 11 ? -15.233 -1.894 7.475 1.00 0.00 11 LYS A N 10
ATOM 4876 C CA . LYS A 1 11 ? -16.688 -1.756 7.383 1.00 0.00 11 LYS A CA 10
ATOM 4877 C C . LYS A 1 11 ? -17.228 -2.391 6.105 1.00 0.00 11 LYS A C 10
ATOM 4878 O O . LYS A 1 11 ? -17.653 -3.547 6.109 1.00 0.00 11 LYS A O 10
ATOM 4897 N N . SER A 1 12 ? -17.225 -1.629 5.016 1.00 0.00 12 SER A N 10
ATOM 4898 C CA . SER A 1 12 ? -17.731 -2.127 3.741 1.00 0.00 12 SER A CA 10
ATOM 4899 C C . SER A 1 12 ? -17.041 -1.452 2.558 1.00 0.00 12 SER A C 10
ATOM 4900 O O . SER A 1 12 ? -17.616 -1.348 1.474 1.00 0.00 12 SER A O 10
ATOM 4908 N N . GLY A 1 13 ? -15.815 -0.990 2.767 1.00 0.00 13 GLY A N 10
ATOM 4909 C CA . GLY A 1 13 ? -15.086 -0.330 1.700 1.00 0.00 13 GLY A CA 10
ATOM 4910 C C . GLY A 1 13 ? -13.621 -0.147 2.025 1.00 0.00 13 GLY A C 10
ATOM 4911 O O . GLY A 1 13 ? -13.232 -0.164 3.193 1.00 0.0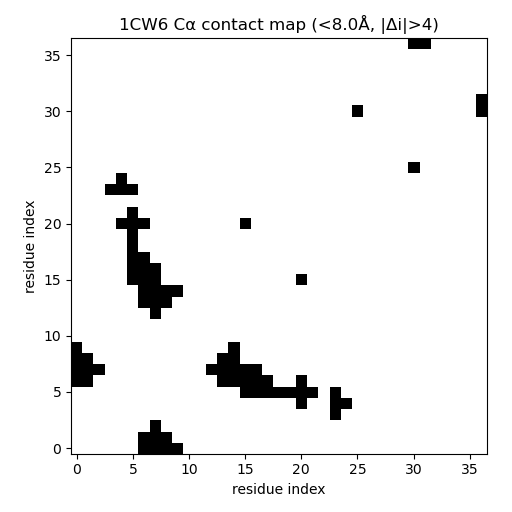0 13 GLY A O 10
ATOM 4915 N N . CYS A 1 14 ? -12.803 0.026 0.993 1.00 0.00 14 CYS A N 10
ATOM 4916 C CA . CYS A 1 14 ? -11.374 0.212 1.180 1.00 0.00 14 CYS A CA 10
ATOM 4917 C C . CYS A 1 14 ? -10.995 1.681 1.180 1.00 0.00 14 CYS A C 10
ATOM 4918 O O . CYS A 1 14 ? -11.508 2.478 0.396 1.00 0.00 14 CYS A O 10
ATOM 4925 N N . SER A 1 15 ? -10.073 2.011 2.067 1.00 0.00 15 SER A N 10
ATOM 4926 C CA . SER A 1 15 ? -9.576 3.372 2.202 1.00 0.00 15 SER A CA 10
ATOM 4927 C C . SER A 1 15 ? -8.055 3.362 2.220 1.00 0.00 15 SER A C 10
ATOM 4928 O O . SER A 1 15 ? -7.440 2.295 2.214 1.00 0.00 15 SER A O 10
ATOM 4936 N N . VAL A 1 16 ? -7.451 4.542 2.221 1.00 0.00 16 VAL A N 10
ATOM 4937 C CA . VAL A 1 16 ? -5.999 4.647 2.226 1.00 0.00 16 VAL A CA 10
ATOM 4938 C C . VAL A 1 16 ? -5.514 5.710 3.205 1.00 0.00 16 VAL A C 10
ATOM 4939 O O . VAL A 1 16 ? -5.960 6.855 3.163 1.00 0.00 16 VAL A O 10
ATOM 4952 N N . ASN A 1 17 ? -4.574 5.332 4.064 1.00 0.00 17 ASN A N 10
ATOM 4953 C CA . ASN A 1 17 ? -4.007 6.273 5.022 1.00 0.00 17 ASN A CA 10
ATOM 4954 C C . ASN A 1 17 ? -3.084 7.242 4.291 1.00 0.00 17 ASN A C 10
ATOM 4955 O O . ASN A 1 17 ? -2.809 8.345 4.763 1.00 0.00 17 ASN A O 10
ATOM 4966 N N . TRP A 1 18 ? -2.613 6.802 3.128 1.00 0.00 18 TRP A N 10
ATOM 4967 C CA . TRP A 1 18 ? -1.729 7.593 2.285 1.00 0.00 18 TRP A CA 10
ATOM 4968 C C . TRP A 1 18 ? -0.369 7.776 2.923 1.00 0.00 18 TRP A C 10
ATOM 4969 O O . TRP A 1 18 ? 0.622 7.273 2.405 1.00 0.00 18 TRP A O 10
ATOM 4990 N N . GLY A 1 19 ? -0.308 8.453 4.059 1.00 0.00 19 GLY A N 10
ATOM 4991 C CA . GLY A 1 19 ? 0.971 8.611 4.714 1.00 0.00 19 GLY A CA 10
ATOM 4992 C C . GLY A 1 19 ? 1.576 7.256 5.027 1.00 0.00 19 GLY A C 10
ATOM 4993 O O . GLY A 1 19 ? 2.796 7.087 5.016 1.00 0.00 19 GLY A O 10
ATOM 4997 N N . GLU A 1 20 ? 0.702 6.277 5.272 1.00 0.00 20 GLU A N 10
ATOM 4998 C CA . GLU A 1 20 ? 1.128 4.911 5.551 1.00 0.00 20 GLU A CA 10
ATOM 4999 C C . GLU A 1 20 ? 1.593 4.266 4.254 1.00 0.00 20 GLU A C 10
ATOM 5000 O O . GLU A 1 20 ? 2.609 3.570 4.213 1.00 0.00 20 GLU A O 10
ATOM 5012 N N . ALA A 1 21 ? 0.848 4.536 3.184 1.00 0.00 21 ALA A N 10
ATOM 5013 C CA . ALA A 1 21 ? 1.178 4.022 1.866 1.00 0.00 21 ALA A CA 10
ATOM 5014 C C . ALA A 1 21 ? 2.401 4.739 1.323 1.00 0.00 21 ALA A C 10
ATOM 5015 O O . ALA A 1 21 ? 3.222 4.154 0.621 1.00 0.00 21 ALA A O 10
ATOM 5022 N N . PHE A 1 22 ? 2.522 6.013 1.682 1.00 0.00 22 PHE A N 10
ATOM 5023 C CA . PHE A 1 22 ? 3.647 6.828 1.262 1.00 0.00 22 PHE A CA 10
ATOM 5024 C C . PHE A 1 22 ? 4.923 6.203 1.783 1.00 0.00 22 PHE A C 10
ATOM 5025 O O . PHE A 1 22 ? 5.944 6.172 1.101 1.00 0.00 22 PHE A O 10
ATOM 5042 N N . SER A 1 23 ? 4.832 5.679 2.994 1.00 0.00 23 SER A N 10
ATOM 5043 C CA . SER A 1 23 ? 5.962 5.011 3.628 1.00 0.00 23 SER A CA 10
ATOM 5044 C C . SER A 1 23 ? 6.247 3.699 2.917 1.00 0.00 23 SER A C 10
ATOM 5045 O O . SER A 1 23 ? 7.390 3.248 2.841 1.00 0.00 23 SER A O 10
ATOM 5053 N N . ALA A 1 24 ? 5.187 3.092 2.392 1.00 0.00 24 ALA A N 10
ATOM 5054 C CA . ALA A 1 24 ? 5.302 1.832 1.677 1.00 0.00 24 ALA A CA 10
ATOM 5055 C C . ALA A 1 24 ? 5.907 2.059 0.301 1.00 0.00 24 ALA A C 10
ATOM 5056 O O . ALA A 1 24 ? 6.835 1.362 -0.109 1.00 0.00 24 ALA A O 10
ATOM 5063 N N . GLY A 1 25 ? 5.372 3.047 -0.404 1.00 0.00 25 GLY A N 10
ATOM 5064 C CA . GLY A 1 25 ? 5.863 3.367 -1.727 1.00 0.00 25 GLY A CA 10
ATOM 5065 C C . GLY A 1 25 ? 7.286 3.888 -1.707 1.00 0.00 25 GLY A C 10
ATOM 5066 O O . GLY A 1 25 ? 8.071 3.577 -2.595 1.00 0.00 25 GLY A O 10
ATOM 5070 N N . VAL A 1 26 ? 7.625 4.685 -0.696 1.00 0.00 26 VAL A N 10
ATOM 5071 C CA . VAL A 1 26 ? 8.972 5.236 -0.592 1.00 0.00 26 VAL A CA 10
ATOM 5072 C C . VAL A 1 26 ? 9.981 4.121 -0.398 1.00 0.00 26 VAL A C 10
ATOM 5073 O O . VAL A 1 26 ? 11.061 4.145 -0.978 1.00 0.00 26 VAL A O 10
ATOM 5086 N N . HIS A 1 27 ? 9.625 3.126 0.401 1.00 0.00 27 HIS A N 10
ATOM 5087 C CA . HIS A 1 27 ? 10.518 2.004 0.626 1.00 0.00 27 HIS A CA 10
ATOM 5088 C C . HIS A 1 27 ? 10.767 1.301 -0.701 1.00 0.00 27 HIS A C 10
ATOM 5089 O O . HIS A 1 27 ? 11.872 0.857 -0.989 1.00 0.00 27 HIS A O 10
ATOM 5104 N N . ARG A 1 28 ? 9.725 1.227 -1.515 1.00 0.00 28 ARG A N 10
ATOM 5105 C CA . ARG A 1 28 ? 9.815 0.603 -2.826 1.00 0.00 28 ARG A CA 10
ATOM 5106 C C . ARG A 1 28 ? 10.638 1.462 -3.792 1.00 0.00 28 ARG A C 10
ATOM 5107 O O . ARG A 1 28 ? 11.544 0.967 -4.463 1.00 0.00 28 ARG A O 10
ATOM 5128 N N . LEU A 1 29 ? 10.307 2.751 -3.859 1.00 0.00 29 LEU A N 10
ATOM 5129 C CA . LEU A 1 29 ? 10.999 3.689 -4.745 1.00 0.00 29 LEU A CA 10
ATOM 5130 C C . LEU A 1 29 ? 12.419 3.961 -4.286 1.00 0.00 29 LEU A C 10
ATOM 5131 O O . LEU A 1 29 ? 13.371 3.912 -5.064 1.00 0.00 29 LEU A O 10
ATOM 5147 N N . ALA A 1 30 ? 12.526 4.292 -3.018 1.00 0.00 30 ALA A N 10
ATOM 5148 C CA . ALA A 1 30 ? 13.804 4.641 -2.403 1.00 0.00 30 ALA A CA 10
ATOM 5149 C C . ALA A 1 30 ? 14.794 3.476 -2.372 1.00 0.00 30 ALA A C 10
ATOM 5150 O O . ALA A 1 30 ? 16.006 3.698 -2.385 1.00 0.00 30 ALA A O 10
ATOM 5157 N N . ASN A 1 31 ? 14.301 2.243 -2.332 1.00 0.00 31 ASN A N 10
ATOM 5158 C CA . ASN A 1 31 ? 15.194 1.085 -2.307 1.00 0.00 31 ASN A CA 10
ATOM 5159 C C . ASN A 1 31 ? 15.631 0.711 -3.722 1.00 0.00 31 ASN A C 10
ATOM 5160 O O . ASN A 1 31 ? 16.666 0.072 -3.911 1.00 0.00 31 ASN A O 10
ATOM 5171 N N . GLY A 1 32 ? 14.836 1.107 -4.712 1.00 0.00 32 GLY A N 10
ATOM 5172 C CA . GLY A 1 32 ? 15.163 0.802 -6.093 1.00 0.00 32 GLY A CA 10
ATOM 5173 C C . GLY A 1 32 ? 14.109 -0.057 -6.765 1.00 0.00 32 GLY A C 10
ATOM 5174 O O . GLY A 1 32 ? 13.951 -1.231 -6.430 1.00 0.00 32 GLY A O 10
ATOM 5178 N N . GLY A 1 33 ? 13.388 0.529 -7.715 1.00 0.00 33 GLY A N 10
ATOM 5179 C CA . GLY A 1 33 ? 12.355 -0.205 -8.424 1.00 0.00 33 GLY A CA 10
ATOM 5180 C C . GLY A 1 33 ? 11.582 0.669 -9.394 1.00 0.00 33 GLY A C 10
ATOM 5181 O O . GLY A 1 33 ? 11.048 1.709 -9.012 1.00 0.00 33 GLY A O 10
ATOM 5185 N N . ASN A 1 34 ? 11.523 0.244 -10.653 1.00 0.00 34 ASN A N 10
ATOM 5186 C CA . ASN A 1 34 ? 10.811 0.995 -11.682 1.00 0.00 34 ASN A CA 10
ATOM 5187 C C . ASN A 1 34 ? 9.335 0.608 -11.719 1.00 0.00 34 ASN A C 10
ATOM 5188 O O . ASN A 1 34 ? 8.492 1.386 -12.166 1.00 0.00 34 ASN A O 10
ATOM 5199 N N . GLY A 1 35 ? 9.030 -0.597 -11.247 1.00 0.00 35 GLY A N 10
ATOM 5200 C CA . GLY A 1 35 ? 7.654 -1.066 -11.233 1.00 0.00 35 GLY A CA 10
ATOM 5201 C C . GLY A 1 35 ? 7.460 -2.344 -12.028 1.00 0.00 35 GLY A C 10
ATOM 5202 O O . GLY A 1 35 ? 6.363 -2.619 -12.513 1.00 0.00 35 GLY A O 10
ATOM 5206 N N . PHE A 1 36 ? 8.530 -3.128 -12.166 1.00 0.00 36 PHE A N 10
ATOM 5207 C CA . PHE A 1 36 ? 8.477 -4.390 -12.904 1.00 0.00 36 PHE A CA 10
ATOM 5208 C C . PHE A 1 36 ? 8.475 -4.164 -14.418 1.00 0.00 36 PHE A C 10
ATOM 5209 O O . PHE A 1 36 ? 8.457 -5.122 -15.191 1.00 0.00 36 PHE A O 10
ATOM 5226 N N . TRP A 1 37 ? 8.497 -2.902 -14.841 1.00 0.00 37 TRP A N 10
ATOM 5227 C CA . TRP A 1 37 ? 8.499 -2.577 -16.264 1.00 0.00 37 TRP A CA 10
ATOM 5228 C C . TRP A 1 37 ? 9.881 -2.800 -16.871 1.00 0.00 37 TRP A C 10
ATOM 5229 O O . TRP A 1 37 ? 10.726 -1.886 -16.766 1.00 0.00 37 TRP A O 10
ATOM 5251 N N . LYS A 1 1 ? -8.217 -3.885 7.078 1.00 0.00 1 LYS A N 11
ATOM 5252 C CA . LYS A 1 1 ? -7.258 -4.837 6.455 1.00 0.00 1 LYS A CA 11
ATOM 5253 C C . LYS A 1 1 ? -6.303 -4.123 5.505 1.00 0.00 1 LYS A C 11
ATOM 5254 O O . LYS A 1 1 ? -6.735 -3.532 4.521 1.00 0.00 1 LYS A O 11
ATOM 5272 N N . TYR A 1 2 ? -5.007 -4.200 5.786 1.00 0.00 2 TYR A N 11
ATOM 5273 C CA . TYR A 1 2 ? -4.013 -3.574 4.943 1.00 0.00 2 TYR A CA 11
ATOM 5274 C C . TYR A 1 2 ? -3.750 -4.414 3.703 1.00 0.00 2 TYR A C 11
ATOM 5275 O O . TYR A 1 2 ? -3.655 -5.638 3.778 1.00 0.00 2 TYR A O 11
ATOM 5293 N N . TYR A 1 3 ? -3.625 -3.746 2.566 1.00 0.00 3 TYR A N 11
ATOM 5294 C CA . TYR A 1 3 ? -3.370 -4.430 1.302 1.00 0.00 3 TYR A CA 11
ATOM 5295 C C . TYR A 1 3 ? -1.923 -4.240 0.868 1.00 0.00 3 TYR A C 11
ATOM 5296 O O . TYR A 1 3 ? -1.637 -4.038 -0.312 1.00 0.00 3 TYR A O 11
ATOM 5314 N N . GLY A 1 4 ? -1.015 -4.282 1.843 1.00 0.00 4 GLY A N 11
ATOM 5315 C CA . GLY A 1 4 ? 0.403 -4.110 1.569 1.00 0.00 4 GLY A CA 11
ATOM 5316 C C . GLY A 1 4 ? 0.700 -2.948 0.635 1.00 0.00 4 GLY A C 11
ATOM 5317 O O . GLY A 1 4 ? 1.784 -2.875 0.057 1.00 0.00 4 GLY A O 11
ATOM 5321 N N . ASN A 1 5 ? -0.262 -2.043 0.478 1.00 0.00 5 ASN A N 11
ATOM 5322 C CA . ASN A 1 5 ? -0.092 -0.888 -0.395 1.00 0.00 5 ASN A CA 11
ATOM 5323 C C . ASN A 1 5 ? -0.882 0.303 0.129 1.00 0.00 5 ASN A C 11
ATOM 5324 O O . ASN A 1 5 ? -1.626 0.935 -0.621 1.00 0.00 5 ASN A O 11
ATOM 5335 N N . GLY A 1 6 ? -0.749 0.594 1.420 1.00 0.00 6 GLY A N 11
ATOM 5336 C CA . GLY A 1 6 ? -1.495 1.701 1.989 1.00 0.00 6 GLY A CA 11
ATOM 5337 C C . GLY A 1 6 ? -2.944 1.665 1.565 1.00 0.00 6 GLY A C 11
ATOM 5338 O O . GLY A 1 6 ? -3.476 2.642 1.054 1.00 0.00 6 GLY A O 11
ATOM 5342 N N . VAL A 1 7 ? -3.571 0.517 1.766 1.00 0.00 7 VAL A N 11
ATOM 5343 C CA . VAL A 1 7 ? -4.969 0.331 1.401 1.00 0.00 7 VAL A CA 11
ATOM 5344 C C . VAL A 1 7 ? -5.643 -0.606 2.378 1.00 0.00 7 VAL A C 11
ATOM 5345 O O . VAL A 1 7 ? -5.510 -1.827 2.274 1.00 0.00 7 VAL A O 11
ATOM 5358 N N . HIS A 1 8 ? -6.373 -0.037 3.317 1.00 0.00 8 HIS A N 11
ATOM 5359 C CA . HIS A 1 8 ? -7.066 -0.837 4.302 1.00 0.00 8 HIS A CA 11
ATOM 5360 C C . HIS A 1 8 ? -8.561 -0.822 4.059 1.00 0.00 8 HIS A C 11
ATOM 5361 O O . HIS A 1 8 ? -9.118 0.150 3.551 1.00 0.00 8 HIS A O 11
ATOM 5376 N N . CYS A 1 9 ? -9.205 -1.905 4.443 1.00 0.00 9 CYS A N 11
ATOM 5377 C CA . CYS A 1 9 ? -10.637 -2.024 4.297 1.00 0.00 9 CYS A CA 11
ATOM 5378 C C . CYS A 1 9 ? -11.258 -2.118 5.678 1.00 0.00 9 CYS A C 11
ATOM 5379 O O . CYS A 1 9 ? -11.324 -3.192 6.277 1.00 0.00 9 CYS A O 11
ATOM 5386 N N . THR A 1 10 ? -11.665 -0.967 6.195 1.00 0.00 10 THR A N 11
ATOM 5387 C CA . THR A 1 10 ? -12.231 -0.886 7.532 1.00 0.00 10 THR A CA 11
ATOM 5388 C C . THR A 1 10 ? -13.752 -0.976 7.514 1.00 0.00 10 THR A C 11
ATOM 5389 O O . THR A 1 10 ? -14.406 -0.539 6.570 1.00 0.00 10 THR A O 11
ATOM 5400 N N . LYS A 1 11 ? -14.282 -1.559 8.589 1.00 0.00 11 LYS A N 11
ATOM 5401 C CA . LYS A 1 11 ? -15.717 -1.766 8.787 1.00 0.00 11 LYS A CA 11
ATOM 5402 C C . LYS A 1 11 ? -16.424 -2.357 7.556 1.00 0.00 11 LYS A C 11
ATOM 5403 O O . LYS A 1 11 ? -16.900 -3.490 7.617 1.00 0.00 11 LYS A O 11
ATOM 5422 N N . SER A 1 12 ? -16.505 -1.620 6.448 1.00 0.00 12 SER A N 11
ATOM 5423 C CA . SER A 1 12 ? -17.176 -2.143 5.259 1.00 0.00 12 SER A CA 11
ATOM 5424 C C . SER A 1 12 ? -16.674 -1.507 3.962 1.00 0.00 12 SER A C 11
ATOM 5425 O O . SER A 1 12 ? -17.339 -1.601 2.931 1.00 0.00 12 SER A O 11
ATOM 5433 N N . GLY A 1 13 ? -15.513 -0.861 4.000 1.00 0.00 13 GLY A N 11
ATOM 5434 C CA . GLY A 1 13 ? -14.997 -0.234 2.796 1.00 0.00 13 GLY A CA 11
ATOM 5435 C C . GLY A 1 13 ? -13.489 -0.122 2.777 1.00 0.00 13 GLY A C 11
ATOM 5436 O O . GLY A 1 13 ? -12.853 0.003 3.825 1.00 0.00 13 GLY A O 11
ATOM 5440 N N . CYS A 1 14 ? -12.917 -0.155 1.576 1.00 0.00 14 CYS A N 11
ATOM 5441 C CA . CYS A 1 14 ? -11.474 -0.040 1.408 1.00 0.00 14 CYS A CA 11
ATOM 5442 C C . CYS A 1 14 ? -11.093 1.409 1.174 1.00 0.00 14 CYS A C 11
ATOM 5443 O O . CYS A 1 14 ? -11.722 2.113 0.385 1.00 0.00 14 CYS A O 11
ATOM 5450 N N . SER A 1 15 ? -10.063 1.848 1.880 1.00 0.00 15 SER A N 11
ATOM 5451 C CA . SER A 1 15 ? -9.596 3.225 1.769 1.00 0.00 15 SER A CA 11
ATOM 5452 C C . SER A 1 15 ? -8.075 3.290 1.804 1.00 0.00 15 SER A C 11
ATOM 5453 O O . SER A 1 15 ? -7.406 2.265 1.930 1.00 0.00 15 SER A O 11
ATOM 5461 N N . VAL A 1 16 ? -7.535 4.499 1.677 1.00 0.00 16 VAL A N 11
ATOM 5462 C CA . VAL A 1 16 ? -6.091 4.691 1.686 1.00 0.00 16 VAL A CA 11
ATOM 5463 C C . VAL A 1 16 ? -5.677 5.834 2.602 1.00 0.00 16 VAL A C 11
ATOM 5464 O O . VAL A 1 16 ? -5.976 6.997 2.333 1.00 0.00 16 VAL A O 11
ATOM 5477 N N . ASN A 1 17 ? -4.956 5.502 3.665 1.00 0.00 17 ASN A N 11
ATOM 5478 C CA . ASN A 1 17 ? -4.468 6.522 4.586 1.00 0.00 17 ASN A CA 11
ATOM 5479 C C . ASN A 1 17 ? -3.464 7.423 3.863 1.00 0.00 17 ASN A C 11
ATOM 5480 O O . ASN A 1 17 ? -3.155 8.526 4.313 1.00 0.00 17 ASN A O 11
ATOM 5491 N N . TRP A 1 18 ? -2.969 6.930 2.728 1.00 0.00 18 TRP A N 11
ATOM 5492 C CA . TRP A 1 18 ? -2.015 7.654 1.898 1.00 0.00 18 TRP A CA 11
ATOM 5493 C C . TRP A 1 18 ? -0.687 7.832 2.603 1.00 0.00 18 TRP A C 11
ATOM 5494 O O . TRP A 1 18 ? 0.293 7.198 2.223 1.00 0.00 18 TRP A O 11
ATOM 5515 N N . GLY A 1 19 ? -0.643 8.655 3.640 1.00 0.00 19 GLY A N 11
ATOM 5516 C CA . GLY A 1 19 ? 0.607 8.817 4.354 1.00 0.00 19 GLY A CA 11
ATOM 5517 C C . GLY A 1 19 ? 1.174 7.465 4.744 1.00 0.00 19 GLY A C 11
ATOM 5518 O O . GLY A 1 19 ? 2.389 7.291 4.845 1.00 0.00 19 GLY A O 11
ATOM 5522 N N . GLU A 1 20 ? 0.275 6.496 4.925 1.00 0.00 20 GLU A N 11
ATOM 5523 C CA . GLU A 1 20 ? 0.660 5.134 5.259 1.00 0.00 20 GLU A CA 11
ATOM 5524 C C . GLU A 1 20 ? 1.192 4.448 4.007 1.00 0.00 20 GLU A C 11
ATOM 5525 O O . GLU A 1 20 ? 2.191 3.729 4.045 1.00 0.00 20 GLU A O 11
ATOM 5537 N N . ALA A 1 21 ? 0.517 4.710 2.889 1.00 0.00 21 ALA A N 11
ATOM 5538 C CA . ALA A 1 21 ? 0.910 4.158 1.599 1.00 0.00 21 ALA A CA 11
ATOM 5539 C C . ALA A 1 21 ? 2.201 4.802 1.135 1.00 0.00 21 ALA A C 11
ATOM 5540 O O . ALA A 1 21 ? 3.071 4.150 0.560 1.00 0.00 21 ALA A O 11
ATOM 5547 N N . PHE A 1 22 ? 2.320 6.093 1.420 1.00 0.00 22 PHE A N 11
ATOM 5548 C CA . PHE A 1 22 ? 3.505 6.849 1.064 1.00 0.00 22 PHE A CA 11
ATOM 5549 C C . PHE A 1 22 ? 4.703 6.217 1.741 1.00 0.00 22 PHE A C 11
ATOM 5550 O O . PHE A 1 22 ? 5.782 6.108 1.161 1.00 0.00 22 PHE A O 11
ATOM 5567 N N . SER A 1 23 ? 4.480 5.759 2.965 1.00 0.00 23 SER A N 11
ATOM 5568 C CA . SER A 1 23 ? 5.522 5.084 3.729 1.00 0.00 23 SER A CA 11
ATOM 5569 C C . SER A 1 23 ? 5.857 3.759 3.055 1.00 0.00 23 SER A C 11
ATOM 5570 O O . SER A 1 23 ? 6.994 3.286 3.103 1.00 0.00 23 SER A O 11
ATOM 5578 N N . ALA A 1 24 ? 4.848 3.174 2.414 1.00 0.00 24 ALA A N 11
ATOM 5579 C CA . ALA A 1 24 ? 5.012 1.912 1.710 1.00 0.00 24 ALA A CA 11
ATOM 5580 C C . ALA A 1 24 ? 5.775 2.130 0.413 1.00 0.00 24 ALA A C 11
ATOM 5581 O O . ALA A 1 24 ? 6.737 1.422 0.114 1.00 0.00 24 ALA A O 11
ATOM 5588 N N . GLY A 1 25 ? 5.341 3.125 -0.350 1.00 0.00 25 GLY A N 11
ATOM 5589 C CA . GLY A 1 25 ? 5.995 3.435 -1.604 1.00 0.00 25 GLY A CA 11
ATOM 5590 C C . GLY A 1 25 ? 7.436 3.864 -1.405 1.00 0.00 25 GLY A C 11
ATOM 5591 O O . GLY A 1 25 ? 8.296 3.564 -2.229 1.00 0.00 25 GLY A O 11
ATOM 5595 N N . VAL A 1 26 ? 7.704 4.568 -0.309 1.00 0.00 26 VAL A N 11
ATOM 5596 C CA . VAL A 1 26 ? 9.057 5.031 -0.017 1.00 0.00 26 VAL A CA 11
ATOM 5597 C C . VAL A 1 26 ? 9.987 3.853 0.223 1.00 0.00 26 VAL A C 11
ATOM 5598 O O . VAL A 1 26 ? 11.128 3.853 -0.233 1.00 0.00 26 VAL A O 11
ATOM 5611 N N . HIS A 1 27 ? 9.502 2.841 0.931 1.00 0.00 27 HIS A N 11
ATOM 5612 C CA . HIS A 1 27 ? 10.317 1.666 1.202 1.00 0.00 27 HIS A CA 11
ATOM 5613 C C . HIS A 1 27 ? 10.700 1.003 -0.115 1.00 0.00 27 HIS A C 11
ATOM 5614 O O . HIS A 1 27 ? 11.817 0.521 -0.280 1.00 0.00 27 HIS A O 11
ATOM 5629 N N . ARG A 1 28 ? 9.763 1.007 -1.057 1.00 0.00 28 ARG A N 11
ATOM 5630 C CA . ARG A 1 28 ? 9.990 0.434 -2.379 1.00 0.00 28 ARG A CA 11
ATOM 5631 C C . ARG A 1 28 ? 10.915 1.327 -3.208 1.00 0.00 28 ARG A C 11
ATOM 5632 O O . ARG A 1 28 ? 11.856 0.850 -3.843 1.00 0.00 28 ARG A O 11
ATOM 5653 N N . LEU A 1 29 ? 10.620 2.626 -3.204 1.00 0.00 29 LEU A N 11
ATOM 5654 C CA . LEU A 1 29 ? 11.393 3.611 -3.959 1.00 0.00 29 LEU A CA 11
ATOM 5655 C C . LEU A 1 29 ? 12.767 3.843 -3.363 1.00 0.00 29 LEU A C 11
ATOM 5656 O O . LEU A 1 29 ? 13.794 3.713 -4.029 1.00 0.00 29 LEU A O 11
ATOM 5672 N N . ALA A 1 30 ? 12.748 4.238 -2.109 1.00 0.00 30 ALA A N 11
ATOM 5673 C CA . ALA A 1 30 ? 13.961 4.568 -1.369 1.00 0.00 30 ALA A CA 11
ATOM 5674 C C . ALA A 1 30 ? 14.880 3.366 -1.135 1.00 0.00 30 ALA A C 11
ATOM 5675 O O . ALA A 1 30 ? 15.978 3.528 -0.601 1.00 0.00 30 ALA A O 11
ATOM 5682 N N . ASN A 1 31 ? 14.457 2.172 -1.535 1.00 0.00 31 ASN A N 11
ATOM 5683 C CA . ASN A 1 31 ? 15.293 0.988 -1.355 1.00 0.00 31 ASN A CA 11
ATOM 5684 C C . ASN A 1 31 ? 16.304 0.870 -2.494 1.00 0.00 31 ASN A C 11
ATOM 5685 O O . ASN A 1 31 ? 16.228 -0.046 -3.314 1.00 0.00 31 ASN A O 11
ATOM 5696 N N . GLY A 1 32 ? 17.248 1.805 -2.540 1.00 0.00 32 GLY A N 11
ATOM 5697 C CA . GLY A 1 32 ? 18.258 1.788 -3.582 1.00 0.00 32 GLY A CA 11
ATOM 5698 C C . GLY A 1 32 ? 19.558 2.433 -3.143 1.00 0.00 32 GLY A C 11
ATOM 5699 O O . GLY A 1 32 ? 20.500 1.743 -2.752 1.00 0.00 32 GLY A O 11
ATOM 5703 N N . GLY A 1 33 ? 19.613 3.760 -3.208 1.00 0.00 33 GLY A N 11
ATOM 5704 C CA . GLY A 1 33 ? 20.812 4.473 -2.815 1.00 0.00 33 GLY A CA 11
ATOM 5705 C C . GLY A 1 33 ? 20.906 4.677 -1.316 1.00 0.00 33 GLY A C 11
ATOM 5706 O O . GLY A 1 33 ? 20.614 3.769 -0.539 1.00 0.00 33 GLY A O 11
ATOM 5710 N N . ASN A 1 34 ? 21.319 5.872 -0.912 1.00 0.00 34 ASN A N 11
ATOM 5711 C CA . ASN A 1 34 ? 21.456 6.199 0.503 1.00 0.00 34 ASN A CA 11
ATOM 5712 C C . ASN A 1 34 ? 21.301 7.699 0.734 1.00 0.00 34 ASN A C 11
ATOM 5713 O O . ASN A 1 34 ? 22.078 8.501 0.217 1.00 0.00 34 ASN A O 11
ATOM 5724 N N . GLY A 1 35 ? 20.294 8.070 1.517 1.00 0.00 35 GLY A N 11
ATOM 5725 C CA . GLY A 1 35 ? 20.056 9.474 1.810 1.00 0.00 35 GLY A CA 11
ATOM 5726 C C . GLY A 1 35 ? 19.365 10.199 0.671 1.00 0.00 35 GLY A C 11
ATOM 5727 O O . GLY A 1 35 ? 19.555 9.858 -0.496 1.00 0.00 35 GLY A O 11
ATOM 5731 N N . PHE A 1 36 ? 18.556 11.199 1.011 1.00 0.00 36 PHE A N 11
ATOM 5732 C CA . PHE A 1 36 ? 17.834 11.972 0.008 1.00 0.00 36 PHE A CA 11
ATOM 5733 C C . PHE A 1 36 ? 18.748 12.995 -0.659 1.00 0.00 36 PHE A C 11
ATOM 5734 O O . PHE A 1 36 ? 18.754 13.130 -1.882 1.00 0.00 36 PHE A O 11
ATOM 5751 N N . TRP A 1 37 ? 19.527 13.707 0.152 1.00 0.00 37 TRP A N 11
ATOM 5752 C CA . TRP A 1 37 ? 20.447 14.715 -0.366 1.00 0.00 37 TRP A CA 11
ATOM 5753 C C . TRP A 1 37 ? 21.671 14.061 -0.997 1.00 0.00 37 TRP A C 11
ATOM 5754 O O . TRP A 1 37 ? 22.211 13.111 -0.391 1.00 0.00 37 TRP A O 11
ATOM 5776 N N . LYS A 1 1 ? -8.629 -4.444 7.737 1.00 0.00 1 LYS A N 12
ATOM 5777 C CA . LYS A 1 1 ? -7.588 -5.319 7.134 1.00 0.00 1 LYS A CA 12
ATOM 5778 C C . LYS A 1 1 ? -6.574 -4.509 6.351 1.00 0.00 1 LYS A C 12
ATOM 5779 O O . LYS A 1 1 ? -6.891 -3.981 5.290 1.00 0.00 1 LYS A O 12
ATOM 5797 N N . TYR A 1 2 ? -5.353 -4.420 6.857 1.00 0.00 2 TYR A N 12
ATOM 5798 C CA . TYR A 1 2 ? -4.318 -3.676 6.168 1.00 0.00 2 TYR A CA 12
ATOM 5799 C C . TYR A 1 2 ? -3.704 -4.531 5.071 1.00 0.00 2 TYR A C 12
ATOM 5800 O O . TYR A 1 2 ? -3.585 -5.747 5.216 1.00 0.00 2 TYR A O 12
ATOM 5818 N N . TYR A 1 3 ? -3.325 -3.891 3.972 1.00 0.00 3 TYR A N 12
ATOM 5819 C CA . TYR A 1 3 ? -2.739 -4.602 2.840 1.00 0.00 3 TYR A CA 12
ATOM 5820 C C . TYR A 1 3 ? -1.245 -4.323 2.714 1.00 0.00 3 TYR A C 12
ATOM 5821 O O . TYR A 1 3 ? -0.710 -4.265 1.605 1.00 0.00 3 TYR A O 12
ATOM 5839 N N . GLY A 1 4 ? -0.575 -4.123 3.848 1.00 0.00 4 GLY A N 12
ATOM 5840 C CA . GLY A 1 4 ? 0.850 -3.837 3.828 1.00 0.00 4 GLY A CA 12
ATOM 5841 C C . GLY A 1 4 ? 1.222 -2.770 2.808 1.00 0.00 4 GLY A C 12
ATOM 5842 O O . GLY A 1 4 ? 2.382 -2.660 2.407 1.00 0.00 4 GLY A O 12
ATOM 5846 N N . ASN A 1 5 ? 0.229 -1.992 2.383 1.00 0.00 5 ASN A N 12
ATOM 5847 C CA . ASN A 1 5 ? 0.435 -0.928 1.408 1.00 0.00 5 ASN A CA 12
ATOM 5848 C C . ASN A 1 5 ? -0.532 0.216 1.678 1.00 0.00 5 ASN A C 12
ATOM 5849 O O . ASN A 1 5 ? -1.197 0.709 0.766 1.00 0.00 5 ASN A O 12
ATOM 5860 N N . GLY A 1 6 ? -0.621 0.626 2.943 1.00 0.00 6 GLY A N 12
ATOM 5861 C CA . GLY A 1 6 ? -1.526 1.700 3.316 1.00 0.00 6 GLY A CA 12
ATOM 5862 C C . GLY A 1 6 ? -2.885 1.566 2.652 1.00 0.00 6 GLY A C 12
ATOM 5863 O O . GLY A 1 6 ? -3.388 2.513 2.055 1.00 0.00 6 GLY A O 12
ATOM 5867 N N . VAL A 1 7 ? -3.470 0.377 2.745 1.00 0.00 7 VAL A N 12
ATOM 5868 C CA . VAL A 1 7 ? -4.774 0.115 2.141 1.00 0.00 7 VAL A CA 12
ATOM 5869 C C . VAL A 1 7 ? -5.565 -0.889 2.958 1.00 0.00 7 VAL A C 12
ATOM 5870 O O . VAL A 1 7 ? -5.219 -2.069 3.016 1.00 0.00 7 VAL A O 12
ATOM 5883 N N . HIS A 1 8 ? -6.637 -0.411 3.572 1.00 0.00 8 HIS A N 12
ATOM 5884 C CA . HIS A 1 8 ? -7.497 -1.261 4.378 1.00 0.00 8 HIS A CA 12
ATOM 5885 C C . HIS A 1 8 ? -8.931 -1.203 3.874 1.00 0.00 8 HIS A C 12
ATOM 5886 O O . HIS A 1 8 ? -9.498 -0.123 3.718 1.00 0.00 8 HIS A O 12
ATOM 5901 N N . CYS A 1 9 ? -9.524 -2.363 3.635 1.00 0.00 9 CYS A N 12
ATOM 5902 C CA . CYS A 1 9 ? -10.898 -2.415 3.178 1.00 0.00 9 CYS A CA 12
ATOM 5903 C C . CYS A 1 9 ? -11.792 -2.854 4.327 1.00 0.00 9 CYS A C 12
ATOM 5904 O O . CYS A 1 9 ? -11.914 -4.044 4.621 1.00 0.00 9 CYS A O 12
ATOM 5911 N N . THR A 1 10 ? -12.394 -1.876 4.990 1.00 0.00 10 THR A N 12
ATOM 5912 C CA . THR A 1 10 ? -13.252 -2.139 6.138 1.00 0.00 10 THR A CA 12
ATOM 5913 C C . THR A 1 10 ? -14.711 -2.299 5.730 1.00 0.00 10 THR A C 12
ATOM 5914 O O . THR A 1 10 ? -15.034 -2.401 4.546 1.00 0.00 10 THR A O 12
ATOM 5925 N N . LYS A 1 11 ? -15.587 -2.334 6.731 1.00 0.00 11 LYS A N 12
ATOM 5926 C CA . LYS A 1 11 ? -17.017 -2.495 6.500 1.00 0.00 11 LYS A CA 12
ATOM 5927 C C . LYS A 1 11 ? -17.577 -1.359 5.642 1.00 0.00 11 LYS A C 12
ATOM 5928 O O . LYS A 1 11 ? -18.661 -1.481 5.072 1.00 0.00 11 LYS A O 12
ATOM 5947 N N . SER A 1 12 ? -16.832 -0.261 5.546 1.00 0.00 12 SER A N 12
ATOM 5948 C CA . SER A 1 12 ? -17.257 0.880 4.748 1.00 0.00 12 SER A CA 12
ATOM 5949 C C . SER A 1 12 ? -16.684 0.793 3.335 1.00 0.00 12 SER A C 12
ATOM 5950 O O . SER A 1 12 ? -17.214 1.393 2.400 1.00 0.00 12 SER A O 12
ATOM 5958 N N . GLY A 1 13 ? -15.599 0.034 3.189 1.00 0.00 13 GLY A N 12
ATOM 5959 C CA . GLY A 1 13 ? -14.966 -0.128 1.894 1.00 0.00 13 GLY A CA 12
ATOM 5960 C C . GLY A 1 13 ? -13.456 -0.061 1.990 1.00 0.00 13 GLY A C 12
ATOM 5961 O O . GLY A 1 13 ? -12.893 -0.226 3.070 1.00 0.00 13 GLY A O 12
ATOM 5965 N N . CYS A 1 14 ? -12.797 0.189 0.863 1.00 0.00 14 CYS A N 12
ATOM 5966 C CA . CYS A 1 14 ? -11.345 0.291 0.839 1.00 0.00 14 CYS A CA 12
ATOM 5967 C C . CYS A 1 14 ? -10.916 1.728 1.075 1.00 0.00 14 CYS A C 12
ATOM 5968 O O . CYS A 1 14 ? -11.472 2.661 0.494 1.00 0.00 14 CYS A O 12
ATOM 5975 N N . SER A 1 15 ? -9.921 1.893 1.933 1.00 0.00 15 SER A N 12
ATOM 5976 C CA . SER A 1 15 ? -9.410 3.215 2.262 1.00 0.00 15 SER A CA 12
ATOM 5977 C C . SER A 1 15 ? -7.889 3.212 2.259 1.00 0.00 15 SER A C 12
ATOM 5978 O O . SER A 1 15 ? -7.267 2.157 2.140 1.00 0.00 15 SER A O 12
ATOM 5986 N N . VAL A 1 16 ? -7.298 4.396 2.368 1.00 0.00 16 VAL A N 12
ATOM 5987 C CA . VAL A 1 16 ? -5.848 4.519 2.368 1.00 0.00 16 VAL A CA 12
ATOM 5988 C C . VAL A 1 16 ? -5.370 5.562 3.373 1.00 0.00 16 VAL A C 12
ATOM 5989 O O . VAL A 1 16 ? -5.755 6.730 3.300 1.00 0.00 16 VAL A O 12
ATOM 6002 N N . ASN A 1 17 ? -4.505 5.145 4.290 1.00 0.00 17 ASN A N 12
ATOM 6003 C CA . ASN A 1 17 ? -3.949 6.061 5.278 1.00 0.00 17 ASN A CA 12
ATOM 6004 C C . ASN A 1 17 ? -3.005 7.043 4.585 1.00 0.00 17 ASN A C 12
ATOM 6005 O O . ASN A 1 17 ? -2.700 8.116 5.106 1.00 0.00 17 ASN A O 12
ATOM 6016 N N . TRP A 1 18 ? -2.557 6.649 3.395 1.00 0.00 18 TRP A N 12
ATOM 6017 C CA . TRP A 1 18 ? -1.661 7.451 2.575 1.00 0.00 18 TRP A CA 12
ATOM 6018 C C . TRP A 1 18 ? -0.295 7.596 3.212 1.00 0.00 18 TRP A C 12
ATOM 6019 O O . TRP A 1 18 ? 0.692 7.122 2.661 1.00 0.00 18 TRP A O 12
ATOM 6040 N N . GLY A 1 19 ? -0.223 8.215 4.379 1.00 0.00 19 GLY A N 12
ATOM 6041 C CA . GLY A 1 19 ? 1.063 8.342 5.029 1.00 0.00 19 GLY A CA 12
ATOM 6042 C C . GLY A 1 19 ? 1.693 6.981 5.245 1.00 0.00 19 GLY A C 12
ATOM 6043 O O . GLY A 1 19 ? 2.914 6.832 5.195 1.00 0.00 19 GLY A O 12
ATOM 6047 N N . GLU A 1 20 ? 0.840 5.978 5.454 1.00 0.00 20 GLU A N 12
ATOM 6048 C CA . GLU A 1 20 ? 1.290 4.606 5.643 1.00 0.00 20 GLU A CA 12
ATOM 6049 C C . GLU A 1 20 ? 1.692 4.012 4.296 1.00 0.00 20 GLU A C 12
ATOM 6050 O O . GLU A 1 20 ? 2.729 3.359 4.172 1.00 0.00 20 GLU A O 12
ATOM 6062 N N . ALA A 1 21 ? 0.867 4.272 3.286 1.00 0.00 21 ALA A N 12
ATOM 6063 C CA . ALA A 1 21 ? 1.124 3.794 1.934 1.00 0.00 21 ALA A CA 12
ATOM 6064 C C . ALA A 1 21 ? 2.307 4.531 1.341 1.00 0.00 21 ALA A C 12
ATOM 6065 O O . ALA A 1 21 ? 3.149 3.948 0.660 1.00 0.00 21 ALA A O 12
ATOM 6072 N N . PHE A 1 22 ? 2.367 5.821 1.632 1.00 0.00 22 PHE A N 12
ATOM 6073 C CA . PHE A 1 22 ? 3.443 6.668 1.154 1.00 0.00 22 PHE A CA 12
ATOM 6074 C C . PHE A 1 22 ? 4.766 6.117 1.641 1.00 0.00 22 PHE A C 12
ATOM 6075 O O . PHE A 1 22 ? 5.771 6.152 0.936 1.00 0.00 22 PHE A O 12
ATOM 6092 N N . SER A 1 23 ? 4.741 5.604 2.858 1.00 0.00 23 SER A N 12
ATOM 6093 C CA . SER A 1 23 ? 5.928 5.008 3.451 1.00 0.00 23 SER A CA 12
ATOM 6094 C C . SER A 1 23 ? 6.239 3.706 2.726 1.00 0.00 23 SER A C 12
ATOM 6095 O O . SER A 1 23 ? 7.393 3.300 2.614 1.00 0.00 23 SER A O 12
ATOM 6103 N N . ALA A 1 24 ? 5.186 3.071 2.212 1.00 0.00 24 ALA A N 12
ATOM 6104 C CA . ALA A 1 24 ? 5.324 1.828 1.467 1.00 0.00 24 ALA A CA 12
ATOM 6105 C C . ALA A 1 24 ? 5.887 2.118 0.084 1.00 0.00 24 ALA A C 12
ATOM 6106 O O . ALA A 1 24 ? 6.818 1.456 -0.375 1.00 0.00 24 ALA A O 12
ATOM 6113 N N . GLY A 1 25 ? 5.317 3.126 -0.567 1.00 0.00 25 GLY A N 12
ATOM 6114 C CA . GLY A 1 25 ? 5.776 3.512 -1.886 1.00 0.00 25 GLY A CA 12
ATOM 6115 C C . GLY A 1 25 ? 7.235 3.922 -1.872 1.00 0.00 25 GLY A C 12
ATOM 6116 O O . GLY A 1 25 ? 8.017 3.484 -2.713 1.00 0.00 25 GLY A O 12
ATOM 6120 N N . VAL A 1 26 ? 7.603 4.762 -0.906 1.00 0.00 26 VAL A N 12
ATOM 6121 C CA . VAL A 1 26 ? 8.984 5.223 -0.778 1.00 0.00 26 VAL A CA 12
ATOM 6122 C C . VAL A 1 26 ? 9.939 4.051 -0.588 1.00 0.00 26 VAL A C 12
ATOM 6123 O O . VAL A 1 26 ? 11.007 4.010 -1.190 1.00 0.00 26 VAL A O 12
ATOM 6136 N N . HIS A 1 27 ? 9.554 3.094 0.247 1.00 0.00 27 HIS A N 12
ATOM 6137 C CA . HIS A 1 27 ? 10.400 1.933 0.500 1.00 0.00 27 HIS A CA 12
ATOM 6138 C C . HIS A 1 27 ? 10.692 1.204 -0.804 1.00 0.00 27 HIS A C 12
ATOM 6139 O O . HIS A 1 27 ? 11.770 0.651 -0.993 1.00 0.00 27 HIS A O 12
ATOM 6154 N N . ARG A 1 28 ? 9.722 1.210 -1.701 1.00 0.00 28 ARG A N 12
ATOM 6155 C CA . ARG A 1 28 ? 9.881 0.568 -2.997 1.00 0.00 28 ARG A CA 12
ATOM 6156 C C . ARG A 1 28 ? 10.595 1.494 -3.987 1.00 0.00 28 ARG A C 12
ATOM 6157 O O . ARG A 1 28 ? 11.462 1.066 -4.748 1.00 0.00 28 ARG A O 12
ATOM 6178 N N . LEU A 1 29 ? 10.188 2.766 -3.980 1.00 0.00 29 LEU A N 12
ATOM 6179 C CA . LEU A 1 29 ? 10.734 3.779 -4.884 1.00 0.00 29 LEU A CA 12
ATOM 6180 C C . LEU A 1 29 ? 12.136 4.240 -4.492 1.00 0.00 29 LEU A C 12
ATOM 6181 O O . LEU A 1 29 ? 13.063 4.203 -5.301 1.00 0.00 29 LEU A O 12
ATOM 6197 N N . ALA A 1 30 ? 12.268 4.712 -3.262 1.00 0.00 30 ALA A N 12
ATOM 6198 C CA . ALA A 1 30 ? 13.536 5.234 -2.765 1.00 0.00 30 ALA A CA 12
ATOM 6199 C C . ALA A 1 30 ? 14.593 4.148 -2.591 1.00 0.00 30 ALA A C 12
ATOM 6200 O O . ALA A 1 30 ? 15.790 4.431 -2.652 1.00 0.00 30 ALA A O 12
ATOM 6207 N N . ASN A 1 31 ? 14.164 2.915 -2.369 1.00 0.00 31 ASN A N 12
ATOM 6208 C CA . ASN A 1 31 ? 15.105 1.818 -2.190 1.00 0.00 31 ASN A CA 12
ATOM 6209 C C . ASN A 1 31 ? 15.553 1.253 -3.532 1.00 0.00 31 ASN A C 12
ATOM 6210 O O . ASN A 1 31 ? 16.735 0.971 -3.734 1.00 0.00 31 ASN A O 12
ATOM 6221 N N . GLY A 1 32 ? 14.603 1.084 -4.448 1.00 0.00 32 GLY A N 12
ATOM 6222 C CA . GLY A 1 32 ? 14.924 0.548 -5.761 1.00 0.00 32 GLY A CA 12
ATOM 6223 C C . GLY A 1 32 ? 15.749 -0.723 -5.683 1.00 0.00 32 GLY A C 12
ATOM 6224 O O . GLY A 1 32 ? 16.941 -0.715 -5.988 1.00 0.00 32 GLY A O 12
ATOM 6228 N N . GLY A 1 33 ? 15.116 -1.817 -5.271 1.00 0.00 33 GLY A N 12
ATOM 6229 C CA . GLY A 1 33 ? 15.817 -3.077 -5.158 1.00 0.00 33 GLY A CA 12
ATOM 6230 C C . GLY A 1 33 ? 15.958 -3.784 -6.488 1.00 0.00 33 GLY A C 12
ATOM 6231 O O . GLY A 1 33 ? 16.186 -3.150 -7.519 1.00 0.00 33 GLY A O 12
ATOM 6235 N N . ASN A 1 34 ? 15.824 -5.102 -6.461 1.00 0.00 34 ASN A N 12
ATOM 6236 C CA . ASN A 1 34 ? 15.938 -5.907 -7.670 1.00 0.00 34 ASN A CA 12
ATOM 6237 C C . ASN A 1 34 ? 14.563 -6.243 -8.242 1.00 0.00 34 ASN A C 12
ATOM 6238 O O . ASN A 1 34 ? 14.193 -5.767 -9.315 1.00 0.00 34 ASN A O 12
ATOM 6249 N N . GLY A 1 35 ? 13.816 -7.074 -7.522 1.00 0.00 35 GLY A N 12
ATOM 6250 C CA . GLY A 1 35 ? 12.495 -7.469 -7.974 1.00 0.00 35 GLY A CA 12
ATOM 6251 C C . GLY A 1 35 ? 11.422 -6.474 -7.578 1.00 0.00 35 GLY A C 12
ATOM 6252 O O . GLY A 1 35 ? 11.244 -6.183 -6.395 1.00 0.00 35 GLY A O 12
ATOM 6256 N N . PHE A 1 36 ? 10.699 -5.956 -8.567 1.00 0.00 36 PHE A N 12
ATOM 6257 C CA . PHE A 1 36 ? 9.635 -4.987 -8.315 1.00 0.00 36 PHE A CA 12
ATOM 6258 C C . PHE A 1 36 ? 8.369 -5.678 -7.807 1.00 0.00 36 PHE A C 12
ATOM 6259 O O . PHE A 1 36 ? 7.296 -5.540 -8.397 1.00 0.00 36 PHE A O 12
ATOM 6276 N N . TRP A 1 37 ? 8.499 -6.418 -6.709 1.00 0.00 37 TRP A N 12
ATOM 6277 C CA . TRP A 1 37 ? 7.365 -7.122 -6.117 1.00 0.00 37 TRP A CA 12
ATOM 6278 C C . TRP A 1 37 ? 7.696 -7.582 -4.700 1.00 0.00 37 TRP A C 12
ATOM 6279 O O . TRP A 1 37 ? 6.754 -7.751 -3.899 1.00 0.00 37 TRP A O 12
ATOM 6301 N N . LYS A 1 1 ? -9.202 -4.554 7.605 1.00 0.00 1 LYS A N 13
ATOM 6302 C CA . LYS A 1 1 ? -7.892 -5.239 7.462 1.00 0.00 1 LYS A CA 13
ATOM 6303 C C . LYS A 1 1 ? -6.948 -4.443 6.591 1.00 0.00 1 LYS A C 13
ATOM 6304 O O . LYS A 1 1 ? -7.384 -3.751 5.684 1.00 0.00 1 LYS A O 13
ATOM 6322 N N . TYR A 1 2 ? -5.652 -4.597 6.828 1.00 0.00 2 TYR A N 13
ATOM 6323 C CA . TYR A 1 2 ? -4.657 -3.939 6.007 1.00 0.00 2 TYR A CA 13
ATOM 6324 C C . TYR A 1 2 ? -4.301 -4.843 4.836 1.00 0.00 2 TYR A C 13
ATOM 6325 O O . TYR A 1 2 ? -4.742 -5.989 4.782 1.00 0.00 2 TYR A O 13
ATOM 6343 N N . TYR A 1 3 ? -3.504 -4.345 3.903 1.00 0.00 3 TYR A N 13
ATOM 6344 C CA . TYR A 1 3 ? -3.114 -5.151 2.749 1.00 0.00 3 TYR A CA 13
ATOM 6345 C C . TYR A 1 3 ? -1.610 -5.079 2.491 1.00 0.00 3 TYR A C 13
ATOM 6346 O O . TYR A 1 3 ? -1.007 -6.041 2.014 1.00 0.00 3 TYR A O 13
ATOM 6364 N N . GLY A 1 4 ? -1.008 -3.941 2.808 1.00 0.00 4 GLY A N 13
ATOM 6365 C CA . GLY A 1 4 ? 0.419 -3.776 2.615 1.00 0.00 4 GLY A CA 13
ATOM 6366 C C . GLY A 1 4 ? 0.741 -2.439 1.993 1.00 0.00 4 GLY A C 13
ATOM 6367 O O . GLY A 1 4 ? 1.746 -1.810 2.323 1.00 0.00 4 GLY A O 13
ATOM 6371 N N . ASN A 1 5 ? -0.137 -1.999 1.103 1.00 0.00 5 ASN A N 13
ATOM 6372 C CA . ASN A 1 5 ? 0.019 -0.723 0.424 1.00 0.00 5 ASN A CA 13
ATOM 6373 C C . ASN A 1 5 ? -0.887 0.319 1.067 1.00 0.00 5 ASN A C 13
ATOM 6374 O O . ASN A 1 5 ? -1.654 0.998 0.382 1.00 0.00 5 ASN A O 13
ATOM 6385 N N . GLY A 1 6 ? -0.818 0.420 2.395 1.00 0.00 6 GLY A N 13
ATOM 6386 C CA . GLY A 1 6 ? -1.660 1.363 3.104 1.00 0.00 6 GLY A CA 13
ATOM 6387 C C . GLY A 1 6 ? -3.123 1.193 2.757 1.00 0.00 6 GLY A C 13
ATOM 6388 O O . GLY A 1 6 ? -3.915 2.113 2.935 1.00 0.00 6 GLY A O 13
ATOM 6392 N N . VAL A 1 7 ? -3.483 0.019 2.247 1.00 0.00 7 VAL A N 13
ATOM 6393 C CA . VAL A 1 7 ? -4.867 -0.251 1.863 1.00 0.00 7 VAL A CA 13
ATOM 6394 C C . VAL A 1 7 ? -5.582 -1.143 2.863 1.00 0.00 7 VAL A C 13
ATOM 6395 O O . VAL A 1 7 ? -5.138 -2.253 3.150 1.00 0.00 7 VAL A O 13
ATOM 6408 N N . HIS A 1 8 ? -6.714 -0.664 3.356 1.00 0.00 8 HIS A N 13
ATOM 6409 C CA . HIS A 1 8 ? -7.519 -1.436 4.286 1.00 0.00 8 HIS A CA 13
ATOM 6410 C C . HIS A 1 8 ? -8.990 -1.293 3.952 1.00 0.00 8 HIS A C 13
ATOM 6411 O O . HIS A 1 8 ? -9.489 -0.183 3.762 1.00 0.00 8 HIS A O 13
ATOM 6426 N N . CYS A 1 9 ? -9.687 -2.412 3.899 1.00 0.00 9 CYS A N 13
ATOM 6427 C CA . CYS A 1 9 ? -11.103 -2.389 3.613 1.00 0.00 9 CYS A CA 13
ATOM 6428 C C . CYS A 1 9 ? -11.879 -2.648 4.893 1.00 0.00 9 CYS A C 13
ATOM 6429 O O . CYS A 1 9 ? -11.937 -3.776 5.384 1.00 0.00 9 CYS A O 13
ATOM 6436 N N . THR A 1 10 ? -12.449 -1.588 5.444 1.00 0.00 10 THR A N 13
ATOM 6437 C CA . THR A 1 10 ? -13.197 -1.685 6.687 1.00 0.00 10 THR A CA 13
ATOM 6438 C C . THR A 1 10 ? -14.691 -1.801 6.426 1.00 0.00 10 THR A C 13
ATOM 6439 O O . THR A 1 10 ? -15.123 -2.030 5.297 1.00 0.00 10 THR A O 13
ATOM 6450 N N . LYS A 1 11 ? -15.471 -1.656 7.487 1.00 0.00 11 LYS A N 13
ATOM 6451 C CA . LYS A 1 11 ? -16.917 -1.756 7.395 1.00 0.00 11 LYS A CA 13
ATOM 6452 C C . LYS A 1 11 ? -17.496 -0.687 6.468 1.00 0.00 11 LYS A C 13
ATOM 6453 O O . LYS A 1 11 ? -18.636 -0.799 6.017 1.00 0.00 11 LYS A O 13
ATOM 6472 N N . SER A 1 12 ? -16.705 0.342 6.176 1.00 0.00 12 SER A N 13
ATOM 6473 C CA . SER A 1 12 ? -17.147 1.413 5.293 1.00 0.00 12 SER A CA 13
ATOM 6474 C C . SER A 1 12 ? -16.762 1.105 3.848 1.00 0.00 12 SER A C 13
ATOM 6475 O O . SER A 1 12 ? -17.401 1.577 2.908 1.00 0.00 12 SER A O 13
ATOM 6483 N N . GLY A 1 13 ? -15.711 0.306 3.686 1.00 0.00 13 GLY A N 13
ATOM 6484 C CA . GLY A 1 13 ? -15.243 -0.063 2.364 1.00 0.00 13 GLY A CA 13
ATOM 6485 C C . GLY A 1 13 ? -13.731 -0.090 2.295 1.00 0.00 13 GLY A C 13
ATOM 6486 O O . GLY A 1 13 ? -13.065 -0.163 3.327 1.00 0.00 13 GLY A O 13
ATOM 6490 N N . CYS A 1 14 ? -13.181 -0.019 1.089 1.00 0.00 14 CYS A N 13
ATOM 6491 C CA . CYS A 1 14 ? -11.738 -0.019 0.924 1.00 0.00 14 CYS A CA 13
ATOM 6492 C C . CYS A 1 14 ? -11.211 1.403 0.896 1.00 0.00 14 CYS A C 13
ATOM 6493 O O . CYS A 1 14 ? -11.697 2.249 0.144 1.00 0.00 14 CYS A O 13
ATOM 6500 N N . SER A 1 15 ? -10.213 1.655 1.728 1.00 0.00 15 SER A N 13
ATOM 6501 C CA . SER A 1 15 ? -9.614 2.982 1.817 1.00 0.00 15 SER A CA 13
ATOM 6502 C C . SER A 1 15 ? -8.099 2.888 1.880 1.00 0.00 15 SER A C 13
ATOM 6503 O O . SER A 1 15 ? -7.536 1.797 1.803 1.00 0.00 15 SER A O 13
ATOM 6511 N N . VAL A 1 16 ? -7.447 4.039 2.007 1.00 0.00 16 VAL A N 13
ATOM 6512 C CA . VAL A 1 16 ? -5.993 4.089 2.079 1.00 0.00 16 VAL A CA 13
ATOM 6513 C C . VAL A 1 16 ? -5.531 5.136 3.091 1.00 0.00 16 VAL A C 13
ATOM 6514 O O . VAL A 1 16 ? -5.966 6.285 3.048 1.00 0.00 16 VAL A O 13
ATOM 6527 N N . ASN A 1 17 ? -4.638 4.742 3.994 1.00 0.00 17 ASN A N 13
ATOM 6528 C CA . ASN A 1 17 ? -4.110 5.669 4.991 1.00 0.00 17 ASN A CA 13
ATOM 6529 C C . ASN A 1 17 ? -3.215 6.701 4.313 1.00 0.00 17 ASN A C 13
ATOM 6530 O O . ASN A 1 17 ? -2.988 7.791 4.837 1.00 0.00 17 ASN A O 13
ATOM 6541 N N . TRP A 1 18 ? -2.712 6.329 3.138 1.00 0.00 18 TRP A N 13
ATOM 6542 C CA . TRP A 1 18 ? -1.845 7.185 2.342 1.00 0.00 18 TRP A CA 13
ATOM 6543 C C . TRP A 1 18 ? -0.493 7.385 2.997 1.00 0.00 18 TRP A C 13
ATOM 6544 O O . TRP A 1 18 ? 0.525 6.992 2.434 1.00 0.00 18 TRP A O 13
ATOM 6565 N N . GLY A 1 19 ? -0.463 7.956 4.191 1.00 0.00 19 GLY A N 13
ATOM 6566 C CA . GLY A 1 19 ? 0.814 8.125 4.854 1.00 0.00 19 GLY A CA 13
ATOM 6567 C C . GLY A 1 19 ? 1.487 6.783 5.070 1.00 0.00 19 GLY A C 13
ATOM 6568 O O . GLY A 1 19 ? 2.714 6.689 5.102 1.00 0.00 19 GLY A O 13
ATOM 6572 N N . GLU A 1 20 ? 0.666 5.736 5.186 1.00 0.00 20 GLU A N 13
ATOM 6573 C CA . GLU A 1 20 ? 1.164 4.378 5.359 1.00 0.00 20 GLU A CA 13
ATOM 6574 C C . GLU A 1 20 ? 1.668 3.864 4.019 1.00 0.00 20 GLU A C 13
ATOM 6575 O O . GLU A 1 20 ? 2.735 3.255 3.929 1.00 0.00 20 GLU A O 13
ATOM 6587 N N . ALA A 1 21 ? 0.895 4.150 2.973 1.00 0.00 21 ALA A N 13
ATOM 6588 C CA . ALA A 1 21 ? 1.254 3.757 1.624 1.00 0.00 21 ALA A CA 13
ATOM 6589 C C . ALA A 1 21 ? 2.442 4.575 1.151 1.00 0.00 21 ALA A C 13
ATOM 6590 O O . ALA A 1 21 ? 3.323 4.074 0.453 1.00 0.00 21 ALA A O 13
ATOM 6597 N N . PHE A 1 22 ? 2.479 5.832 1.582 1.00 0.00 22 PHE A N 13
ATOM 6598 C CA . PHE A 1 22 ? 3.578 6.720 1.243 1.00 0.00 22 PHE A CA 13
ATOM 6599 C C . PHE A 1 22 ? 4.857 6.118 1.786 1.00 0.00 22 PHE A C 13
ATOM 6600 O O . PHE A 1 22 ? 5.908 6.163 1.151 1.00 0.00 22 PHE A O 13
ATOM 6617 N N . SER A 1 23 ? 4.730 5.521 2.965 1.00 0.00 23 SER A N 13
ATOM 6618 C CA . SER A 1 23 ? 5.851 4.859 3.619 1.00 0.00 23 SER A CA 13
ATOM 6619 C C . SER A 1 23 ? 6.255 3.628 2.820 1.00 0.00 23 SER A C 13
ATOM 6620 O O . SER A 1 23 ? 7.420 3.232 2.804 1.00 0.00 23 SER A O 13
ATOM 6628 N N . ALA A 1 24 ? 5.274 3.031 2.153 1.00 0.00 24 ALA A N 13
ATOM 6629 C CA . ALA A 1 24 ? 5.509 1.848 1.340 1.00 0.00 24 ALA A CA 13
ATOM 6630 C C . ALA A 1 24 ? 6.181 2.238 0.034 1.00 0.00 24 ALA A C 13
ATOM 6631 O O . ALA A 1 24 ? 7.175 1.636 -0.374 1.00 0.00 24 ALA A O 13
ATOM 6638 N N . GLY A 1 25 ? 5.630 3.256 -0.614 1.00 0.00 25 GLY A N 13
ATOM 6639 C CA . GLY A 1 25 ? 6.188 3.726 -1.865 1.00 0.00 25 GLY A CA 13
ATOM 6640 C C . GLY A 1 25 ? 7.598 4.258 -1.695 1.00 0.00 25 GLY A C 13
ATOM 6641 O O . GLY A 1 25 ? 8.443 4.084 -2.572 1.00 0.00 25 GLY A O 13
ATOM 6645 N N . VAL A 1 26 ? 7.855 4.902 -0.558 1.00 0.00 26 VAL A N 13
ATOM 6646 C CA . VAL A 1 26 ? 9.177 5.451 -0.276 1.00 0.00 26 VAL A CA 13
ATOM 6647 C C . VAL A 1 26 ? 10.195 4.335 -0.110 1.00 0.00 26 VAL A C 13
ATOM 6648 O O . VAL A 1 26 ? 11.331 4.455 -0.552 1.00 0.00 26 VAL A O 13
ATOM 6661 N N . HIS A 1 27 ? 9.787 3.242 0.518 1.00 0.00 27 HIS A N 13
ATOM 6662 C CA . HIS A 1 27 ? 10.691 2.118 0.713 1.00 0.00 27 HIS A CA 13
ATOM 6663 C C . HIS A 1 27 ? 11.118 1.570 -0.641 1.00 0.00 27 HIS A C 13
ATOM 6664 O O . HIS A 1 27 ? 12.293 1.284 -0.869 1.00 0.00 27 HIS A O 13
ATOM 6679 N N . ARG A 1 28 ? 10.150 1.451 -1.543 1.00 0.00 28 ARG A N 13
ATOM 6680 C CA . ARG A 1 28 ? 10.401 0.964 -2.893 1.00 0.00 28 ARG A CA 13
ATOM 6681 C C . ARG A 1 28 ? 11.141 2.008 -3.731 1.00 0.00 28 ARG A C 13
ATOM 6682 O O . ARG A 1 28 ? 12.083 1.686 -4.455 1.00 0.00 28 ARG A O 13
ATOM 6703 N N . LEU A 1 29 ? 10.691 3.259 -3.634 1.00 0.00 29 LEU A N 13
ATOM 6704 C CA . LEU A 1 29 ? 11.281 4.362 -4.390 1.00 0.00 29 LEU A CA 13
ATOM 6705 C C . LEU A 1 29 ? 12.672 4.722 -3.878 1.00 0.00 29 LEU A C 13
ATOM 6706 O O . LEU A 1 29 ? 13.595 4.958 -4.658 1.00 0.00 29 LEU A O 13
ATOM 6722 N N . ALA A 1 30 ? 12.796 4.789 -2.565 1.00 0.00 30 ALA A N 13
ATOM 6723 C CA . ALA A 1 30 ? 14.050 5.151 -1.918 1.00 0.00 30 ALA A CA 13
ATOM 6724 C C . ALA A 1 30 ? 15.091 4.037 -2.000 1.00 0.00 30 ALA A C 13
ATOM 6725 O O . ALA A 1 30 ? 16.246 4.236 -1.623 1.00 0.00 30 ALA A O 13
ATOM 6732 N N . ASN A 1 31 ? 14.690 2.869 -2.486 1.00 0.00 31 ASN A N 13
ATOM 6733 C CA . ASN A 1 31 ? 15.615 1.747 -2.604 1.00 0.00 31 ASN A CA 13
ATOM 6734 C C . ASN A 1 31 ? 16.452 1.862 -3.874 1.00 0.00 31 ASN A C 13
ATOM 6735 O O . ASN A 1 31 ? 17.547 1.309 -3.958 1.00 0.00 31 ASN A O 13
ATOM 6746 N N . GLY A 1 32 ? 15.928 2.580 -4.862 1.00 0.00 32 GLY A N 13
ATOM 6747 C CA . GLY A 1 32 ? 16.640 2.752 -6.114 1.00 0.00 32 GLY A CA 13
ATOM 6748 C C . GLY A 1 32 ? 16.045 1.923 -7.235 1.00 0.00 32 GLY A C 13
ATOM 6749 O O . GLY A 1 32 ? 16.770 1.399 -8.081 1.00 0.00 32 GLY A O 13
ATOM 6753 N N . GLY A 1 33 ? 14.722 1.805 -7.243 1.00 0.00 33 GLY A N 13
ATOM 6754 C CA . GLY A 1 33 ? 14.054 1.034 -8.275 1.00 0.00 33 GLY A CA 13
ATOM 6755 C C . GLY A 1 33 ? 14.318 -0.456 -8.152 1.00 0.00 33 GLY A C 13
ATOM 6756 O O . GLY A 1 33 ? 15.455 -0.903 -8.297 1.00 0.00 33 GLY A O 13
ATOM 6760 N N . ASN A 1 34 ? 13.267 -1.225 -7.890 1.00 0.00 34 ASN A N 13
ATOM 6761 C CA . ASN A 1 34 ? 13.393 -2.671 -7.754 1.00 0.00 34 ASN A CA 13
ATOM 6762 C C . ASN A 1 34 ? 13.220 -3.358 -9.106 1.00 0.00 34 ASN A C 13
ATOM 6763 O O . ASN A 1 34 ? 13.706 -4.469 -9.316 1.00 0.00 34 ASN A O 13
ATOM 6774 N N . GLY A 1 35 ? 12.522 -2.688 -10.020 1.00 0.00 35 GLY A N 13
ATOM 6775 C CA . GLY A 1 35 ? 12.297 -3.244 -11.342 1.00 0.00 35 GLY A CA 13
ATOM 6776 C C . GLY A 1 35 ? 11.651 -2.243 -12.279 1.00 0.00 35 GLY A C 13
ATOM 6777 O O . GLY A 1 35 ? 10.914 -1.361 -11.840 1.00 0.00 35 GLY A O 13
ATOM 6781 N N . PHE A 1 36 ? 11.931 -2.374 -13.573 1.00 0.00 36 PHE A N 13
ATOM 6782 C CA . PHE A 1 36 ? 11.371 -1.468 -14.571 1.00 0.00 36 PHE A CA 13
ATOM 6783 C C . PHE A 1 36 ? 11.462 -2.073 -15.968 1.00 0.00 36 PHE A C 13
ATOM 6784 O O . PHE A 1 36 ? 12.555 -2.327 -16.475 1.00 0.00 36 PHE A O 13
ATOM 6801 N N . TRP A 1 37 ? 10.307 -2.298 -16.584 1.00 0.00 37 TRP A N 13
ATOM 6802 C CA . TRP A 1 37 ? 10.254 -2.874 -17.924 1.00 0.00 37 TRP A CA 13
ATOM 6803 C C . TRP A 1 37 ? 10.618 -1.835 -18.979 1.00 0.00 37 TRP A C 13
ATOM 6804 O O . TRP A 1 37 ? 10.683 -0.637 -18.631 1.00 0.00 37 TRP A O 13
ATOM 6826 N N . LYS A 1 1 ? -8.442 -4.446 7.698 1.00 0.00 1 LYS A N 14
ATOM 6827 C CA . LYS A 1 1 ? -7.595 -5.359 6.881 1.00 0.00 1 LYS A CA 14
ATOM 6828 C C . LYS A 1 1 ? -6.622 -4.578 6.007 1.00 0.00 1 LYS A C 14
ATOM 6829 O O . LYS A 1 1 ? -7.031 -3.921 5.052 1.00 0.00 1 LYS A O 14
ATOM 6847 N N . TYR A 1 2 ? -5.333 -4.652 6.331 1.00 0.00 2 TYR A N 14
ATOM 6848 C CA . TYR A 1 2 ? -4.322 -3.944 5.558 1.00 0.00 2 TYR A CA 14
ATOM 6849 C C . TYR A 1 2 ? -3.927 -4.761 4.335 1.00 0.00 2 TYR A C 14
ATOM 6850 O O . TYR A 1 2 ? -3.887 -5.989 4.391 1.00 0.00 2 TYR A O 14
ATOM 6868 N N . TYR A 1 3 ? -3.635 -4.079 3.236 1.00 0.00 3 TYR A N 14
ATOM 6869 C CA . TYR A 1 3 ? -3.250 -4.760 2.001 1.00 0.00 3 TYR A CA 14
ATOM 6870 C C . TYR A 1 3 ? -1.775 -4.543 1.692 1.00 0.00 3 TYR A C 14
ATOM 6871 O O . TYR A 1 3 ? -1.387 -4.419 0.531 1.00 0.00 3 TYR A O 14
ATOM 6889 N N . GLY A 1 4 ? -0.951 -4.474 2.738 1.00 0.00 4 GLY A N 14
ATOM 6890 C CA . GLY A 1 4 ? 0.475 -4.255 2.547 1.00 0.00 4 GLY A CA 14
ATOM 6891 C C . GLY A 1 4 ? 0.770 -3.117 1.579 1.00 0.00 4 GLY A C 14
ATOM 6892 O O . GLY A 1 4 ? 1.879 -3.008 1.058 1.00 0.00 4 GLY A O 14
ATOM 6896 N N . ASN A 1 5 ? -0.231 -2.272 1.338 1.00 0.00 5 ASN A N 14
ATOM 6897 C CA . ASN A 1 5 ? -0.090 -1.138 0.434 1.00 0.00 5 ASN A CA 14
ATOM 6898 C C . ASN A 1 5 ? -0.936 0.023 0.935 1.00 0.00 5 ASN A C 14
ATOM 6899 O O . ASN A 1 5 ? -1.720 0.601 0.179 1.00 0.00 5 ASN A O 14
ATOM 6910 N N . GLY A 1 6 ? -0.798 0.341 2.221 1.00 0.00 6 GLY A N 14
ATOM 6911 C CA . GLY A 1 6 ? -1.582 1.414 2.811 1.00 0.00 6 GLY A CA 14
ATOM 6912 C C . GLY A 1 6 ? -3.015 1.423 2.309 1.00 0.00 6 GLY A C 14
ATOM 6913 O O . GLY A 1 6 ? -3.495 2.437 1.819 1.00 0.00 6 GLY A O 14
ATOM 6917 N N . VAL A 1 7 ? -3.690 0.285 2.421 1.00 0.00 7 VAL A N 14
ATOM 6918 C CA . VAL A 1 7 ? -5.073 0.165 1.970 1.00 0.00 7 VAL A CA 14
ATOM 6919 C C . VAL A 1 7 ? -5.854 -0.770 2.874 1.00 0.00 7 VAL A C 14
ATOM 6920 O O . VAL A 1 7 ? -5.670 -1.986 2.832 1.00 0.00 7 VAL A O 14
ATOM 6933 N N . HIS A 1 8 ? -6.737 -0.198 3.678 1.00 0.00 8 HIS A N 14
ATOM 6934 C CA . HIS A 1 8 ? -7.558 -0.990 4.579 1.00 0.00 8 HIS A CA 14
ATOM 6935 C C . HIS A 1 8 ? -9.026 -0.881 4.200 1.00 0.00 8 HIS A C 14
ATOM 6936 O O . HIS A 1 8 ? -9.530 0.210 3.935 1.00 0.00 8 HIS A O 14
ATOM 6951 N N . CYS A 1 9 ? -9.709 -2.015 4.183 1.00 0.00 9 CYS A N 14
ATOM 6952 C CA . CYS A 1 9 ? -11.121 -2.041 3.853 1.00 0.00 9 CYS A CA 14
ATOM 6953 C C . CYS A 1 9 ? -11.926 -2.297 5.114 1.00 0.00 9 CYS A C 14
ATOM 6954 O O . CYS A 1 9 ? -12.403 -3.405 5.360 1.00 0.00 9 CYS A O 14
ATOM 6961 N N . THR A 1 10 ? -12.037 -1.248 5.920 1.00 0.00 10 THR A N 14
ATOM 6962 C CA . THR A 1 10 ? -12.743 -1.313 7.192 1.00 0.00 10 THR A CA 14
ATOM 6963 C C . THR A 1 10 ? -14.178 -0.836 7.065 1.00 0.00 10 THR A C 14
ATOM 6964 O O . THR A 1 10 ? -14.456 0.163 6.404 1.00 0.00 10 THR A O 14
ATOM 6975 N N . LYS A 1 11 ? -15.077 -1.580 7.712 1.00 0.00 11 LYS A N 14
ATOM 6976 C CA . LYS A 1 11 ? -16.508 -1.289 7.720 1.00 0.00 11 LYS A CA 14
ATOM 6977 C C . LYS A 1 11 ? -17.194 -1.896 6.500 1.00 0.00 11 LYS A C 14
ATOM 6978 O O . LYS A 1 11 ? -17.691 -3.021 6.552 1.00 0.00 11 LYS A O 14
ATOM 6997 N N . SER A 1 12 ? -17.220 -1.143 5.407 1.00 0.00 12 SER A N 14
ATOM 6998 C CA . SER A 1 12 ? -17.844 -1.609 4.171 1.00 0.00 12 SER A CA 14
ATOM 6999 C C . SER A 1 12 ? -17.193 -0.960 2.952 1.00 0.00 12 SER A C 14
ATOM 7000 O O . SER A 1 12 ? -17.795 -0.891 1.880 1.00 0.00 12 SER A O 14
ATOM 7008 N N . GLY A 1 13 ? -15.963 -0.483 3.122 1.00 0.00 13 GLY A N 14
ATOM 7009 C CA . GLY A 1 13 ? -15.259 0.155 2.027 1.00 0.00 13 GLY A CA 14
ATOM 7010 C C . GLY A 1 13 ? -13.765 0.192 2.252 1.00 0.00 13 GLY A C 14
ATOM 7011 O O . GLY A 1 13 ? -13.294 0.030 3.379 1.00 0.00 13 GLY A O 14
ATOM 7015 N N . CYS A 1 14 ? -13.012 0.404 1.181 1.00 0.00 14 CYS A N 14
ATOM 7016 C CA . CYS A 1 14 ? -11.563 0.465 1.278 1.00 0.00 14 CYS A CA 14
ATOM 7017 C C . CYS A 1 14 ? -11.091 1.895 1.428 1.00 0.00 14 CYS A C 14
ATOM 7018 O O . CYS A 1 14 ? -11.619 2.816 0.802 1.00 0.00 14 CYS A O 14
ATOM 7025 N N . SER A 1 15 ? -10.083 2.065 2.265 1.00 0.00 15 SER A N 14
ATOM 7026 C CA . SER A 1 15 ? -9.512 3.376 2.524 1.00 0.00 15 SER A CA 14
ATOM 7027 C C . SER A 1 15 ? -7.997 3.310 2.463 1.00 0.00 15 SER A C 14
ATOM 7028 O O . SER A 1 15 ? -7.416 2.224 2.442 1.00 0.00 15 SER A O 14
ATOM 7036 N N . VAL A 1 16 ? -7.360 4.472 2.421 1.00 0.00 16 VAL A N 14
ATOM 7037 C CA . VAL A 1 16 ? -5.911 4.529 2.357 1.00 0.00 16 VAL A CA 14
ATOM 7038 C C . VAL A 1 16 ? -5.342 5.565 3.320 1.00 0.00 16 VAL A C 14
ATOM 7039 O O . VAL A 1 16 ? -5.638 6.755 3.214 1.00 0.00 16 VAL A O 14
ATOM 7052 N N . ASN A 1 17 ? -4.501 5.107 4.242 1.00 0.00 17 ASN A N 14
ATOM 7053 C CA . ASN A 1 17 ? -3.857 5.997 5.199 1.00 0.00 17 ASN A CA 14
ATOM 7054 C C . ASN A 1 17 ? -2.952 6.974 4.454 1.00 0.00 17 ASN A C 14
ATOM 7055 O O . ASN A 1 17 ? -2.647 8.063 4.939 1.00 0.00 17 ASN A O 14
ATOM 7066 N N . TRP A 1 18 ? -2.526 6.550 3.267 1.00 0.00 18 TRP A N 14
ATOM 7067 C CA . TRP A 1 18 ? -1.658 7.339 2.407 1.00 0.00 18 TRP A CA 14
ATOM 7068 C C . TRP A 1 18 ? -0.276 7.486 3.007 1.00 0.00 18 TRP A C 14
ATOM 7069 O O . TRP A 1 18 ? 0.693 6.997 2.436 1.00 0.00 18 TRP A O 14
ATOM 7090 N N . GLY A 1 19 ? -0.170 8.117 4.164 1.00 0.00 19 GLY A N 14
ATOM 7091 C CA . GLY A 1 19 ? 1.134 8.243 4.781 1.00 0.00 19 GLY A CA 14
ATOM 7092 C C . GLY A 1 19 ? 1.775 6.879 4.970 1.00 0.00 19 GLY A C 14
ATOM 7093 O O . GLY A 1 19 ? 2.996 6.738 4.913 1.00 0.00 19 GLY A O 14
ATOM 7097 N N . GLU A 1 20 ? 0.927 5.865 5.165 1.00 0.00 20 GLU A N 14
ATOM 7098 C CA . GLU A 1 20 ? 1.388 4.490 5.326 1.00 0.00 20 GLU A CA 14
ATOM 7099 C C . GLU A 1 20 ? 1.800 3.930 3.972 1.00 0.00 20 GLU A C 14
ATOM 7100 O O . GLU A 1 20 ? 2.854 3.307 3.833 1.00 0.00 20 GLU A O 14
ATOM 7112 N N . ALA A 1 21 ? 0.967 4.191 2.969 1.00 0.00 21 ALA A N 14
ATOM 7113 C CA . ALA A 1 21 ? 1.239 3.749 1.613 1.00 0.00 21 ALA A CA 14
ATOM 7114 C C . ALA A 1 21 ? 2.407 4.533 1.047 1.00 0.00 21 ALA A C 14
ATOM 7115 O O . ALA A 1 21 ? 3.290 3.983 0.392 1.00 0.00 21 ALA A O 14
ATOM 7122 N N . PHE A 1 22 ? 2.412 5.824 1.342 1.00 0.00 22 PHE A N 14
ATOM 7123 C CA . PHE A 1 22 ? 3.465 6.718 0.899 1.00 0.00 22 PHE A CA 14
ATOM 7124 C C . PHE A 1 22 ? 4.789 6.232 1.447 1.00 0.00 22 PHE A C 14
ATOM 7125 O O . PHE A 1 22 ? 5.811 6.254 0.768 1.00 0.00 22 PHE A O 14
ATOM 7142 N N . SER A 1 23 ? 4.743 5.787 2.690 1.00 0.00 23 SER A N 14
ATOM 7143 C CA . SER A 1 23 ? 5.925 5.259 3.356 1.00 0.00 23 SER A CA 14
ATOM 7144 C C . SER A 1 23 ? 6.309 3.917 2.736 1.00 0.00 23 SER A C 14
A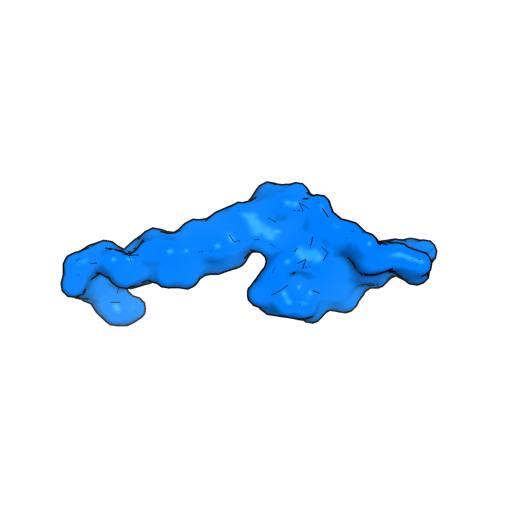TOM 7145 O O . SER A 1 23 ? 7.476 3.537 2.723 1.00 0.00 23 SER A O 14
ATOM 7153 N N . ALA A 1 24 ? 5.308 3.214 2.209 1.00 0.00 24 ALA A N 14
ATOM 7154 C CA . ALA A 1 24 ? 5.528 1.923 1.570 1.00 0.00 24 ALA A CA 14
ATOM 7155 C C . ALA A 1 24 ? 6.135 2.114 0.189 1.00 0.00 24 ALA A C 14
ATOM 7156 O O . ALA A 1 24 ? 7.171 1.537 -0.138 1.00 0.00 24 ALA A O 14
ATOM 7163 N N . GLY A 1 25 ? 5.474 2.935 -0.615 1.00 0.00 25 GLY A N 14
ATOM 7164 C CA . GLY A 1 25 ? 5.948 3.205 -1.959 1.00 0.00 25 GLY A CA 14
ATOM 7165 C C . GLY A 1 25 ? 7.338 3.810 -1.969 1.00 0.00 25 GLY A C 14
ATOM 7166 O O . GLY A 1 25 ? 8.166 3.444 -2.796 1.00 0.00 25 GLY A O 14
ATOM 7170 N N . VAL A 1 26 ? 7.590 4.751 -1.060 1.00 0.00 26 VAL A N 14
ATOM 7171 C CA . VAL A 1 26 ? 8.895 5.406 -0.984 1.00 0.00 26 VAL A CA 14
ATOM 7172 C C . VAL A 1 26 ? 9.991 4.425 -0.600 1.00 0.00 26 VAL A C 14
ATOM 7173 O O . VAL A 1 26 ? 11.075 4.455 -1.169 1.00 0.00 26 VAL A O 14
ATOM 7186 N N . HIS A 1 27 ? 9.718 3.546 0.349 1.00 0.00 27 HIS A N 14
ATOM 7187 C CA . HIS A 1 27 ? 10.723 2.577 0.756 1.00 0.00 27 HIS A CA 14
ATOM 7188 C C . HIS A 1 27 ? 11.098 1.711 -0.437 1.00 0.00 27 HIS A C 14
ATOM 7189 O O . HIS A 1 27 ? 12.266 1.430 -0.675 1.00 0.00 27 HIS A O 14
ATOM 7204 N N . ARG A 1 28 ? 10.085 1.312 -1.191 1.00 0.00 28 ARG A N 14
ATOM 7205 C CA . ARG A 1 28 ? 10.282 0.494 -2.380 1.00 0.00 28 ARG A CA 14
ATOM 7206 C C . ARG A 1 28 ? 10.897 1.305 -3.524 1.00 0.00 28 ARG A C 14
ATOM 7207 O O . ARG A 1 28 ? 11.816 0.840 -4.196 1.00 0.00 28 ARG A O 14
ATOM 7228 N N . LEU A 1 29 ? 10.377 2.511 -3.749 1.00 0.00 29 LEU A N 14
ATOM 7229 C CA . LEU A 1 29 ? 10.870 3.366 -4.824 1.00 0.00 29 LEU A CA 14
ATOM 7230 C C . LEU A 1 29 ? 12.259 3.908 -4.512 1.00 0.00 29 LEU A C 14
ATOM 7231 O O . LEU A 1 29 ? 13.155 3.882 -5.355 1.00 0.00 29 LEU A O 14
ATOM 7247 N N . ALA A 1 30 ? 12.427 4.393 -3.294 1.00 0.00 30 ALA A N 14
ATOM 7248 C CA . ALA A 1 30 ? 13.696 4.943 -2.851 1.00 0.00 30 ALA A CA 14
ATOM 7249 C C . ALA A 1 30 ? 14.679 3.840 -2.468 1.00 0.00 30 ALA A C 14
ATOM 7250 O O . ALA A 1 30 ? 15.581 3.507 -3.236 1.00 0.00 30 ALA A O 14
ATOM 7257 N N . ASN A 1 31 ? 14.501 3.278 -1.269 1.00 0.00 31 ASN A N 14
ATOM 7258 C CA . ASN A 1 31 ? 15.377 2.214 -0.773 1.00 0.00 31 ASN A CA 14
ATOM 7259 C C . ASN A 1 31 ? 16.844 2.546 -1.054 1.00 0.00 31 ASN A C 14
ATOM 7260 O O . ASN A 1 31 ? 17.481 1.936 -1.913 1.00 0.00 31 ASN A O 14
ATOM 7271 N N . GLY A 1 32 ? 17.373 3.523 -0.323 1.00 0.00 32 GLY A N 14
ATOM 7272 C CA . GLY A 1 32 ? 18.756 3.920 -0.509 1.00 0.00 32 GLY A CA 14
ATOM 7273 C C . GLY A 1 32 ? 18.981 5.395 -0.238 1.00 0.00 32 GLY A C 14
ATOM 7274 O O . GLY A 1 32 ? 19.463 5.769 0.832 1.00 0.00 32 GLY A O 14
ATOM 7278 N N . GLY A 1 33 ? 18.638 6.236 -1.209 1.00 0.00 33 GLY A N 14
ATOM 7279 C CA . GLY A 1 33 ? 18.822 7.667 -1.048 1.00 0.00 33 GLY A CA 14
ATOM 7280 C C . GLY A 1 33 ? 20.284 8.042 -0.903 1.00 0.00 33 GLY A C 14
ATOM 7281 O O . GLY A 1 33 ? 20.666 8.727 0.046 1.00 0.00 33 GLY A O 14
ATOM 7285 N N . ASN A 1 34 ? 21.103 7.584 -1.845 1.00 0.00 34 ASN A N 14
ATOM 7286 C CA . ASN A 1 34 ? 22.534 7.867 -1.827 1.00 0.00 34 ASN A CA 14
ATOM 7287 C C . ASN A 1 34 ? 23.092 7.896 -3.245 1.00 0.00 34 ASN A C 14
ATOM 7288 O O . ASN A 1 34 ? 23.480 6.863 -3.791 1.00 0.00 34 ASN A O 14
ATOM 7299 N N . GLY A 1 35 ? 23.122 9.084 -3.838 1.00 0.00 35 GLY A N 14
ATOM 7300 C CA . GLY A 1 35 ? 23.628 9.227 -5.192 1.00 0.00 35 GLY A CA 14
ATOM 7301 C C . GLY A 1 35 ? 22.522 9.119 -6.225 1.00 0.00 35 GLY A C 14
ATOM 7302 O O . GLY A 1 35 ? 21.853 8.091 -6.318 1.00 0.00 35 GLY A O 14
ATOM 7306 N N . PHE A 1 36 ? 22.324 10.185 -6.994 1.00 0.00 36 PHE A N 14
ATOM 7307 C CA . PHE A 1 36 ? 21.285 10.207 -8.022 1.00 0.00 36 PHE A CA 14
ATOM 7308 C C . PHE A 1 36 ? 21.548 11.322 -9.030 1.00 0.00 36 PHE A C 14
ATOM 7309 O O . PHE A 1 36 ? 20.615 11.922 -9.565 1.00 0.00 36 PHE A O 14
ATOM 7326 N N . TRP A 1 37 ? 22.824 11.592 -9.287 1.00 0.00 37 TRP A N 14
ATOM 7327 C CA . TRP A 1 37 ? 23.216 12.631 -10.233 1.00 0.00 37 TRP A CA 14
ATOM 7328 C C . TRP A 1 37 ? 22.804 14.010 -9.727 1.00 0.00 37 TRP A C 14
ATOM 7329 O O . TRP A 1 37 ? 23.681 14.735 -9.211 1.00 0.00 37 TRP A O 14
ATOM 7351 N N . LYS A 1 1 ? -8.657 -4.790 6.212 1.00 0.00 1 LYS A N 15
ATOM 7352 C CA . LYS A 1 1 ? -7.566 -5.653 5.681 1.00 0.00 1 LYS A CA 15
ATOM 7353 C C . LYS A 1 1 ? -6.518 -4.824 4.956 1.00 0.00 1 LYS A C 15
ATOM 7354 O O . LYS A 1 1 ? -6.836 -4.102 4.018 1.00 0.00 1 LYS A O 15
ATOM 7372 N N . TYR A 1 2 ? -5.269 -4.919 5.388 1.00 0.00 2 TYR A N 15
ATOM 7373 C CA . TYR A 1 2 ? -4.207 -4.163 4.757 1.00 0.00 2 TYR A CA 15
ATOM 7374 C C . TYR A 1 2 ? -3.695 -4.883 3.520 1.00 0.00 2 TYR A C 15
ATOM 7375 O O . TYR A 1 2 ? -3.452 -6.088 3.547 1.00 0.00 2 TYR A O 15
ATOM 7393 N N . TYR A 1 3 ? -3.523 -4.136 2.439 1.00 0.00 3 TYR A N 15
ATOM 7394 C CA . TYR A 1 3 ? -3.035 -4.708 1.189 1.00 0.00 3 TYR A CA 15
ATOM 7395 C C . TYR A 1 3 ? -1.586 -4.310 0.931 1.00 0.00 3 TYR A C 15
ATOM 7396 O O . TYR A 1 3 ? -1.204 -4.019 -0.202 1.00 0.00 3 TYR A O 15
ATOM 7414 N N . GLY A 1 4 ? -0.781 -4.287 1.997 1.00 0.00 4 GLY A N 15
ATOM 7415 C CA . GLY A 1 4 ? 0.626 -3.927 1.873 1.00 0.00 4 GLY A CA 15
ATOM 7416 C C . GLY A 1 4 ? 0.865 -2.725 0.976 1.00 0.00 4 GLY A C 15
ATOM 7417 O O . GLY A 1 4 ? 1.957 -2.552 0.434 1.00 0.00 4 GLY A O 15
ATOM 7421 N N . ASN A 1 5 ? -0.161 -1.898 0.822 1.00 0.00 5 ASN A N 15
ATOM 7422 C CA . ASN A 1 5 ? -0.079 -0.701 -0.004 1.00 0.00 5 ASN A CA 15
ATOM 7423 C C . ASN A 1 5 ? -0.926 0.402 0.612 1.00 0.00 5 ASN A C 15
ATOM 7424 O O . ASN A 1 5 ? -1.641 1.121 -0.086 1.00 0.00 5 ASN A O 15
ATOM 7435 N N . GLY A 1 6 ? -0.864 0.509 1.935 1.00 0.00 6 GLY A N 15
ATOM 7436 C CA . GLY A 1 6 ? -1.647 1.505 2.638 1.00 0.00 6 GLY A CA 15
ATOM 7437 C C . GLY A 1 6 ? -3.134 1.375 2.368 1.00 0.00 6 GLY A C 15
ATOM 7438 O O . GLY A 1 6 ? -3.905 2.279 2.684 1.00 0.00 6 GLY A O 15
ATOM 7442 N N . VAL A 1 7 ? -3.540 0.252 1.781 1.00 0.00 7 VAL A N 15
ATOM 7443 C CA . VAL A 1 7 ? -4.952 0.019 1.476 1.00 0.00 7 VAL A CA 15
ATOM 7444 C C . VAL A 1 7 ? -5.575 -0.950 2.465 1.00 0.00 7 VAL A C 15
ATOM 7445 O O . VAL A 1 7 ? -5.156 -2.103 2.569 1.00 0.00 7 VAL A O 15
ATOM 7458 N N . HIS A 1 8 ? -6.595 -0.484 3.167 1.00 0.00 8 HIS A N 15
ATOM 7459 C CA . HIS A 1 8 ? -7.293 -1.322 4.123 1.00 0.00 8 HIS A CA 15
ATOM 7460 C C . HIS A 1 8 ? -8.785 -1.206 3.931 1.00 0.00 8 HIS A C 15
ATOM 7461 O O . HIS A 1 8 ? -9.316 -0.117 3.715 1.00 0.00 8 HIS A O 15
ATOM 7476 N N . CYS A 1 9 ? -9.462 -2.333 4.025 1.00 0.00 9 CYS A N 15
ATOM 7477 C CA . CYS A 1 9 ? -10.895 -2.349 3.887 1.00 0.00 9 CYS A CA 15
ATOM 7478 C C . CYS A 1 9 ? -11.518 -2.606 5.247 1.00 0.00 9 CYS A C 15
ATOM 7479 O O . CYS A 1 9 ? -11.504 -3.729 5.750 1.00 0.00 9 CYS A O 15
ATOM 7486 N N . THR A 1 10 ? -12.035 -1.552 5.851 1.00 0.00 10 THR A N 15
ATOM 7487 C CA . THR A 1 10 ? -12.630 -1.657 7.172 1.00 0.00 10 THR A CA 15
ATOM 7488 C C . THR A 1 10 ? -14.135 -1.846 7.081 1.00 0.00 10 THR A C 15
ATOM 7489 O O . THR A 1 10 ? -14.676 -2.126 6.011 1.00 0.00 10 THR A O 15
ATOM 7500 N N . LYS A 1 11 ? -14.801 -1.709 8.215 1.00 0.00 11 LYS A N 15
ATOM 7501 C CA . LYS A 1 11 ? -16.242 -1.880 8.281 1.00 0.00 11 LYS A CA 15
ATOM 7502 C C . LYS A 1 11 ? -16.969 -0.883 7.378 1.00 0.00 11 LYS A C 15
ATOM 7503 O O . LYS A 1 11 ? -18.138 -1.075 7.050 1.00 0.00 11 LYS A O 15
ATOM 7522 N N . SER A 1 12 ? -16.270 0.171 6.965 1.00 0.00 12 SER A N 15
ATOM 7523 C CA . SER A 1 12 ? -16.858 1.175 6.087 1.00 0.00 12 SER A CA 15
ATOM 7524 C C . SER A 1 12 ? -16.590 0.828 4.623 1.00 0.00 12 SER A C 15
ATOM 7525 O O . SER A 1 12 ? -17.375 1.168 3.737 1.00 0.00 12 SER A O 15
ATOM 7533 N N . GLY A 1 13 ? -15.475 0.145 4.383 1.00 0.00 13 GLY A N 15
ATOM 7534 C CA . GLY A 1 13 ? -15.112 -0.245 3.032 1.00 0.00 13 GLY A CA 15
ATOM 7535 C C . GLY A 1 13 ? -13.616 -0.184 2.814 1.00 0.00 13 GLY A C 15
ATOM 7536 O O . GLY A 1 13 ? -12.848 -0.160 3.775 1.00 0.00 13 GLY A O 15
ATOM 7540 N N . CYS A 1 14 ? -13.195 -0.148 1.555 1.00 0.00 14 CYS A N 15
ATOM 7541 C CA . CYS A 1 14 ? -11.776 -0.074 1.241 1.00 0.00 14 CYS A CA 15
ATOM 7542 C C . CYS A 1 14 ? -11.325 1.367 1.133 1.00 0.00 14 CYS A C 15
ATOM 7543 O O . CYS A 1 14 ? -11.895 2.163 0.387 1.00 0.00 14 CYS A O 15
ATOM 7550 N N . SER A 1 15 ? -10.288 1.686 1.889 1.00 0.00 15 SER A N 15
ATOM 7551 C CA . SER A 1 15 ? -9.739 3.037 1.900 1.00 0.00 15 SER A CA 15
ATOM 7552 C C . SER A 1 15 ? -8.221 3.004 1.961 1.00 0.00 15 SER A C 15
ATOM 7553 O O . SER A 1 15 ? -7.619 1.943 2.126 1.00 0.00 15 SER A O 15
ATOM 7561 N N . VAL A 1 16 ? -7.610 4.175 1.819 1.00 0.00 16 VAL A N 15
ATOM 7562 C CA . VAL A 1 16 ? -6.159 4.290 1.858 1.00 0.00 16 VAL A CA 15
ATOM 7563 C C . VAL A 1 16 ? -5.721 5.368 2.837 1.00 0.00 16 VAL A C 15
ATOM 7564 O O . VAL A 1 16 ? -6.138 6.521 2.728 1.00 0.00 16 VAL A O 15
ATOM 7577 N N . ASN A 1 17 ? -4.866 5.000 3.782 1.00 0.00 17 ASN A N 15
ATOM 7578 C CA . ASN A 1 17 ? -4.362 5.963 4.749 1.00 0.00 17 ASN A CA 15
ATOM 7579 C C . ASN A 1 17 ? -3.423 6.947 4.054 1.00 0.00 17 ASN A C 15
ATOM 7580 O O . ASN A 1 17 ? -3.136 8.027 4.571 1.00 0.00 17 ASN A O 15
ATOM 7591 N N . TRP A 1 18 ? -2.954 6.549 2.870 1.00 0.00 18 TRP A N 15
ATOM 7592 C CA . TRP A 1 18 ? -2.055 7.363 2.062 1.00 0.00 18 TRP A CA 15
ATOM 7593 C C . TRP A 1 18 ? -0.715 7.557 2.738 1.00 0.00 18 TRP A C 15
ATOM 7594 O O . TRP A 1 18 ? 0.297 7.064 2.245 1.00 0.00 18 TRP A O 15
ATOM 7615 N N . GLY A 1 19 ? -0.685 8.236 3.873 1.00 0.00 19 GLY A N 15
ATOM 7616 C CA . GLY A 1 19 ? 0.580 8.405 4.550 1.00 0.00 19 GLY A CA 15
ATOM 7617 C C . GLY A 1 19 ? 1.232 7.061 4.824 1.00 0.00 19 GLY A C 15
ATOM 7618 O O . GLY A 1 19 ? 2.456 6.963 4.922 1.00 0.00 19 GLY A O 15
ATOM 7622 N N . GLU A 1 20 ? 0.402 6.017 4.914 1.00 0.00 20 GLU A N 15
ATOM 7623 C CA . GLU A 1 20 ? 0.893 4.662 5.134 1.00 0.00 20 GLU A CA 15
ATOM 7624 C C . GLU A 1 20 ? 1.436 4.114 3.826 1.00 0.00 20 GLU A C 15
ATOM 7625 O O . GLU A 1 20 ? 2.510 3.514 3.783 1.00 0.00 20 GLU A O 15
ATOM 7637 N N . ALA A 1 21 ? 0.682 4.353 2.757 1.00 0.00 21 ALA A N 15
ATOM 7638 C CA . ALA A 1 21 ? 1.068 3.917 1.428 1.00 0.00 21 ALA A CA 15
ATOM 7639 C C . ALA A 1 21 ? 2.272 4.708 0.958 1.00 0.00 21 ALA A C 15
ATOM 7640 O O . ALA A 1 21 ? 3.177 4.174 0.319 1.00 0.00 21 ALA A O 15
ATOM 7647 N N . PHE A 1 22 ? 2.289 5.986 1.315 1.00 0.00 22 PHE A N 15
ATOM 7648 C CA . PHE A 1 22 ? 3.390 6.863 0.964 1.00 0.00 22 PHE A CA 15
ATOM 7649 C C . PHE A 1 22 ? 4.663 6.310 1.573 1.00 0.00 22 PHE A C 15
ATOM 7650 O O . PHE A 1 22 ? 5.727 6.320 0.957 1.00 0.00 22 PHE A O 15
ATOM 7667 N N . SER A 1 23 ? 4.518 5.801 2.788 1.00 0.00 23 SER A N 15
ATOM 7668 C CA . SER A 1 23 ? 5.628 5.198 3.513 1.00 0.00 23 SER A CA 15
ATOM 7669 C C . SER A 1 23 ? 6.007 3.868 2.879 1.00 0.00 23 SER A C 15
ATOM 7670 O O . SER A 1 23 ? 7.162 3.449 2.926 1.00 0.00 23 SER A O 15
ATOM 7678 N N . ALA A 1 24 ? 5.019 3.203 2.286 1.00 0.00 24 ALA A N 15
ATOM 7679 C CA . ALA A 1 24 ? 5.246 1.918 1.642 1.00 0.00 24 ALA A CA 15
ATOM 7680 C C . ALA A 1 24 ? 5.961 2.107 0.312 1.00 0.00 24 ALA A C 15
ATOM 7681 O O . ALA A 1 24 ? 6.952 1.437 0.023 1.00 0.00 24 ALA A O 15
ATOM 7688 N N . GLY A 1 25 ? 5.450 3.030 -0.491 1.00 0.00 25 GLY A N 15
ATOM 7689 C CA . GLY A 1 25 ? 6.051 3.301 -1.780 1.00 0.00 25 GLY A CA 15
ATOM 7690 C C . GLY A 1 25 ? 7.459 3.847 -1.657 1.00 0.00 25 GLY A C 15
ATOM 7691 O O . GLY A 1 25 ? 8.339 3.471 -2.422 1.00 0.00 25 GLY A O 15
ATOM 7695 N N . VAL A 1 26 ? 7.674 4.741 -0.699 1.00 0.00 26 VAL A N 15
ATOM 7696 C CA . VAL A 1 26 ? 8.993 5.337 -0.498 1.00 0.00 26 VAL A CA 15
ATOM 7697 C C . VAL A 1 26 ? 10.011 4.289 -0.076 1.00 0.00 26 VAL A C 15
ATOM 7698 O O . VAL A 1 26 ? 11.155 4.312 -0.526 1.00 0.00 26 VAL A O 15
ATOM 7711 N N . HIS A 1 27 ? 9.598 3.366 0.778 1.00 0.00 27 HIS A N 15
ATOM 7712 C CA . HIS A 1 27 ? 10.498 2.320 1.232 1.00 0.00 27 HIS A CA 15
ATOM 7713 C C . HIS A 1 27 ? 10.951 1.489 0.041 1.00 0.00 27 HIS A C 15
ATOM 7714 O O . HIS A 1 27 ? 12.092 1.048 -0.025 1.00 0.00 27 HIS A O 15
ATOM 7729 N N . ARG A 1 28 ? 10.043 1.299 -0.906 1.00 0.00 28 ARG A N 15
ATOM 7730 C CA . ARG A 1 28 ? 10.343 0.544 -2.112 1.00 0.00 28 ARG A CA 15
ATOM 7731 C C . ARG A 1 28 ? 11.214 1.357 -3.073 1.00 0.00 28 ARG A C 15
ATOM 7732 O O . ARG A 1 28 ? 12.207 0.856 -3.599 1.00 0.00 28 ARG A O 15
ATOM 7753 N N . LEU A 1 29 ? 10.821 2.611 -3.307 1.00 0.00 29 LEU A N 15
ATOM 7754 C CA . LEU A 1 29 ? 11.547 3.495 -4.218 1.00 0.00 29 LEU A CA 15
ATOM 7755 C C . LEU A 1 29 ? 12.874 3.955 -3.639 1.00 0.00 29 LEU A C 15
ATOM 7756 O O . LEU A 1 29 ? 13.923 3.859 -4.275 1.00 0.00 29 LEU A O 15
ATOM 7772 N N . ALA A 1 30 ? 12.792 4.499 -2.442 1.00 0.00 30 ALA A N 15
ATOM 7773 C CA . ALA A 1 30 ? 13.952 5.046 -1.750 1.00 0.00 30 ALA A CA 15
ATOM 7774 C C . ALA A 1 30 ? 14.971 3.982 -1.335 1.00 0.00 30 ALA A C 15
ATOM 7775 O O . ALA A 1 30 ? 16.088 4.320 -0.944 1.00 0.00 30 ALA A O 15
ATOM 7782 N N . ASN A 1 31 ? 14.603 2.708 -1.413 1.00 0.00 31 ASN A N 15
ATOM 7783 C CA . ASN A 1 31 ? 15.530 1.642 -1.034 1.00 0.00 31 ASN A CA 15
ATOM 7784 C C . ASN A 1 31 ? 16.436 1.260 -2.200 1.00 0.00 31 ASN A C 15
ATOM 7785 O O . ASN A 1 31 ? 17.625 1.002 -2.014 1.00 0.00 31 ASN A O 15
ATOM 7796 N N . GLY A 1 32 ? 15.867 1.218 -3.400 1.00 0.00 32 GLY A N 15
ATOM 7797 C CA . GLY A 1 32 ? 16.640 0.860 -4.575 1.00 0.00 32 GLY A CA 15
ATOM 7798 C C . GLY A 1 32 ? 16.655 -0.636 -4.825 1.00 0.00 32 GLY A C 15
ATOM 7799 O O . GLY A 1 32 ? 16.016 -1.122 -5.758 1.00 0.00 32 GLY A O 15
ATOM 7803 N N . GLY A 1 33 ? 17.381 -1.370 -3.987 1.00 0.00 33 GLY A N 15
ATOM 7804 C CA . GLY A 1 33 ? 17.458 -2.813 -4.138 1.00 0.00 33 GLY A CA 15
ATOM 7805 C C . GLY A 1 33 ? 18.856 -3.293 -4.484 1.00 0.00 33 GLY A C 15
ATOM 7806 O O . GLY A 1 33 ? 19.021 -4.329 -5.128 1.00 0.00 33 GLY A O 15
ATOM 7810 N N . ASN A 1 34 ? 19.864 -2.539 -4.058 1.00 0.00 34 ASN A N 15
ATOM 7811 C CA . ASN A 1 34 ? 21.250 -2.899 -4.330 1.00 0.00 34 ASN A CA 15
ATOM 7812 C C . ASN A 1 34 ? 21.826 -3.745 -3.200 1.00 0.00 34 ASN A C 15
ATOM 7813 O O . ASN A 1 34 ? 22.432 -3.222 -2.264 1.00 0.00 34 ASN A O 15
ATOM 7824 N N . GLY A 1 35 ? 21.634 -5.058 -3.294 1.00 0.00 35 GLY A N 15
ATOM 7825 C CA . GLY A 1 35 ? 22.143 -5.957 -2.273 1.00 0.00 35 GLY A CA 15
ATOM 7826 C C . GLY A 1 35 ? 21.036 -6.589 -1.452 1.00 0.00 35 GLY A C 15
ATOM 7827 O O . GLY A 1 35 ? 19.854 -6.386 -1.728 1.00 0.00 35 GLY A O 15
ATOM 7831 N N . PHE A 1 36 ? 21.422 -7.356 -0.435 1.00 0.00 36 PHE A N 15
ATOM 7832 C CA . PHE A 1 36 ? 20.459 -8.025 0.437 1.00 0.00 36 PHE A CA 15
ATOM 7833 C C . PHE A 1 36 ? 19.385 -8.743 -0.377 1.00 0.00 36 PHE A C 15
ATOM 7834 O O . PHE A 1 36 ? 18.191 -8.488 -0.213 1.00 0.00 36 PHE A O 15
ATOM 7851 N N . TRP A 1 37 ? 19.816 -9.646 -1.253 1.00 0.00 37 TRP A N 15
ATOM 7852 C CA . TRP A 1 37 ? 18.890 -10.402 -2.089 1.00 0.00 37 TRP A CA 15
ATOM 7853 C C . TRP A 1 37 ? 18.207 -11.504 -1.285 1.00 0.00 37 TRP A C 15
ATOM 7854 O O . TRP A 1 37 ? 16.958 -11.512 -1.236 1.00 0.00 37 TRP A O 15
ATOM 7876 N N . LYS A 1 1 ? -8.431 -4.499 7.351 1.00 0.00 1 LYS A N 16
ATOM 7877 C CA . LYS A 1 1 ? -7.485 -5.355 6.587 1.00 0.00 1 LYS A CA 16
ATOM 7878 C C . LYS A 1 1 ? -6.529 -4.517 5.760 1.00 0.00 1 LYS A C 16
ATOM 7879 O O . LYS A 1 1 ? -6.933 -3.906 4.772 1.00 0.00 1 LYS A O 16
ATOM 7897 N N . TYR A 1 2 ? -5.259 -4.497 6.149 1.00 0.00 2 TYR A N 16
ATOM 7898 C CA . TYR A 1 2 ? -4.272 -3.734 5.411 1.00 0.00 2 TYR A CA 16
ATOM 7899 C C . TYR A 1 2 ? -3.839 -4.507 4.178 1.00 0.00 2 TYR A C 16
ATOM 7900 O O . TYR A 1 2 ? -3.627 -5.719 4.235 1.00 0.00 2 TYR A O 16
ATOM 7918 N N . TYR A 1 3 ? -3.697 -3.806 3.072 1.00 0.00 3 TYR A N 16
ATOM 7919 C CA . TYR A 1 3 ? -3.288 -4.440 1.825 1.00 0.00 3 TYR A CA 16
ATOM 7920 C C . TYR A 1 3 ? -1.811 -4.173 1.550 1.00 0.00 3 TYR A C 16
ATOM 7921 O O . TYR A 1 3 ? -1.402 -4.013 0.400 1.00 0.00 3 TYR A O 16
ATOM 7939 N N . GLY A 1 4 ? -1.019 -4.104 2.625 1.00 0.00 4 GLY A N 16
ATOM 7940 C CA . GLY A 1 4 ? 0.411 -3.846 2.503 1.00 0.00 4 GLY A CA 16
ATOM 7941 C C . GLY A 1 4 ? 0.734 -2.766 1.485 1.00 0.00 4 GLY A C 16
ATOM 7942 O O . GLY A 1 4 ? 1.833 -2.733 0.930 1.00 0.00 4 GLY A O 16
ATOM 7946 N N . ASN A 1 5 ? -0.230 -1.888 1.236 1.00 0.00 5 ASN A N 16
ATOM 7947 C CA . ASN A 1 5 ? -0.060 -0.802 0.281 1.00 0.00 5 ASN A CA 16
ATOM 7948 C C . ASN A 1 5 ? -0.845 0.419 0.734 1.00 0.00 5 ASN A C 16
ATOM 7949 O O . ASN A 1 5 ? -1.365 1.173 -0.088 1.00 0.00 5 ASN A O 16
ATOM 7960 N N . GLY A 1 6 ? -0.958 0.591 2.046 1.00 0.00 6 GLY A N 16
ATOM 7961 C CA . GLY A 1 6 ? -1.713 1.707 2.572 1.00 0.00 6 GLY A CA 16
ATOM 7962 C C . GLY A 1 6 ? -3.149 1.688 2.093 1.00 0.00 6 GLY A C 16
ATOM 7963 O O . GLY A 1 6 ? -3.672 2.705 1.656 1.00 0.00 6 GLY A O 16
ATOM 7967 N N . VAL A 1 7 ? -3.786 0.526 2.172 1.00 0.00 7 VAL A N 16
ATOM 7968 C CA . VAL A 1 7 ? -5.174 0.383 1.745 1.00 0.00 7 VAL A CA 16
ATOM 7969 C C . VAL A 1 7 ? -5.901 -0.625 2.613 1.00 0.00 7 VAL A C 16
ATOM 7970 O O . VAL A 1 7 ? -5.694 -1.830 2.482 1.00 0.00 7 VAL A O 16
ATOM 7983 N N . HIS A 1 8 ? -6.768 -0.128 3.481 1.00 0.00 8 HIS A N 16
ATOM 7984 C CA . HIS A 1 8 ? -7.544 -0.996 4.347 1.00 0.00 8 HIS A CA 16
ATOM 7985 C C . HIS A 1 8 ? -9.006 -0.958 3.947 1.00 0.00 8 HIS A C 16
ATOM 7986 O O . HIS A 1 8 ? -9.527 0.083 3.554 1.00 0.00 8 HIS A O 16
ATOM 8001 N N . CYS A 1 9 ? -9.669 -2.093 4.056 1.00 0.00 9 CYS A N 16
ATOM 8002 C CA . CYS A 1 9 ? -11.075 -2.174 3.722 1.00 0.00 9 CYS A CA 16
ATOM 8003 C C . CYS A 1 9 ? -11.863 -2.519 4.971 1.00 0.00 9 CYS A C 16
ATOM 8004 O O . CYS A 1 9 ? -12.257 -3.664 5.187 1.00 0.00 9 CYS A O 16
ATOM 8011 N N . THR A 1 10 ? -12.059 -1.506 5.802 1.00 0.00 10 THR A N 16
ATOM 8012 C CA . THR A 1 10 ? -12.764 -1.671 7.068 1.00 0.00 10 THR A CA 16
ATOM 8013 C C . THR A 1 10 ? -14.230 -1.288 6.963 1.00 0.00 10 THR A C 16
ATOM 8014 O O . THR A 1 10 ? -14.655 -0.634 6.013 1.00 0.00 10 THR A O 16
ATOM 8025 N N . LYS A 1 11 ? -14.983 -1.702 7.977 1.00 0.00 11 LYS A N 16
ATOM 8026 C CA . LYS A 1 11 ? -16.413 -1.428 8.074 1.00 0.00 11 LYS A CA 16
ATOM 8027 C C . LYS A 1 11 ? -17.133 -1.536 6.728 1.00 0.00 11 LYS A C 16
ATOM 8028 O O . LYS A 1 11 ? -18.086 -0.804 6.460 1.00 0.00 11 LYS A O 16
ATOM 8047 N N . SER A 1 12 ? -16.682 -2.468 5.901 1.00 0.00 12 SER A N 16
ATOM 8048 C CA . SER A 1 12 ? -17.280 -2.702 4.587 1.00 0.00 12 SER A CA 16
ATOM 8049 C C . SER A 1 12 ? -16.918 -1.591 3.609 1.00 0.00 12 SER A C 16
ATOM 8050 O O . SER A 1 12 ? -17.700 -1.246 2.723 1.00 0.00 12 SER A O 16
ATOM 8058 N N . GLY A 1 13 ? -15.719 -1.043 3.769 1.00 0.00 13 GLY A N 16
ATOM 8059 C CA . GLY A 1 13 ? -15.267 0.017 2.889 1.00 0.00 13 GLY A CA 16
ATOM 8060 C C . GLY A 1 13 ? -13.758 0.116 2.830 1.00 0.00 13 GLY A C 16
ATOM 8061 O O . GLY A 1 13 ? -13.079 -0.042 3.843 1.00 0.00 13 GLY A O 16
ATOM 8065 N N . CYS A 1 14 ? -13.234 0.390 1.642 1.00 0.00 14 CYS A N 16
ATOM 8066 C CA . CYS A 1 14 ? -11.799 0.526 1.451 1.00 0.00 14 CYS A CA 16
ATOM 8067 C C . CYS A 1 14 ? -11.370 1.968 1.626 1.00 0.00 14 CYS A C 16
ATOM 8068 O O . CYS A 1 14 ? -12.025 2.895 1.150 1.00 0.00 14 CYS A O 16
ATOM 8075 N N . SER A 1 15 ? -10.255 2.136 2.315 1.00 0.00 15 SER A N 16
ATOM 8076 C CA . SER A 1 15 ? -9.706 3.459 2.576 1.00 0.00 15 SER A CA 16
ATOM 8077 C C . SER A 1 15 ? -8.190 3.432 2.485 1.00 0.00 15 SER A C 16
ATOM 8078 O O . SER A 1 15 ? -7.583 2.362 2.438 1.00 0.00 15 SER A O 16
ATOM 8086 N N . VAL A 1 16 ? -7.583 4.611 2.446 1.00 0.00 16 VAL A N 16
ATOM 8087 C CA . VAL A 1 16 ? -6.136 4.711 2.351 1.00 0.00 16 VAL A CA 16
ATOM 8088 C C . VAL A 1 16 ? -5.573 5.750 3.309 1.00 0.00 16 VAL A C 16
ATOM 8089 O O . VAL A 1 16 ? -5.978 6.911 3.291 1.00 0.00 16 VAL A O 16
ATOM 8102 N N . ASN A 1 17 ? -4.606 5.334 4.119 1.00 0.00 17 ASN A N 16
ATOM 8103 C CA . ASN A 1 17 ? -3.955 6.249 5.045 1.00 0.00 17 ASN A CA 16
ATOM 8104 C C . ASN A 1 17 ? -3.050 7.194 4.259 1.00 0.00 17 ASN A C 16
ATOM 8105 O O . ASN A 1 17 ? -2.717 8.286 4.718 1.00 0.00 17 ASN A O 16
ATOM 8116 N N . TRP A 1 18 ? -2.662 6.748 3.066 1.00 0.00 18 TRP A N 16
ATOM 8117 C CA . TRP A 1 18 ? -1.811 7.526 2.176 1.00 0.00 18 TRP A CA 16
ATOM 8118 C C . TRP A 1 18 ? -0.418 7.669 2.734 1.00 0.00 18 TRP A C 16
ATOM 8119 O O . TRP A 1 18 ? 0.528 7.118 2.177 1.00 0.00 18 TRP A O 16
ATOM 8140 N N . GLY A 1 19 ? -0.277 8.373 3.841 1.00 0.00 19 GLY A N 16
ATOM 8141 C CA . GLY A 1 19 ? 1.036 8.505 4.421 1.00 0.00 19 GLY A CA 16
ATOM 8142 C C . GLY A 1 19 ? 1.659 7.137 4.641 1.00 0.00 19 GLY A C 16
ATOM 8143 O O . GLY A 1 19 ? 2.878 6.981 4.579 1.00 0.00 19 GLY A O 16
ATOM 8147 N N . GLU A 1 20 ? 0.798 6.136 4.858 1.00 0.00 20 GLU A N 16
ATOM 8148 C CA . GLU A 1 20 ? 1.242 4.757 5.044 1.00 0.00 20 GLU A CA 16
ATOM 8149 C C . GLU A 1 20 ? 1.638 4.170 3.699 1.00 0.00 20 GLU A C 16
ATOM 8150 O O . GLU A 1 20 ? 2.638 3.465 3.577 1.00 0.00 20 GLU A O 16
ATOM 8162 N N . ALA A 1 21 ? 0.843 4.487 2.684 1.00 0.00 21 ALA A N 16
ATOM 8163 C CA . ALA A 1 21 ? 1.101 4.021 1.336 1.00 0.00 21 ALA A CA 16
ATOM 8164 C C . ALA A 1 21 ? 2.320 4.732 0.789 1.00 0.00 21 ALA A C 16
ATOM 8165 O O . ALA A 1 21 ? 3.181 4.132 0.149 1.00 0.00 21 ALA A O 16
ATOM 8172 N N . PHE A 1 22 ? 2.392 6.021 1.090 1.00 0.00 22 PHE A N 16
ATOM 8173 C CA . PHE A 1 22 ? 3.507 6.845 0.679 1.00 0.00 22 PHE A CA 16
ATOM 8174 C C . PHE A 1 22 ? 4.770 6.279 1.294 1.00 0.00 22 PHE A C 16
ATOM 8175 O O . PHE A 1 22 ? 5.811 6.193 0.650 1.00 0.00 22 PHE A O 16
ATOM 8192 N N . SER A 1 23 ? 4.645 5.851 2.545 1.00 0.00 23 SER A N 16
ATOM 8193 C CA . SER A 1 23 ? 5.760 5.240 3.257 1.00 0.00 23 SER A CA 16
ATOM 8194 C C . SER A 1 23 ? 6.072 3.878 2.653 1.00 0.00 23 SER A C 16
ATOM 8195 O O . SER A 1 23 ? 7.206 3.412 2.701 1.00 0.00 23 SER A O 16
ATOM 8203 N N . ALA A 1 24 ? 5.050 3.249 2.076 1.00 0.00 24 ALA A N 16
ATOM 8204 C CA . ALA A 1 24 ? 5.208 1.943 1.451 1.00 0.00 24 ALA A CA 16
ATOM 8205 C C . ALA A 1 24 ? 5.920 2.084 0.113 1.00 0.00 24 ALA A C 16
ATOM 8206 O O . ALA A 1 24 ? 6.919 1.412 -0.151 1.00 0.00 24 ALA A O 16
ATOM 8213 N N . GLY A 1 25 ? 5.403 2.974 -0.725 1.00 0.00 25 GLY A N 16
ATOM 8214 C CA . GLY A 1 25 ? 6.001 3.200 -2.022 1.00 0.00 25 GLY A CA 16
ATOM 8215 C C . GLY A 1 25 ? 7.420 3.721 -1.922 1.00 0.00 25 GLY A C 16
ATOM 8216 O O . GLY A 1 25 ? 8.294 3.288 -2.665 1.00 0.00 25 GLY A O 16
ATOM 8220 N N . VAL A 1 26 ? 7.649 4.658 -1.001 1.00 0.00 26 VAL A N 16
ATOM 8221 C CA . VAL A 1 26 ? 8.977 5.243 -0.821 1.00 0.00 26 VAL A CA 16
ATOM 8222 C C . VAL A 1 26 ? 9.987 4.203 -0.369 1.00 0.00 26 VAL A C 16
ATOM 8223 O O . VAL A 1 26 ? 11.137 4.237 -0.786 1.00 0.00 26 VAL A O 16
ATOM 8236 N N . HIS A 1 27 ? 9.570 3.272 0.473 1.00 0.00 27 HIS A N 16
ATOM 8237 C CA . HIS A 1 27 ? 10.489 2.243 0.935 1.00 0.00 27 HIS A CA 16
ATOM 8238 C C . HIS A 1 27 ? 10.971 1.441 -0.263 1.00 0.00 27 HIS A C 16
ATOM 8239 O O . HIS A 1 27 ? 12.132 1.055 -0.340 1.00 0.00 27 HIS A O 16
ATOM 8254 N N . ARG A 1 28 ? 10.068 1.227 -1.211 1.00 0.00 28 ARG A N 16
ATOM 8255 C CA . ARG A 1 28 ? 10.396 0.500 -2.429 1.00 0.00 28 ARG A CA 16
ATOM 8256 C C . ARG A 1 28 ? 11.341 1.315 -3.318 1.00 0.00 28 ARG A C 16
ATOM 8257 O O . ARG A 1 28 ? 12.364 0.807 -3.778 1.00 0.00 28 ARG A O 16
ATOM 8278 N N . LEU A 1 29 ? 10.987 2.578 -3.560 1.00 0.00 29 LEU A N 16
ATOM 8279 C CA . LEU A 1 29 ? 11.801 3.456 -4.401 1.00 0.00 29 LEU A CA 16
ATOM 8280 C C . LEU A 1 29 ? 13.093 3.860 -3.705 1.00 0.00 29 LEU A C 16
ATOM 8281 O O . LEU A 1 29 ? 14.181 3.781 -4.274 1.00 0.00 29 LEU A O 16
ATOM 8297 N N . ALA A 1 30 ? 12.939 4.329 -2.482 1.00 0.00 30 ALA A N 16
ATOM 8298 C CA . ALA A 1 30 ? 14.054 4.807 -1.673 1.00 0.00 30 ALA A CA 16
ATOM 8299 C C . ALA A 1 30 ? 14.988 3.688 -1.208 1.00 0.00 30 ALA A C 16
ATOM 8300 O O . ALA A 1 30 ? 16.034 3.967 -0.622 1.00 0.00 30 ALA A O 16
ATOM 8307 N N . ASN A 1 31 ? 14.632 2.431 -1.460 1.00 0.00 31 ASN A N 16
ATOM 8308 C CA . ASN A 1 31 ? 15.490 1.321 -1.047 1.00 0.00 31 ASN A CA 16
ATOM 8309 C C . ASN A 1 31 ? 16.627 1.119 -2.044 1.00 0.00 31 ASN A C 16
ATOM 8310 O O . ASN A 1 31 ? 17.677 0.576 -1.698 1.00 0.00 31 ASN A O 16
ATOM 8321 N N . GLY A 1 32 ? 16.417 1.562 -3.280 1.00 0.00 32 GLY A N 16
ATOM 8322 C CA . GLY A 1 32 ? 17.440 1.423 -4.297 1.00 0.00 32 GLY A CA 16
ATOM 8323 C C . GLY A 1 32 ? 18.646 2.298 -4.019 1.00 0.00 32 GLY A C 16
ATOM 8324 O O . GLY A 1 32 ? 19.739 1.796 -3.753 1.00 0.00 32 GLY A O 16
ATOM 8328 N N . GLY A 1 33 ? 18.445 3.610 -4.074 1.00 0.00 33 GLY A N 16
ATOM 8329 C CA . GLY A 1 33 ? 19.532 4.538 -3.820 1.00 0.00 33 GLY A CA 16
ATOM 8330 C C . GLY A 1 33 ? 19.212 5.945 -4.284 1.00 0.00 33 GLY A C 16
ATOM 8331 O O . GLY A 1 33 ? 18.778 6.783 -3.494 1.00 0.00 33 GLY A O 16
ATOM 8335 N N . ASN A 1 34 ? 19.430 6.204 -5.568 1.00 0.00 34 ASN A N 16
ATOM 8336 C CA . ASN A 1 34 ? 19.164 7.520 -6.139 1.00 0.00 34 ASN A CA 16
ATOM 8337 C C . ASN A 1 34 ? 18.824 7.414 -7.624 1.00 0.00 34 ASN A C 16
ATOM 8338 O O . ASN A 1 34 ? 17.912 8.083 -8.109 1.00 0.00 34 ASN A O 16
ATOM 8349 N N . GLY A 1 35 ? 19.567 6.577 -8.340 1.00 0.00 35 GLY A N 16
ATOM 8350 C CA . GLY A 1 35 ? 19.327 6.403 -9.762 1.00 0.00 35 GLY A CA 16
ATOM 8351 C C . GLY A 1 35 ? 19.961 5.138 -10.308 1.00 0.00 35 GLY A C 16
ATOM 8352 O O . GLY A 1 35 ? 20.962 5.197 -11.021 1.00 0.00 35 GLY A O 16
ATOM 8356 N N . PHE A 1 36 ? 19.373 3.992 -9.974 1.00 0.00 36 PHE A N 16
ATOM 8357 C CA . PHE A 1 36 ? 19.878 2.700 -10.435 1.00 0.00 36 PHE A CA 16
ATOM 8358 C C . PHE A 1 36 ? 18.797 1.628 -10.314 1.00 0.00 36 PHE A C 16
ATOM 8359 O O . PHE A 1 36 ? 18.880 0.742 -9.464 1.00 0.00 36 PHE A O 16
ATOM 8376 N N . TRP A 1 37 ? 17.783 1.718 -11.169 1.00 0.00 37 TRP A N 16
ATOM 8377 C CA . TRP A 1 37 ? 16.686 0.755 -11.158 1.00 0.00 37 TRP A CA 16
ATOM 8378 C C . TRP A 1 37 ? 15.871 0.846 -12.444 1.00 0.00 37 TRP A C 16
ATOM 8379 O O . TRP A 1 37 ? 14.909 0.063 -12.591 1.00 0.00 37 TRP A O 16
ATOM 8401 N N . LYS A 1 1 ? -8.254 -4.953 6.861 1.00 0.00 1 LYS A N 17
ATOM 8402 C CA . LYS A 1 1 ? -7.379 -5.776 5.984 1.00 0.00 1 LYS A CA 17
ATOM 8403 C C . LYS A 1 1 ? -6.389 -4.904 5.219 1.00 0.00 1 LYS A C 17
ATOM 8404 O O . LYS A 1 1 ? -6.759 -4.248 4.250 1.00 0.00 1 LYS A O 17
ATOM 8422 N N . TYR A 1 2 ? -5.130 -4.902 5.649 1.00 0.00 2 TYR A N 17
ATOM 8423 C CA . TYR A 1 2 ? -4.112 -4.108 4.976 1.00 0.00 2 TYR A CA 17
ATOM 8424 C C . TYR A 1 2 ? -3.628 -4.841 3.739 1.00 0.00 2 TYR A C 17
ATOM 8425 O O . TYR A 1 2 ? -3.431 -6.056 3.764 1.00 0.00 2 TYR A O 17
ATOM 8443 N N . TYR A 1 3 ? -3.428 -4.101 2.663 1.00 0.00 3 TYR A N 17
ATOM 8444 C CA . TYR A 1 3 ? -2.964 -4.692 1.413 1.00 0.00 3 TYR A CA 17
ATOM 8445 C C . TYR A 1 3 ? -1.505 -4.331 1.170 1.00 0.00 3 TYR A C 17
ATOM 8446 O O . TYR A 1 3 ? -1.097 -4.086 0.036 1.00 0.00 3 TYR A O 17
ATOM 8464 N N . GLY A 1 4 ? -0.730 -4.275 2.259 1.00 0.00 4 GLY A N 17
ATOM 8465 C CA . GLY A 1 4 ? 0.680 -3.925 2.167 1.00 0.00 4 GLY A CA 17
ATOM 8466 C C . GLY A 1 4 ? 0.939 -2.776 1.210 1.00 0.00 4 GLY A C 17
ATOM 8467 O O . GLY A 1 4 ? 2.030 -2.649 0.656 1.00 0.00 4 GLY A O 17
ATOM 8471 N N . ASN A 1 5 ? -0.080 -1.948 1.011 1.00 0.00 5 ASN A N 17
ATOM 8472 C CA . ASN A 1 5 ? 0.008 -0.804 0.116 1.00 0.00 5 ASN A CA 17
ATOM 8473 C C . ASN A 1 5 ? -0.849 0.335 0.648 1.00 0.00 5 ASN A C 17
ATOM 8474 O O . ASN A 1 5 ? -1.494 1.052 -0.119 1.00 0.00 5 ASN A O 17
ATOM 8485 N N . GLY A 1 6 ? -0.879 0.478 1.968 1.00 0.00 6 GLY A N 17
ATOM 8486 C CA . GLY A 1 6 ? -1.688 1.516 2.571 1.00 0.00 6 GLY A CA 17
ATOM 8487 C C . GLY A 1 6 ? -3.129 1.444 2.110 1.00 0.00 6 GLY A C 17
ATOM 8488 O O . GLY A 1 6 ? -3.712 2.451 1.726 1.00 0.00 6 GLY A O 17
ATOM 8492 N N . VAL A 1 7 ? -3.701 0.247 2.141 1.00 0.00 7 VAL A N 17
ATOM 8493 C CA . VAL A 1 7 ? -5.083 0.055 1.723 1.00 0.00 7 VAL A CA 17
ATOM 8494 C C . VAL A 1 7 ? -5.776 -0.959 2.607 1.00 0.00 7 VAL A C 17
ATOM 8495 O O . VAL A 1 7 ? -5.533 -2.161 2.506 1.00 0.00 7 VAL A O 17
ATOM 8508 N N . HIS A 1 8 ? -6.656 -0.465 3.457 1.00 0.00 8 HIS A N 17
ATOM 8509 C CA . HIS A 1 8 ? -7.410 -1.322 4.346 1.00 0.00 8 HIS A CA 17
ATOM 8510 C C . HIS A 1 8 ? -8.888 -1.198 4.049 1.00 0.00 8 HIS A C 17
ATOM 8511 O O . HIS A 1 8 ? -9.365 -0.134 3.656 1.00 0.00 8 HIS A O 17
ATOM 8526 N N . CYS A 1 9 ? -9.614 -2.283 4.233 1.00 0.00 9 CYS A N 17
ATOM 8527 C CA . CYS A 1 9 ? -11.037 -2.268 3.988 1.00 0.00 9 CYS A CA 17
ATOM 8528 C C . CYS A 1 9 ? -11.788 -2.541 5.275 1.00 0.00 9 CYS A C 17
ATOM 8529 O O . CYS A 1 9 ? -12.124 -3.682 5.592 1.00 0.00 9 CYS A O 17
ATOM 8536 N N . THR A 1 10 ? -12.035 -1.473 6.018 1.00 0.00 10 THR A N 17
ATOM 8537 C CA . THR A 1 10 ? -12.731 -1.578 7.289 1.00 0.00 10 THR A CA 17
ATOM 8538 C C . THR A 1 10 ? -14.202 -1.237 7.152 1.00 0.00 10 THR A C 17
ATOM 8539 O O . THR A 1 10 ? -14.561 -0.191 6.623 1.00 0.00 10 THR A O 17
ATOM 8550 N N . LYS A 1 11 ? -15.025 -2.140 7.678 1.00 0.00 11 LYS A N 17
ATOM 8551 C CA . LYS A 1 11 ? -16.486 -2.018 7.706 1.00 0.00 11 LYS A CA 17
ATOM 8552 C C . LYS A 1 11 ? -17.082 -1.128 6.610 1.00 0.00 11 LYS A C 17
ATOM 8553 O O . LYS A 1 11 ? -17.978 -1.554 5.882 1.00 0.00 11 LYS A O 17
ATOM 8572 N N . SER A 1 12 ? -16.612 0.109 6.513 1.00 0.00 12 SER A N 17
ATOM 8573 C CA . SER A 1 12 ? -17.138 1.046 5.526 1.00 0.00 12 SER A CA 17
ATOM 8574 C C . SER A 1 12 ? -16.535 0.819 4.143 1.00 0.00 12 SER A C 17
ATOM 8575 O O . SER A 1 12 ? -16.842 1.552 3.201 1.00 0.00 12 SER A O 17
ATOM 8583 N N . GLY A 1 13 ? -15.693 -0.203 4.010 1.00 0.00 13 GLY A N 17
ATOM 8584 C CA . GLY A 1 13 ? -15.093 -0.494 2.723 1.00 0.00 13 GLY A CA 17
ATOM 8585 C C . GLY A 1 13 ? -13.591 -0.326 2.728 1.00 0.00 13 GLY A C 17
ATOM 8586 O O . GLY A 1 13 ? -12.962 -0.339 3.785 1.00 0.00 13 GLY A O 17
ATOM 8590 N N . CYS A 1 14 ? -13.017 -0.166 1.540 1.00 0.00 14 CYS A N 17
ATOM 8591 C CA . CYS A 1 14 ? -11.581 0.012 1.399 1.00 0.00 14 CYS A CA 17
ATOM 8592 C C . CYS A 1 14 ? -11.214 1.477 1.415 1.00 0.00 14 CYS A C 17
ATOM 8593 O O . CYS A 1 14 ? -11.843 2.305 0.756 1.00 0.00 14 CYS A O 17
ATOM 8600 N N . SER A 1 15 ? -10.180 1.777 2.178 1.00 0.00 15 SER A N 17
ATOM 8601 C CA . SER A 1 15 ? -9.688 3.139 2.310 1.00 0.00 15 SER A CA 17
ATOM 8602 C C . SER A 1 15 ? -8.169 3.146 2.295 1.00 0.00 15 SER A C 17
ATOM 8603 O O . SER A 1 15 ? -7.542 2.088 2.309 1.00 0.00 15 SER A O 17
ATOM 8611 N N . VAL A 1 16 ? -7.577 4.332 2.245 1.00 0.00 16 VAL A N 17
ATOM 8612 C CA . VAL A 1 16 ? -6.126 4.439 2.210 1.00 0.00 16 VAL A CA 17
ATOM 8613 C C . VAL A 1 16 ? -5.607 5.483 3.187 1.00 0.00 16 VAL A C 17
ATOM 8614 O O . VAL A 1 16 ? -6.038 6.635 3.169 1.00 0.00 16 VAL A O 17
ATOM 8627 N N . ASN A 1 17 ? -4.648 5.086 4.015 1.00 0.00 17 ASN A N 17
ATOM 8628 C CA . ASN A 1 17 ? -4.041 6.013 4.958 1.00 0.00 17 ASN A CA 17
ATOM 8629 C C . ASN A 1 17 ? -3.156 6.993 4.198 1.00 0.00 17 ASN A C 17
ATOM 8630 O O . ASN A 1 17 ? -2.870 8.092 4.669 1.00 0.00 17 ASN A O 17
ATOM 8641 N N . TRP A 1 18 ? -2.726 6.571 3.009 1.00 0.00 18 TRP A N 17
ATOM 8642 C CA . TRP A 1 18 ? -1.881 7.382 2.145 1.00 0.00 18 TRP A CA 17
ATOM 8643 C C . TRP A 1 18 ? -0.510 7.570 2.745 1.00 0.00 18 TRP A C 17
ATOM 8644 O O . TRP A 1 18 ? 0.486 7.151 2.156 1.00 0.00 18 TRP A O 17
ATOM 8665 N N . GLY A 1 19 ? -0.444 8.158 3.925 1.00 0.00 19 GLY A N 17
ATOM 8666 C CA . GLY A 1 19 ? 0.840 8.321 4.550 1.00 0.00 19 GLY A CA 17
ATOM 8667 C C . GLY A 1 19 ? 1.494 6.970 4.781 1.00 0.00 19 GLY A C 17
ATOM 8668 O O . GLY A 1 19 ? 2.719 6.860 4.803 1.00 0.00 19 GLY A O 17
ATOM 8672 N N . GLU A 1 20 ? 0.659 5.933 4.920 1.00 0.00 20 GLU A N 17
ATOM 8673 C CA . GLU A 1 20 ? 1.147 4.569 5.107 1.00 0.00 20 GLU A CA 17
ATOM 8674 C C . GLU A 1 20 ? 1.635 4.024 3.777 1.00 0.00 20 GLU A C 17
ATOM 8675 O O . GLU A 1 20 ? 2.679 3.374 3.694 1.00 0.00 20 GLU A O 17
ATOM 8687 N N . ALA A 1 21 ? 0.864 4.312 2.735 1.00 0.00 21 ALA A N 17
ATOM 8688 C CA . ALA A 1 21 ? 1.191 3.881 1.389 1.00 0.00 21 ALA A CA 17
ATOM 8689 C C . ALA A 1 21 ? 2.405 4.636 0.896 1.00 0.00 21 ALA A C 17
ATOM 8690 O O . ALA A 1 21 ? 3.286 4.077 0.242 1.00 0.00 21 ALA A O 17
ATOM 8697 N N . PHE A 1 22 ? 2.460 5.912 1.256 1.00 0.00 22 PHE A N 17
ATOM 8698 C CA . PHE A 1 22 ? 3.576 6.761 0.894 1.00 0.00 22 PHE A CA 17
ATOM 8699 C C . PHE A 1 22 ? 4.834 6.163 1.493 1.00 0.00 22 PHE A C 17
ATOM 8700 O O . PHE A 1 22 ? 5.889 6.136 0.867 1.00 0.00 22 PHE A O 17
ATOM 8717 N N . SER A 1 23 ? 4.687 5.643 2.704 1.00 0.00 23 SER A N 17
ATOM 8718 C CA . SER A 1 23 ? 5.792 4.989 3.396 1.00 0.00 23 SER A CA 17
ATOM 8719 C C . SER A 1 23 ? 6.126 3.677 2.699 1.00 0.00 23 SER A C 17
ATOM 8720 O O . SER A 1 23 ? 7.261 3.206 2.744 1.00 0.00 23 SER A O 17
ATOM 8728 N N . ALA A 1 24 ? 5.121 3.096 2.047 1.00 0.00 24 ALA A N 17
ATOM 8729 C CA . ALA A 1 24 ? 5.292 1.846 1.324 1.00 0.00 24 ALA A CA 17
ATOM 8730 C C . ALA A 1 24 ? 6.032 2.095 0.020 1.00 0.00 24 ALA A C 17
ATOM 8731 O O . ALA A 1 24 ? 7.033 1.447 -0.282 1.00 0.00 24 ALA A O 17
ATOM 8738 N N . GLY A 1 25 ? 5.515 3.044 -0.749 1.00 0.00 25 GLY A N 17
ATOM 8739 C CA . GLY A 1 25 ? 6.113 3.387 -2.024 1.00 0.00 25 GLY A CA 17
ATOM 8740 C C . GLY A 1 25 ? 7.516 3.944 -1.884 1.00 0.00 25 GLY A C 17
ATOM 8741 O O . GLY A 1 25 ? 8.379 3.651 -2.703 1.00 0.00 25 GLY A O 17
ATOM 8745 N N . VAL A 1 26 ? 7.750 4.751 -0.851 1.00 0.00 26 VAL A N 17
ATOM 8746 C CA . VAL A 1 26 ? 9.072 5.334 -0.633 1.00 0.00 26 VAL A CA 17
ATOM 8747 C C . VAL A 1 26 ? 10.082 4.252 -0.299 1.00 0.00 26 VAL A C 17
ATOM 8748 O O . VAL A 1 26 ? 11.204 4.264 -0.796 1.00 0.00 26 VAL A O 17
ATOM 8761 N N . HIS A 1 27 ? 9.678 3.305 0.536 1.00 0.00 27 HIS A N 17
ATOM 8762 C CA . HIS A 1 27 ? 10.567 2.217 0.916 1.00 0.00 27 HIS A CA 17
ATOM 8763 C C . HIS A 1 27 ? 10.978 1.444 -0.328 1.00 0.00 27 HIS A C 17
ATOM 8764 O O . HIS A 1 27 ? 12.139 1.098 -0.504 1.00 0.00 27 HIS A O 17
ATOM 8779 N N . ARG A 1 28 ? 10.009 1.185 -1.193 1.00 0.00 28 ARG A N 17
ATOM 8780 C CA . ARG A 1 28 ? 10.257 0.466 -2.435 1.00 0.00 28 ARG A CA 17
ATOM 8781 C C . ARG A 1 28 ? 10.969 1.358 -3.462 1.00 0.00 28 ARG A C 17
ATOM 8782 O O . ARG A 1 28 ? 11.888 0.914 -4.150 1.00 0.00 28 ARG A O 17
ATOM 8803 N N . LEU A 1 29 ? 10.540 2.617 -3.553 1.00 0.00 29 LEU A N 17
ATOM 8804 C CA . LEU A 1 29 ? 11.131 3.573 -4.490 1.00 0.00 29 LEU A CA 17
ATOM 8805 C C . LEU A 1 29 ? 12.516 3.990 -4.025 1.00 0.00 29 LEU A C 17
ATOM 8806 O O . LEU A 1 29 ? 13.517 3.763 -4.705 1.00 0.00 29 LEU A O 17
ATOM 8822 N N . ALA A 1 30 ? 12.553 4.596 -2.852 1.00 0.00 30 ALA A N 17
ATOM 8823 C CA . ALA A 1 30 ? 13.792 5.056 -2.254 1.00 0.00 30 ALA A CA 17
ATOM 8824 C C . ALA A 1 30 ? 14.612 3.877 -1.759 1.00 0.00 30 ALA A C 17
ATOM 8825 O O . ALA A 1 30 ? 15.779 3.717 -2.121 1.00 0.00 30 ALA A O 17
ATOM 8832 N N . ASN A 1 31 ? 13.986 3.050 -0.928 1.00 0.00 31 ASN A N 17
ATOM 8833 C CA . ASN A 1 31 ? 14.636 1.869 -0.375 1.00 0.00 31 ASN A CA 17
ATOM 8834 C C . ASN A 1 31 ? 16.046 2.183 0.124 1.00 0.00 31 ASN A C 17
ATOM 8835 O O . ASN A 1 31 ? 16.939 1.339 0.069 1.00 0.00 31 ASN A O 17
ATOM 8846 N N . GLY A 1 32 ? 16.233 3.404 0.621 1.00 0.00 32 GLY A N 17
ATOM 8847 C CA . GLY A 1 32 ? 17.531 3.809 1.129 1.00 0.00 32 GLY A CA 17
ATOM 8848 C C . GLY A 1 32 ? 17.493 5.163 1.811 1.00 0.00 32 GLY A C 17
ATOM 8849 O O . GLY A 1 32 ? 17.369 5.245 3.035 1.00 0.00 32 GLY A O 17
ATOM 8853 N N . GLY A 1 33 ? 17.602 6.226 1.021 1.00 0.00 33 GLY A N 17
ATOM 8854 C CA . GLY A 1 33 ? 17.579 7.570 1.572 1.00 0.00 33 GLY A CA 1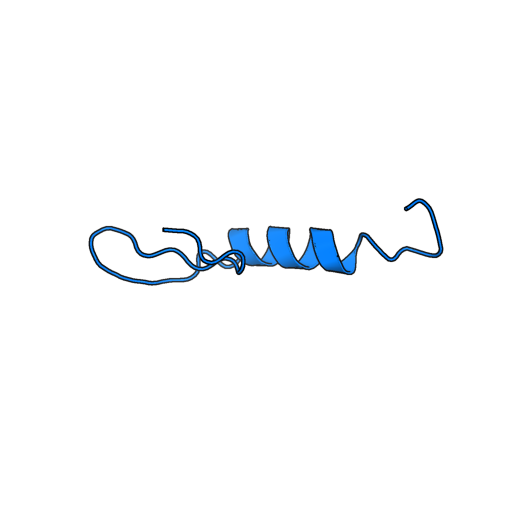7
ATOM 8855 C C . GLY A 1 33 ? 18.403 8.544 0.752 1.00 0.00 33 GLY A C 17
ATOM 8856 O O . GLY A 1 33 ? 19.628 8.575 0.864 1.00 0.00 33 GLY A O 17
ATOM 8860 N N . ASN A 1 34 ? 17.726 9.335 -0.083 1.00 0.00 34 ASN A N 17
ATOM 8861 C CA . ASN A 1 34 ? 18.397 10.313 -0.938 1.00 0.00 34 ASN A CA 17
ATOM 8862 C C . ASN A 1 34 ? 19.621 9.698 -1.615 1.00 0.00 34 ASN A C 17
ATOM 8863 O O . ASN A 1 34 ? 20.756 9.936 -1.207 1.00 0.00 34 ASN A O 17
ATOM 8874 N N . GLY A 1 35 ? 19.377 8.899 -2.647 1.00 0.00 35 GLY A N 17
ATOM 8875 C CA . GLY A 1 35 ? 20.462 8.252 -3.359 1.00 0.00 35 GLY A CA 17
ATOM 8876 C C . GLY A 1 35 ? 21.294 9.228 -4.166 1.00 0.00 35 GLY A C 17
ATOM 8877 O O . GLY A 1 35 ? 21.902 10.143 -3.611 1.00 0.00 35 GLY A O 17
ATOM 8881 N N . PHE A 1 36 ? 21.325 9.029 -5.479 1.00 0.00 36 PHE A N 17
ATOM 8882 C CA . PHE A 1 36 ? 22.088 9.898 -6.367 1.00 0.00 36 PHE A CA 17
ATOM 8883 C C . PHE A 1 36 ? 21.640 9.720 -7.816 1.00 0.00 36 PHE A C 17
ATOM 8884 O O . PHE A 1 36 ? 20.888 10.537 -8.346 1.00 0.00 36 PHE A O 17
ATOM 8901 N N . TRP A 1 37 ? 22.108 8.650 -8.451 1.00 0.00 37 TRP A N 17
ATOM 8902 C CA . TRP A 1 37 ? 21.758 8.367 -9.840 1.00 0.00 37 TRP A CA 17
ATOM 8903 C C . TRP A 1 37 ? 22.259 9.477 -10.759 1.00 0.00 37 TRP A C 17
ATOM 8904 O O . TRP A 1 37 ? 22.758 10.496 -10.237 1.00 0.00 37 TRP A O 17
ATOM 8926 N N . LYS A 1 1 ? -8.839 -4.546 7.157 1.00 0.00 1 LYS A N 18
ATOM 8927 C CA . LYS A 1 1 ? -7.746 -5.427 6.676 1.00 0.00 1 LYS A CA 18
ATOM 8928 C C . LYS A 1 1 ? -6.678 -4.610 5.965 1.00 0.00 1 LYS A C 18
ATOM 8929 O O . LYS A 1 1 ? -6.939 -4.033 4.910 1.00 0.00 1 LYS A O 18
ATOM 8947 N N . TYR A 1 2 ? -5.472 -4.561 6.530 1.00 0.00 2 TYR A N 18
ATOM 8948 C CA . TYR A 1 2 ? -4.397 -3.814 5.910 1.00 0.00 2 TYR A CA 18
ATOM 8949 C C . TYR A 1 2 ? -3.825 -4.639 4.781 1.00 0.00 2 TYR A C 18
ATOM 8950 O O . TYR A 1 2 ? -3.659 -5.849 4.924 1.00 0.00 2 TYR A O 18
ATOM 8968 N N . TYR A 1 3 ? -3.509 -3.994 3.669 1.00 0.00 3 TYR A N 18
ATOM 8969 C CA . TYR A 1 3 ? -2.945 -4.707 2.534 1.00 0.00 3 TYR A CA 18
ATOM 8970 C C . TYR A 1 3 ? -1.456 -4.411 2.430 1.00 0.00 3 TYR A C 18
ATOM 8971 O O . TYR A 1 3 ? -0.909 -4.306 1.334 1.00 0.00 3 TYR A O 18
ATOM 8989 N N . GLY A 1 4 ? -0.810 -4.249 3.591 1.00 0.00 4 GLY A N 18
ATOM 8990 C CA . GLY A 1 4 ? 0.615 -3.950 3.627 1.00 0.00 4 GLY A CA 18
ATOM 8991 C C . GLY A 1 4 ? 1.023 -2.899 2.613 1.00 0.00 4 GLY A C 18
ATOM 8992 O O . GLY A 1 4 ? 2.183 -2.834 2.205 1.00 0.00 4 GLY A O 18
ATOM 8996 N N . ASN A 1 5 ? 0.062 -2.076 2.207 1.00 0.00 5 ASN A N 18
ATOM 8997 C CA . ASN A 1 5 ? 0.304 -1.019 1.238 1.00 0.00 5 ASN A CA 18
ATOM 8998 C C . ASN A 1 5 ? -0.557 0.188 1.576 1.00 0.00 5 ASN A C 18
ATOM 8999 O O . ASN A 1 5 ? -1.046 0.880 0.685 1.00 0.00 5 ASN A O 18
ATOM 9010 N N . GLY A 1 6 ? -0.774 0.410 2.870 1.00 0.00 6 GLY A N 18
ATOM 9011 C CA . GLY A 1 6 ? -1.615 1.512 3.292 1.00 0.00 6 GLY A CA 18
ATOM 9012 C C . GLY A 1 6 ? -2.990 1.434 2.662 1.00 0.00 6 GLY A C 18
ATOM 9013 O O . GLY A 1 6 ? -3.504 2.426 2.162 1.00 0.00 6 GLY A O 18
ATOM 9017 N N . VAL A 1 7 ? -3.585 0.246 2.680 1.00 0.00 7 VAL A N 18
ATOM 9018 C CA . VAL A 1 7 ? -4.913 0.043 2.098 1.00 0.00 7 VAL A CA 18
ATOM 9019 C C . VAL A 1 7 ? -5.752 -0.868 2.976 1.00 0.00 7 VAL A C 18
ATOM 9020 O O . VAL A 1 7 ? -5.578 -2.085 2.959 1.00 0.00 7 VAL A O 18
ATOM 9033 N N . HIS A 1 8 ? -6.673 -0.285 3.734 1.00 0.00 8 HIS A N 18
ATOM 9034 C CA . HIS A 1 8 ? -7.538 -1.076 4.593 1.00 0.00 8 HIS A CA 18
ATOM 9035 C C . HIS A 1 8 ? -8.963 -1.061 4.066 1.00 0.00 8 HIS A C 18
ATOM 9036 O O . HIS A 1 8 ? -9.482 -0.015 3.685 1.00 0.00 8 HIS A O 18
ATOM 9051 N N . CYS A 1 9 ? -9.597 -2.222 4.051 1.00 0.00 9 CYS A N 18
ATOM 9052 C CA . CYS A 1 9 ? -10.964 -2.320 3.578 1.00 0.00 9 CYS A CA 18
ATOM 9053 C C . CYS A 1 9 ? -11.909 -2.512 4.758 1.00 0.00 9 CYS A C 18
ATOM 9054 O O . CYS A 1 9 ? -12.365 -3.617 5.046 1.00 0.00 9 CYS A O 18
ATOM 9061 N N . THR A 1 10 ? -12.176 -1.402 5.440 1.00 0.00 10 THR A N 18
ATOM 9062 C CA . THR A 1 10 ? -13.041 -1.394 6.613 1.00 0.00 10 THR A CA 18
ATOM 9063 C C . THR A 1 10 ? -14.468 -0.995 6.258 1.00 0.00 10 THR A C 18
ATOM 9064 O O . THR A 1 10 ? -14.844 -0.959 5.089 1.00 0.00 10 THR A O 18
ATOM 9075 N N . LYS A 1 11 ? -15.244 -0.694 7.300 1.00 0.00 11 LYS A N 18
ATOM 9076 C CA . LYS A 1 11 ? -16.640 -0.287 7.178 1.00 0.00 11 LYS A CA 18
ATOM 9077 C C . LYS A 1 11 ? -17.375 -1.037 6.067 1.00 0.00 11 LYS A C 18
ATOM 9078 O O . LYS A 1 11 ? -18.043 -2.039 6.319 1.00 0.00 11 LYS A O 18
ATOM 9097 N N . SER A 1 12 ? -17.261 -0.539 4.847 1.00 0.00 12 SER A N 18
ATOM 9098 C CA . SER A 1 12 ? -17.923 -1.156 3.704 1.00 0.00 12 SER A CA 18
ATOM 9099 C C . SER A 1 12 ? -17.127 -0.948 2.418 1.00 0.00 12 SER A C 18
ATOM 9100 O O . SER A 1 12 ? -17.676 -1.039 1.320 1.00 0.00 12 SER A O 18
ATOM 9108 N N . GLY A 1 13 ? -15.833 -0.671 2.556 1.00 0.00 13 GLY A N 18
ATOM 9109 C CA . GLY A 1 13 ? -14.997 -0.457 1.388 1.00 0.00 13 GLY A CA 18
ATOM 9110 C C . GLY A 1 13 ? -13.526 -0.330 1.736 1.00 0.00 13 GLY A C 18
ATOM 9111 O O . GLY A 1 13 ? -13.139 -0.484 2.892 1.00 0.00 13 GLY A O 18
ATOM 9115 N N . CYS A 1 14 ? -12.706 -0.048 0.730 1.00 0.00 14 CYS A N 18
ATOM 9116 C CA . CYS A 1 14 ? -11.272 0.107 0.932 1.00 0.00 14 CYS A CA 18
ATOM 9117 C C . CYS A 1 14 ? -10.890 1.562 1.127 1.00 0.00 14 CYS A C 18
ATOM 9118 O O . CYS A 1 14 ? -11.433 2.460 0.486 1.00 0.00 14 CYS A O 18
ATOM 9125 N N . SER A 1 15 ? -9.936 1.773 2.022 1.00 0.00 15 SER A N 18
ATOM 9126 C CA . SER A 1 15 ? -9.449 3.110 2.333 1.00 0.00 15 SER A CA 18
ATOM 9127 C C . SER A 1 15 ? -7.933 3.098 2.457 1.00 0.00 15 SER A C 18
ATOM 9128 O O . SER A 1 15 ? -7.329 2.038 2.625 1.00 0.00 15 SER A O 18
ATOM 9136 N N . VAL A 1 16 ? -7.319 4.271 2.351 1.00 0.00 16 VAL A N 18
ATOM 9137 C CA . VAL A 1 16 ? -5.869 4.369 2.430 1.00 0.00 16 VAL A CA 18
ATOM 9138 C C . VAL A 1 16 ? -5.411 5.444 3.420 1.00 0.00 16 VAL A C 18
ATOM 9139 O O . VAL A 1 16 ? -5.827 6.599 3.334 1.00 0.00 16 VAL A O 18
ATOM 9152 N N . ASN A 1 17 ? -4.526 5.056 4.339 1.00 0.00 17 ASN A N 18
ATOM 9153 C CA . ASN A 1 17 ? -3.967 5.991 5.318 1.00 0.00 17 ASN A CA 18
ATOM 9154 C C . ASN A 1 17 ? -3.075 6.991 4.594 1.00 0.00 17 ASN A C 18
ATOM 9155 O O . ASN A 1 17 ? -2.898 8.129 5.031 1.00 0.00 17 ASN A O 18
ATOM 9166 N N . TRP A 1 18 ? -2.509 6.525 3.483 1.00 0.00 18 TRP A N 18
ATOM 9167 C CA . TRP A 1 18 ? -1.625 7.323 2.642 1.00 0.00 18 TRP A CA 18
ATOM 9168 C C . TRP A 1 18 ? -0.264 7.483 3.280 1.00 0.00 18 TRP A C 18
ATOM 9169 O O . TRP A 1 18 ? 0.702 6.897 2.801 1.00 0.00 18 TRP A O 18
ATOM 9190 N N . GLY A 1 19 ? -0.169 8.225 4.372 1.00 0.00 19 GLY A N 18
ATOM 9191 C CA . GLY A 1 19 ? 1.117 8.355 5.021 1.00 0.00 19 GLY A CA 18
ATOM 9192 C C . GLY A 1 19 ? 1.729 6.984 5.270 1.00 0.00 19 GLY A C 18
ATOM 9193 O O . GLY A 1 19 ? 2.952 6.823 5.252 1.00 0.00 19 GLY A O 18
ATOM 9197 N N . GLU A 1 20 ? 0.861 5.984 5.461 1.00 0.00 20 GLU A N 18
ATOM 9198 C CA . GLU A 1 20 ? 1.306 4.607 5.669 1.00 0.00 20 GLU A CA 18
ATOM 9199 C C . GLU A 1 20 ? 1.762 4.024 4.339 1.00 0.00 20 GLU A C 18
ATOM 9200 O O . GLU A 1 20 ? 2.817 3.391 4.243 1.00 0.00 20 GLU A O 18
ATOM 9212 N N . ALA A 1 21 ? 0.958 4.266 3.307 1.00 0.00 21 ALA A N 18
ATOM 9213 C CA . ALA A 1 21 ? 1.263 3.791 1.964 1.00 0.00 21 ALA A CA 18
ATOM 9214 C C . ALA A 1 21 ? 2.451 4.545 1.420 1.00 0.00 21 ALA A C 18
ATOM 9215 O O . ALA A 1 21 ? 3.289 3.994 0.712 1.00 0.00 21 ALA A O 18
ATOM 9222 N N . PHE A 1 22 ? 2.523 5.815 1.792 1.00 0.00 22 PHE A N 18
ATOM 9223 C CA . PHE A 1 22 ? 3.608 6.679 1.384 1.00 0.00 22 PHE A CA 18
ATOM 9224 C C . PHE A 1 22 ? 4.910 6.087 1.877 1.00 0.00 22 PHE A C 18
ATOM 9225 O O . PHE A 1 22 ? 5.922 6.124 1.191 1.00 0.00 22 PHE A O 18
ATOM 9242 N N . SER A 1 23 ? 4.858 5.521 3.071 1.00 0.00 23 SER A N 18
ATOM 9243 C CA . SER A 1 23 ? 6.030 4.871 3.651 1.00 0.00 23 SER A CA 18
ATOM 9244 C C . SER A 1 23 ? 6.318 3.587 2.877 1.00 0.00 23 SER A C 18
ATOM 9245 O O . SER A 1 23 ? 7.460 3.135 2.793 1.00 0.00 23 SER A O 18
ATOM 9253 N N . ALA A 1 24 ? 5.262 3.013 2.304 1.00 0.00 24 ALA A N 18
ATOM 9254 C CA . ALA A 1 24 ? 5.377 1.791 1.521 1.00 0.00 24 ALA A CA 18
ATOM 9255 C C . ALA A 1 24 ? 5.969 2.099 0.151 1.00 0.00 24 ALA A C 18
ATOM 9256 O O . ALA A 1 24 ? 6.945 1.478 -0.269 1.00 0.00 24 ALA A O 18
ATOM 9263 N N . GLY A 1 25 ? 5.376 3.070 -0.535 1.00 0.00 25 GLY A N 18
ATOM 9264 C CA . GLY A 1 25 ? 5.868 3.452 -1.842 1.00 0.00 25 GLY A CA 18
ATOM 9265 C C . GLY A 1 25 ? 7.288 3.973 -1.774 1.00 0.00 25 GLY A C 18
ATOM 9266 O O . GLY A 1 25 ? 8.121 3.602 -2.594 1.00 0.00 25 GLY A O 18
ATOM 9270 N N . VAL A 1 26 ? 7.576 4.840 -0.800 1.00 0.00 26 VAL A N 18
ATOM 9271 C CA . VAL A 1 26 ? 8.923 5.393 -0.665 1.00 0.00 26 VAL A CA 18
ATOM 9272 C C . VAL A 1 26 ? 9.972 4.297 -0.501 1.00 0.00 26 VAL A C 18
ATOM 9273 O O . VAL A 1 26 ? 11.012 4.351 -1.137 1.00 0.00 26 VAL A O 18
ATOM 9286 N N . HIS A 1 27 ? 9.714 3.302 0.336 1.00 0.00 27 HIS A N 18
ATOM 9287 C CA . HIS A 1 27 ? 10.690 2.232 0.527 1.00 0.00 27 HIS A CA 18
ATOM 9288 C C . HIS A 1 27 ? 10.952 1.534 -0.800 1.00 0.00 27 HIS A C 18
ATOM 9289 O O . HIS A 1 27 ? 12.091 1.261 -1.161 1.00 0.00 27 HIS A O 18
ATOM 9304 N N . ARG A 1 28 ? 9.884 1.257 -1.524 1.00 0.00 28 ARG A N 18
ATOM 9305 C CA . ARG A 1 28 ? 9.982 0.601 -2.820 1.00 0.00 28 ARG A CA 18
ATOM 9306 C C . ARG A 1 28 ? 10.582 1.533 -3.878 1.00 0.00 28 ARG A C 18
ATOM 9307 O O . ARG A 1 28 ? 11.376 1.111 -4.717 1.00 0.00 28 ARG A O 18
ATOM 9328 N N . LEU A 1 29 ? 10.175 2.796 -3.837 1.00 0.00 29 LEU A N 18
ATOM 9329 C CA . LEU A 1 29 ? 10.630 3.805 -4.791 1.00 0.00 29 LEU A CA 18
ATOM 9330 C C . LEU A 1 29 ? 12.049 4.297 -4.505 1.00 0.00 29 LEU A C 18
ATOM 9331 O O . LEU A 1 29 ? 12.899 4.337 -5.395 1.00 0.00 29 LEU A O 18
ATOM 9347 N N . ALA A 1 30 ? 12.277 4.704 -3.265 1.00 0.00 30 ALA A N 18
ATOM 9348 C CA . ALA A 1 30 ? 13.562 5.246 -2.837 1.00 0.00 30 ALA A CA 18
ATOM 9349 C C . ALA A 1 30 ? 14.674 4.200 -2.782 1.00 0.00 30 ALA A C 18
ATOM 9350 O O . ALA A 1 30 ? 15.854 4.553 -2.823 1.00 0.00 30 ALA A O 18
ATOM 9357 N N . ASN A 1 31 ? 14.323 2.922 -2.689 1.00 0.00 31 ASN A N 18
ATOM 9358 C CA . ASN A 1 31 ? 15.345 1.879 -2.634 1.00 0.00 31 ASN A CA 18
ATOM 9359 C C . ASN A 1 31 ? 15.865 1.559 -4.029 1.00 0.00 31 ASN A C 18
ATOM 9360 O O . ASN A 1 31 ? 17.001 1.118 -4.191 1.00 0.00 31 ASN A O 18
ATOM 9371 N N . GLY A 1 32 ? 15.030 1.793 -5.036 1.00 0.00 32 GLY A N 18
ATOM 9372 C CA . GLY A 1 32 ? 15.434 1.531 -6.404 1.00 0.00 32 GLY A CA 18
ATOM 9373 C C . GLY A 1 32 ? 16.193 2.697 -7.008 1.00 0.00 32 GLY A C 18
ATOM 9374 O O . GLY A 1 32 ? 17.418 2.768 -6.909 1.00 0.00 32 GLY A O 18
ATOM 9378 N N . GLY A 1 33 ? 15.461 3.614 -7.630 1.00 0.00 33 GLY A N 18
ATOM 9379 C CA . GLY A 1 33 ? 16.086 4.772 -8.241 1.00 0.00 33 GLY A CA 18
ATOM 9380 C C . GLY A 1 33 ? 15.270 5.326 -9.389 1.00 0.00 33 GLY A C 18
ATOM 9381 O O . GLY A 1 33 ? 15.762 5.438 -10.514 1.00 0.00 33 GLY A O 18
ATOM 9385 N N . ASN A 1 34 ? 14.017 5.674 -9.108 1.00 0.00 34 ASN A N 18
ATOM 9386 C CA . ASN A 1 34 ? 13.128 6.223 -10.127 1.00 0.00 34 ASN A CA 18
ATOM 9387 C C . ASN A 1 34 ? 13.057 5.304 -11.344 1.00 0.00 34 ASN A C 18
ATOM 9388 O O . ASN A 1 34 ? 13.910 5.368 -12.229 1.00 0.00 34 ASN A O 18
ATOM 9399 N N . GLY A 1 35 ? 12.040 4.448 -11.382 1.00 0.00 35 GLY A N 18
ATOM 9400 C CA . GLY A 1 35 ? 11.886 3.536 -12.500 1.00 0.00 35 GLY A CA 18
ATOM 9401 C C . GLY A 1 35 ? 10.579 2.765 -12.460 1.00 0.00 35 GLY A C 18
ATOM 9402 O O . GLY A 1 35 ? 10.384 1.911 -11.599 1.00 0.00 35 GLY A O 18
ATOM 9406 N N . PHE A 1 36 ? 9.691 3.070 -13.405 1.00 0.00 36 PHE A N 18
ATOM 9407 C CA . PHE A 1 36 ? 8.390 2.409 -13.506 1.00 0.00 36 PHE A CA 18
ATOM 9408 C C . PHE A 1 36 ? 7.647 2.410 -12.171 1.00 0.00 36 PHE A C 18
ATOM 9409 O O . PHE A 1 36 ? 8.183 2.829 -11.145 1.00 0.00 36 PHE A O 18
ATOM 9426 N N . TRP A 1 37 ? 6.399 1.948 -12.201 1.00 0.00 37 TRP A N 18
ATOM 9427 C CA . TRP A 1 37 ? 5.560 1.899 -11.006 1.00 0.00 37 TRP A CA 18
ATOM 9428 C C . TRP A 1 37 ? 5.079 3.295 -10.628 1.00 0.00 37 TRP A C 18
ATOM 9429 O O . TRP A 1 37 ? 5.567 4.272 -11.235 1.00 0.00 37 TRP A O 18
#

Nearest PDB structures (foldseek):
  1cw6-assembly1_A  TM=8.033E-01  e=1.865E-06  Leuconostoc gelidum
  6m6a-assembly1_E  TM=3.283E-01  e=3.989E+00  Thermus thermophilus HB8
  8w8o-assembly1_E  TM=3.437E-01  e=8.965E+00  Thermus thermophilus HB8
  4xln-assembly1_E  TM=3.449E-01  e=9.649E+00  Thermus aquaticus
  1cw6-assembly1_A  TM=8.210E-01  e=1.716E-06  Leuconostoc gelidum

Secondary structure (DSSP, 8-state):
-B-SSS-EEETTEEE--SHHHHHHHHHHHTT-BSB--

InterPro domains:
  IPR002633 Bacteriocin, class IIa [PF01721] (9-59)
  IPR023384 Bacteriocin, class IIa, conserved site [PS60030] (27-38)
  IPR023388 Bacteriocin class IIa domain superfamily [G3DSA:1.20.5.130] (24-60)

Solvent-accessible surface area: 3406 Å² total; per-residue (Å²): 148,101,138,62,108,0,39,24,16,82,192,117,33,90,73,40,99,177,48,82,18,144,46,36,38,54,130,171,140,71,66,64,47,173,42,206,293

Sequence (37 aa):
KYYGNGVHCTKSGCSVNWGEAFSAGVHRLANGGNGFWKYYGNGVHCTKSGCSVNWGEAFSAGVHRLANGGNGFWKYYGNGVHCTKSGCSVNWGEAFSAGVHRLANGGNGFWKYYGNGVHCTKSGCSVNWGEAFSAGVHRLANGGNGFWKYYGNGVHCTKSGCSVNWGEAFSAGVHRLANGGNGFWKYYGNGVHCTKSGCSVNWGEAFSAGVHRLANGGNGFWKYYGNGVHCTKSGCSVNWGEAFSAGVHRLANGGNGFWKYYGNGVHCTKSGCSVNWGEAFSAGVHRLANGGNGFWKYYGNGVHCTKSGCSVNWGEAFSAGVHRLANGGNGFWKYYGNGVHCTKSGCSVNWGEAFSAGVHRLANGGNGFWKYYGNGVHCTKSGCSVNWGEAFSAGVHRLANGGNGFWKYYGNGVHCTKSGCSVNWGEAFSAGVHRLANGGNGFWKYYGNGVHCTKSGCSVNWGEAFSAGVHRLANGGNGFWKYYGNGVHCTKSGCSVNWGEAFSAGVHRLANGGNGFWKYYGNGVHCTKSGCSVNWGEAFSAGVHRLANGGNGFWKYYGNGVHCTKSGCSVNWGEAFSAGVHRLANGGNGFWKYYGNGVHCTKSGCSVNWGEAFSAGVHRLANGGNGFWKYYGNGVHCTKSGCSVNWGEAFSAGVHRLANGGNGFW

Radius of gyration: 12.55 Å; Cα contacts (8 Å, |Δi|>4): 38; chains: 1; bounding box: 40×14×15 Å

Foldseek 3Di:
DDPQQQWDQPDHGIDGPCVSNVVVVCCVDVVPDDDDD

Organism: Leuconostoc gelidum (NCBI:txid1244)